Protein AF-A0A0A1UFL3-F1 (afdb_monomer)

Radius of gyration: 33.55 Å; Cα contacts (8 Å, |Δi|>4): 539; chains: 1; bounding box: 117×82×93 Å

Sequence (446 aa):
MSADVVMPETPEYYIKYIDTYITMSGDQKDSYEAMVSSAVKTRITPTTFEKMKKWLTHPALCNKNIEGCKLEFIIGLIDQICRGSEKKIAVLGPYSKTLSYIASKYEANIIEKDSTKRRNRAVSDIIGCLDTTEVDALFSRHKILEDKEIKRNNWIVCVNTLVKPQGINLSCVDIVIDTNNSYSPLFENDIKQKYHMLEKKNLIVFELSVKDSIDEITTMMNEMDEELSVDQELLVYSKCVKSDIFVYGYTGRLVEISEKQLIDTYLCFQQNEVTRQVVLDINGKVKCVVQDFEKKYVLSPDILEGNLEDFIKPKGATKRGPKRKGSVTYENEEEGKNTIQTEEHKMEEKDSDIEHSENEKDNKLDVEQSVGQATAMEIEITKEQREEQRDYREQEKTGAPLKMEEDEMTLTNNTNATPPFQENQMIDKIEEEKCIKKQFKTKRTK

Mean predicted aligned error: 16.92 Å

Secondary structure (DSSP, 8-state):
------PPPPP---EEEEEEEE---HHHHHHHHHHHHHHHHS---HHHHHHHHHHHH-GGGGT-----HHHHHHHHHHHHHHTT----EEEEES-HHHHHHHHHHHT-EEE-TT--HHHHHHHHHHHH-SSHHHHHHHHHHHHTT-SS------SEEEEETTS-STT---TT--EEEE---S--TTHHHIIIIIS--SSSS-EEEEEEEETTSHHHHHHHHHTS-S---HHHHHHHHHHHHHHT----SEEEEEEE--HHHIIIIISS--TT----EEEEEEETTEEEEEEEEEES----GGGG-S-HHHHHSPTT---------------------------------------------------SHHHHHHHHHHHHHHHHHHHHHHHHHHHHHS------------------------------------------------

Solvent-accessible surface area (backbone atoms only — not comparable to full-atom values): 27593 Å² total; per-residue (Å²): 135,82,80,81,76,75,71,77,77,76,83,83,53,53,67,34,40,34,43,33,37,34,50,66,60,67,72,57,37,60,53,46,55,50,50,53,56,48,37,50,59,34,64,54,49,72,68,55,52,52,51,49,46,38,41,56,43,33,22,58,76,69,79,35,100,50,82,21,60,50,47,53,48,52,51,56,49,49,59,56,47,65,78,73,49,96,65,22,35,35,41,37,26,73,53,62,72,61,43,49,51,54,18,64,76,65,49,28,29,73,42,47,51,85,55,51,46,68,54,30,32,53,53,24,52,35,42,57,37,91,49,71,68,56,27,53,57,51,47,60,62,49,61,79,72,49,98,64,90,80,49,80,41,35,41,42,36,26,34,32,66,73,33,69,50,56,45,45,46,42,42,68,45,39,33,39,41,41,63,51,71,61,77,51,83,54,49,70,54,40,38,43,75,34,33,34,26,54,78,77,40,54,30,37,36,36,44,62,28,43,55,81,38,72,36,41,57,30,57,40,52,46,67,53,85,57,91,69,51,73,67,53,48,50,34,44,54,32,47,33,64,69,67,68,62,53,73,51,55,70,45,54,50,76,41,81,52,53,73,65,48,46,54,72,58,69,71,48,88,59,100,79,67,82,74,48,66,44,42,36,43,31,55,81,91,48,39,21,39,44,42,86,59,42,77,62,59,76,70,56,79,74,64,71,63,79,62,53,74,73,48,26,46,32,71,84,69,69,83,76,66,82,79,75,82,75,80,85,77,90,78,90,82,83,89,81,81,87,84,91,81,88,79,89,82,85,89,81,91,81,90,79,88,86,87,88,81,90,80,90,83,83,89,89,84,86,90,70,74,78,61,57,58,59,53,52,54,52,53,49,54,55,46,54,57,50,50,56,55,46,56,56,51,52,63,66,68,60,74,73,74,88,78,82,84,84,86,86,89,82,89,80,88,82,86,86,82,84,86,87,88,87,85,86,82,89,83,84,87,87,76,90,80,89,84,83,91,80,89,89,82,89,82,91,87,136

Foldseek 3Di:
DDPPPPDPDDDQAAEQEAEEEWEDDDPLVVVLVVLLVVQQQAFNDPVSVVQSLCSQLAVVSVVDPDGHRNLVVVLVLVVLCVVDHPAAEEEEEQDPVSLVVSCVVVVAAEADQPDDLLSQQLNQQLLVDPDLVSLVVSLVVCVVPDPDDDGNDNRYYYYNPNHFLRNAENQRHAEYEYSYLAQCLCVVVCCCPRRVHRVNHYHYYYDYAYALGCSQLSVQSSVQNDDDDPLLSLLSSLVCSNVSPRQWDKAADWDWDDSCCCVPPVSDDDPDDPRSYWYWYHYPPTITTGPPIDTRDHDDPCSSDDDSVVRRHRDPDDPPDPPDPDDDDDDDDDDDDDDDDDDDDDDDDDDDDDDDDDDDDDDDDDDDPVVVVVVVVVVVVVVVVVVVVVVVVVVVPVPDPPDDDDDDDDDDDDDDDDDDDYYDDDDDDDDDDDDDDDDDDDDDDD

Structure (mmCIF, N/CA/C/O backbone):
data_AF-A0A0A1UFL3-F1
#
_entry.id   AF-A0A0A1UFL3-F1
#
loop_
_atom_site.group_PDB
_atom_site.id
_atom_site.type_symbol
_atom_site.label_atom_id
_atom_site.label_alt_id
_atom_site.label_comp_id
_atom_site.label_asym_id
_atom_site.label_entity_id
_atom_site.label_seq_id
_atom_site.pdbx_PDB_ins_code
_atom_site.Cartn_x
_atom_site.Cartn_y
_atom_site.Cartn_z
_atom_site.occupancy
_atom_site.B_iso_or_equiv
_atom_site.auth_seq_id
_atom_site.auth_comp_id
_atom_site.auth_asym_id
_atom_site.auth_atom_id
_atom_site.pdbx_PDB_model_num
ATOM 1 N N . MET A 1 1 ? 1.040 -36.842 43.173 1.00 42.16 1 MET A N 1
ATOM 2 C CA . MET A 1 1 ? 0.389 -36.645 41.865 1.00 42.16 1 MET A CA 1
ATOM 3 C C . MET A 1 1 ? 0.183 -35.153 41.700 1.00 42.16 1 MET A C 1
ATOM 5 O O . MET A 1 1 ? -0.784 -34.613 42.217 1.00 42.16 1 MET A O 1
ATOM 9 N N . SER A 1 2 ? 1.180 -34.477 41.140 1.00 39.91 2 SER A N 1
ATOM 10 C CA . SER A 1 2 ? 1.097 -33.071 40.751 1.00 39.91 2 SER A CA 1
ATOM 11 C C . SER A 1 2 ? 0.231 -32.996 39.500 1.00 39.91 2 SER A C 1
ATOM 13 O O . SER A 1 2 ? 0.521 -33.682 38.525 1.00 39.91 2 SER A O 1
ATOM 15 N N . ALA A 1 3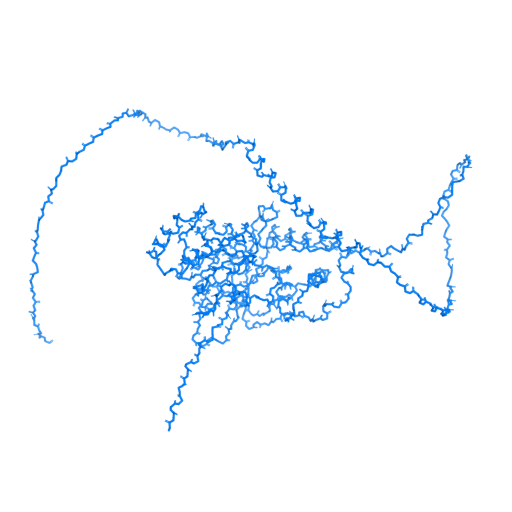 ? -0.867 -32.247 39.569 1.00 42.94 3 ALA A N 1
ATOM 16 C CA . ALA A 1 3 ? -1.675 -31.949 38.401 1.00 42.94 3 ALA A CA 1
ATOM 17 C C . ALA A 1 3 ? -0.847 -31.046 37.485 1.00 42.94 3 ALA A C 1
ATOM 19 O O . ALA A 1 3 ? -0.471 -29.945 37.892 1.00 42.94 3 ALA A O 1
ATOM 20 N N . ASP A 1 4 ? -0.544 -31.535 36.287 1.00 41.97 4 ASP A N 1
ATOM 21 C CA . ASP A 1 4 ? 0.014 -30.711 35.229 1.00 41.97 4 ASP A CA 1
ATOM 22 C C . ASP A 1 4 ? -1.000 -29.611 34.921 1.00 41.97 4 ASP A C 1
ATOM 24 O O . ASP A 1 4 ? -2.104 -29.851 34.426 1.00 41.97 4 ASP A O 1
ATOM 28 N N . VAL A 1 5 ? -0.639 -28.387 35.296 1.00 49.09 5 VAL A N 1
ATOM 29 C CA . VAL A 1 5 ? -1.341 -27.186 34.869 1.00 49.09 5 VAL A CA 1
ATOM 30 C C . VAL A 1 5 ? -1.036 -27.050 33.385 1.00 49.09 5 VAL A C 1
ATOM 32 O O . VAL A 1 5 ? 0.009 -26.531 33.003 1.00 49.09 5 VAL A O 1
ATOM 35 N N . VAL A 1 6 ? -1.936 -27.567 32.549 1.00 44.97 6 VAL A N 1
ATOM 36 C CA . VAL A 1 6 ? -1.953 -27.270 31.118 1.00 44.97 6 VAL A CA 1
ATOM 37 C C . VAL A 1 6 ? -2.210 -25.772 31.010 1.00 44.97 6 VAL A C 1
ATOM 39 O O . VAL A 1 6 ? -3.338 -25.305 31.172 1.00 44.97 6 VAL A O 1
ATOM 42 N N . MET A 1 7 ? -1.136 -25.001 30.840 1.00 43.06 7 MET A N 1
ATOM 43 C CA . MET A 1 7 ? -1.246 -23.605 30.441 1.00 43.06 7 MET A CA 1
ATOM 44 C C . MET A 1 7 ? -2.016 -23.605 29.116 1.00 43.06 7 MET A C 1
ATOM 46 O O . MET A 1 7 ? -1.621 -24.346 28.214 1.00 43.06 7 MET A O 1
ATOM 50 N N . PRO A 1 8 ? -3.127 -22.861 28.989 1.00 44.66 8 PRO A N 1
ATOM 51 C CA . PRO A 1 8 ? -3.799 -22.754 27.706 1.00 44.66 8 PRO A CA 1
ATOM 52 C C . PRO A 1 8 ? -2.788 -22.198 26.703 1.00 44.66 8 PRO A C 1
ATOM 54 O O . PRO A 1 8 ? -2.175 -21.162 26.968 1.00 44.66 8 PRO A O 1
ATOM 57 N N . GLU A 1 9 ? -2.583 -22.915 25.596 1.00 51.12 9 GLU A N 1
ATOM 58 C CA . GLU A 1 9 ? -1.805 -22.415 24.467 1.00 51.12 9 GLU A CA 1
ATOM 59 C C . GLU A 1 9 ? -2.353 -21.031 24.116 1.00 51.12 9 GLU A C 1
ATOM 61 O O . GLU A 1 9 ? -3.546 -20.862 23.847 1.00 51.12 9 GLU A O 1
ATOM 66 N N . THR A 1 10 ? -1.503 -20.010 24.216 1.00 54.47 10 THR A N 1
ATOM 67 C CA . THR A 1 10 ? -1.845 -18.673 23.740 1.00 54.47 10 THR A CA 1
ATOM 68 C C . THR A 1 10 ? -2.237 -18.793 22.272 1.00 54.47 10 THR A C 1
ATOM 70 O O . THR A 1 10 ? -1.438 -19.334 21.506 1.00 54.47 10 THR A O 1
ATOM 73 N N . PRO A 1 11 ? -3.431 -18.325 21.865 1.00 64.19 11 PRO A N 1
ATOM 74 C CA . PRO A 1 11 ? -3.834 -18.404 20.471 1.00 64.19 11 PRO A CA 1
ATOM 75 C C . PRO A 1 11 ? -2.827 -17.626 19.623 1.00 64.19 11 PRO A C 1
ATOM 77 O O . PRO A 1 11 ? -2.611 -16.433 19.841 1.00 64.19 11 PRO A O 1
ATOM 80 N N . GLU A 1 12 ? -2.181 -18.316 18.687 1.00 80.56 12 GLU A N 1
ATOM 81 C CA . GLU A 1 12 ? -1.262 -17.696 17.740 1.00 80.56 12 GLU A CA 1
ATOM 82 C C . GLU A 1 12 ? -2.081 -16.925 16.699 1.00 80.56 12 GLU A C 1
ATOM 84 O O . GLU A 1 12 ? -2.782 -17.511 15.869 1.00 80.56 12 GLU A O 1
ATOM 89 N N . TYR A 1 13 ? -2.037 -15.594 16.774 1.00 88.88 13 TYR A N 1
ATOM 90 C CA . TYR A 1 13 ? -2.667 -14.737 15.777 1.00 88.88 13 TYR A CA 1
ATOM 91 C C . TYR A 1 13 ? -1.841 -14.715 14.493 1.00 88.88 13 TYR A C 1
ATOM 93 O O . TYR A 1 13 ? -0.612 -14.669 14.534 1.00 88.88 13 TYR A O 1
ATOM 101 N N . TYR A 1 14 ? -2.517 -14.698 13.346 1.00 90.25 14 TYR A N 1
ATOM 102 C CA . TYR A 1 14 ? -1.868 -14.691 12.034 1.00 90.25 14 TYR A CA 1
ATOM 103 C C . TYR A 1 14 ? -2.409 -13.591 11.116 1.00 90.25 14 TYR A C 1
ATOM 105 O O . TYR A 1 14 ? -3.497 -13.042 11.325 1.00 90.25 14 TYR A O 1
ATOM 113 N N . ILE A 1 15 ? -1.619 -13.275 10.091 1.00 92.56 15 ILE A N 1
ATOM 114 C CA . ILE A 1 15 ? -1.999 -12.356 9.022 1.00 92.56 15 ILE A CA 1
ATOM 115 C C . ILE A 1 15 ? -2.623 -13.157 7.880 1.00 92.56 15 ILE A C 1
ATOM 117 O O . ILE A 1 15 ? -2.070 -14.167 7.442 1.00 92.56 15 ILE A O 1
ATOM 121 N N . LYS A 1 16 ? -3.781 -12.698 7.406 1.00 94.44 16 LYS A N 1
ATOM 122 C CA . LYS A 1 16 ? -4.358 -13.102 6.127 1.00 94.44 16 LYS A CA 1
ATOM 123 C C . LYS A 1 16 ? -3.984 -12.057 5.078 1.00 94.44 16 LYS A C 1
ATOM 125 O O . LYS A 1 16 ? -4.487 -10.934 5.137 1.00 94.44 16 LYS A O 1
ATOM 130 N N . TYR A 1 17 ? -3.121 -12.428 4.142 1.00 92.94 17 TYR A N 1
ATOM 131 C CA . TYR A 1 17 ? -2.688 -11.556 3.054 1.00 92.94 17 TYR A CA 1
ATOM 132 C C . TYR A 1 17 ? -3.697 -11.570 1.905 1.00 92.94 17 TYR A C 1
ATOM 134 O O . TYR A 1 17 ? -4.258 -12.611 1.548 1.00 92.94 17 TYR A O 1
ATOM 142 N N . ILE A 1 18 ? -3.952 -10.389 1.353 1.00 94.50 18 ILE A N 1
ATOM 143 C CA . ILE A 1 18 ? -4.764 -10.167 0.164 1.00 94.50 18 ILE A CA 1
ATOM 144 C C . ILE A 1 18 ? -3.901 -9.444 -0.868 1.00 94.50 18 ILE A C 1
ATOM 146 O O . ILE A 1 18 ? -3.863 -8.210 -0.918 1.00 94.50 18 ILE A O 1
ATOM 150 N N . ASP A 1 19 ? -3.226 -10.229 -1.698 1.00 92.56 19 ASP A N 1
ATOM 151 C CA . ASP A 1 19 ? -2.346 -9.727 -2.749 1.00 92.56 19 ASP A CA 1
ATOM 152 C C . ASP A 1 19 ? -3.212 -9.196 -3.883 1.00 92.56 19 ASP A C 1
ATOM 154 O O . ASP A 1 19 ? -3.925 -9.942 -4.556 1.00 92.56 19 ASP A O 1
ATOM 158 N N . THR A 1 20 ? -3.195 -7.886 -4.078 1.00 94.12 20 THR A N 1
ATOM 159 C CA . THR A 1 20 ? -4.109 -7.199 -4.985 1.00 94.12 20 THR A CA 1
ATOM 160 C C . THR A 1 20 ? -3.350 -6.645 -6.177 1.00 94.12 20 THR A C 1
ATOM 162 O O . THR A 1 20 ? -2.608 -5.673 -6.053 1.00 94.12 20 THR A O 1
ATOM 165 N N . TYR A 1 21 ? -3.594 -7.222 -7.350 1.00 93.56 21 TYR A N 1
ATOM 166 C CA . TYR A 1 21 ? -2.995 -6.826 -8.620 1.00 93.56 21 TYR A CA 1
ATOM 167 C C . TYR A 1 21 ? -3.944 -5.919 -9.396 1.00 93.56 21 TYR A C 1
ATOM 169 O O . TYR A 1 21 ? -4.983 -6.361 -9.888 1.00 93.56 21 TYR A O 1
ATOM 177 N N . ILE A 1 22 ? -3.581 -4.646 -9.517 1.00 94.75 22 ILE A N 1
ATOM 178 C CA . ILE A 1 22 ? -4.420 -3.588 -10.077 1.00 94.75 22 ILE A CA 1
ATOM 179 C C . ILE A 1 22 ? -3.927 -3.232 -11.478 1.00 94.75 22 ILE A C 1
ATOM 181 O O . ILE A 1 22 ? -2.767 -2.870 -11.667 1.00 94.75 22 ILE A O 1
ATOM 185 N N . THR A 1 23 ? -4.805 -3.313 -12.476 1.00 93.88 23 THR A N 1
ATOM 186 C CA . THR A 1 23 ? -4.500 -2.877 -13.843 1.00 93.88 23 THR A CA 1
ATOM 187 C C . THR A 1 23 ? -4.512 -1.353 -13.945 1.00 93.88 23 THR A C 1
ATOM 189 O O . THR A 1 23 ? -5.486 -0.698 -13.577 1.00 93.88 23 THR A O 1
ATOM 192 N N . MET A 1 24 ? -3.443 -0.794 -14.513 1.00 93.50 24 MET A N 1
ATOM 193 C CA . MET A 1 24 ? -3.370 0.617 -14.890 1.00 93.50 24 MET A CA 1
ATOM 194 C C . MET A 1 24 ? -4.075 0.865 -16.231 1.00 93.50 24 MET A C 1
ATOM 196 O O . MET A 1 24 ? -3.991 0.044 -17.146 1.00 93.50 24 MET A O 1
ATOM 200 N N . SER A 1 25 ? -4.726 2.017 -16.383 1.00 87.88 25 SER A N 1
ATOM 201 C CA . SER A 1 25 ? -5.427 2.388 -17.619 1.00 87.88 25 SER A CA 1
ATOM 202 C C . SER A 1 25 ? -5.267 3.868 -17.969 1.00 87.88 25 SER A C 1
ATOM 204 O O . SER A 1 25 ? -4.949 4.683 -17.104 1.00 87.88 25 SER A O 1
ATOM 206 N N . GLY A 1 26 ? -5.530 4.207 -19.235 1.00 89.88 26 GLY A N 1
ATOM 207 C CA . GLY A 1 26 ? -5.568 5.588 -19.728 1.00 89.88 26 GLY A CA 1
ATOM 208 C C . GLY A 1 26 ? -4.251 6.344 -19.541 1.00 89.88 26 GLY A C 1
ATOM 209 O O . GLY A 1 26 ? -3.173 5.753 -19.570 1.00 89.88 26 GLY A O 1
ATOM 210 N N . ASP A 1 27 ? -4.353 7.649 -19.289 1.00 90.94 27 ASP A N 1
ATOM 211 C CA . ASP A 1 27 ? -3.210 8.566 -19.202 1.00 90.94 27 ASP A CA 1
ATOM 212 C C . ASP A 1 27 ? -2.162 8.160 -18.155 1.00 90.94 27 ASP A C 1
ATOM 214 O O . ASP A 1 27 ? -0.973 8.467 -18.311 1.00 90.94 27 ASP A O 1
ATOM 218 N N . GLN A 1 28 ? -2.578 7.467 -17.083 1.00 93.06 28 GLN A N 1
ATOM 219 C CA . GLN A 1 28 ? -1.648 6.958 -16.076 1.00 93.06 28 GLN A CA 1
ATOM 220 C C . GLN A 1 28 ? -0.696 5.928 -16.699 1.00 93.06 28 GLN A C 1
ATOM 222 O O . GLN A 1 28 ? 0.514 6.018 -16.465 1.00 93.06 28 GLN A O 1
ATOM 227 N N . LYS A 1 29 ? -1.231 5.009 -17.519 1.00 94.69 29 LYS A N 1
ATOM 228 C CA . LYS A 1 29 ? -0.480 3.948 -18.203 1.00 94.69 29 LYS A CA 1
ATOM 229 C C . LYS A 1 29 ? 0.468 4.526 -19.243 1.00 94.69 29 LYS A C 1
ATOM 231 O O . LYS A 1 29 ? 1.669 4.285 -19.154 1.00 94.69 29 LYS A O 1
ATOM 236 N N . ASP A 1 30 ? -0.038 5.363 -20.141 1.00 92.56 30 ASP A N 1
ATOM 237 C CA . ASP A 1 30 ? 0.769 5.957 -21.214 1.00 92.56 30 ASP A CA 1
ATOM 238 C C . ASP A 1 30 ? 1.950 6.764 -20.646 1.00 92.56 30 ASP A C 1
ATOM 240 O O . ASP A 1 30 ? 3.093 6.668 -21.102 1.00 92.56 30 ASP A O 1
ATOM 244 N N . SER A 1 31 ? 1.699 7.528 -19.578 1.00 93.56 31 SER A N 1
ATOM 245 C CA . SER A 1 31 ? 2.744 8.286 -18.885 1.00 93.56 31 SER A CA 1
ATOM 246 C C . SER A 1 31 ? 3.751 7.382 -18.176 1.00 93.56 31 SER A C 1
ATOM 248 O O . SER A 1 31 ? 4.945 7.690 -18.151 1.00 93.56 31 SER A O 1
ATOM 250 N N . TYR A 1 32 ? 3.289 6.277 -17.590 1.00 94.88 32 TYR A N 1
ATOM 251 C CA . TYR A 1 32 ? 4.159 5.314 -16.931 1.00 94.88 32 TYR A CA 1
ATOM 252 C C . TYR A 1 32 ? 5.094 4.622 -17.927 1.00 94.88 32 TYR A C 1
ATOM 254 O O . TYR A 1 32 ? 6.310 4.630 -17.731 1.00 94.88 32 TYR A O 1
ATOM 262 N N . GLU A 1 33 ? 4.560 4.126 -19.042 1.00 93.69 33 GLU A N 1
ATOM 263 C CA . GLU A 1 33 ? 5.342 3.512 -20.120 1.00 93.69 33 GLU A CA 1
ATOM 264 C C . GLU A 1 33 ? 6.380 4.488 -20.697 1.00 93.69 33 GLU A C 1
ATOM 266 O O . GLU A 1 33 ? 7.531 4.114 -20.961 1.00 93.69 33 GLU A O 1
ATOM 271 N N . ALA A 1 34 ? 6.024 5.772 -20.821 1.00 92.31 34 ALA A N 1
ATOM 272 C CA . ALA A 1 34 ? 6.959 6.819 -21.218 1.00 92.31 34 ALA A CA 1
ATOM 273 C C . ALA A 1 34 ? 8.080 7.031 -20.182 1.00 92.31 34 ALA A C 1
ATOM 275 O O . ALA A 1 34 ? 9.244 7.196 -20.563 1.00 92.31 34 ALA A O 1
ATOM 276 N N . MET A 1 35 ? 7.770 6.995 -18.879 1.00 92.62 35 MET A N 1
ATOM 277 C CA . MET A 1 35 ? 8.783 7.076 -17.818 1.00 92.62 35 MET A CA 1
ATOM 278 C C . MET A 1 35 ? 9.728 5.874 -17.835 1.00 92.62 35 MET A C 1
ATOM 280 O O . MET A 1 35 ? 10.940 6.069 -17.735 1.00 92.62 35 MET A O 1
ATOM 284 N N . VAL A 1 36 ? 9.206 4.656 -18.007 1.00 91.94 36 VAL A N 1
ATOM 285 C CA . VAL A 1 36 ? 10.010 3.426 -18.122 1.00 91.94 36 VAL A CA 1
ATOM 286 C C . VAL A 1 36 ? 10.916 3.494 -19.350 1.00 91.94 36 VAL A C 1
ATOM 288 O O . VAL A 1 36 ? 12.134 3.333 -19.248 1.00 91.94 36 VAL A O 1
ATOM 291 N N . SER A 1 37 ? 10.351 3.850 -20.503 1.00 91.00 37 SER A N 1
ATOM 292 C CA . SER A 1 37 ? 11.101 4.031 -21.749 1.00 91.00 37 SER A CA 1
ATOM 293 C C . SER A 1 37 ? 12.205 5.081 -21.617 1.00 91.00 37 SER A C 1
ATOM 295 O O . SER A 1 37 ? 13.309 4.893 -22.133 1.00 91.00 37 SER A O 1
ATOM 297 N N . SER A 1 38 ? 11.926 6.193 -20.930 1.00 90.06 38 SER A N 1
ATOM 298 C CA . SER A 1 38 ? 12.923 7.225 -20.649 1.00 90.06 38 SER A CA 1
ATOM 299 C C . SER A 1 38 ? 14.030 6.684 -19.751 1.00 90.06 38 SER A C 1
ATOM 301 O O . SER A 1 38 ? 15.198 6.846 -20.091 1.00 90.06 38 SER A O 1
ATOM 303 N N . ALA A 1 39 ? 13.683 6.002 -18.656 1.00 89.06 39 ALA A N 1
ATOM 304 C CA . ALA A 1 39 ? 14.642 5.432 -17.713 1.00 89.06 39 ALA A CA 1
ATOM 305 C C . ALA A 1 39 ? 15.626 4.472 -18.396 1.00 89.06 39 ALA A C 1
ATOM 307 O O . ALA A 1 39 ? 16.829 4.566 -18.175 1.00 89.06 39 ALA A O 1
ATOM 308 N N . VAL A 1 40 ? 15.132 3.608 -19.288 1.00 87.81 40 VAL A N 1
ATOM 309 C CA . VAL A 1 40 ? 15.953 2.658 -20.060 1.00 87.81 40 VAL A CA 1
ATOM 310 C C . VAL A 1 40 ? 16.898 3.360 -21.047 1.00 87.81 40 VAL A C 1
ATOM 312 O O . VAL A 1 40 ? 18.004 2.874 -21.312 1.00 87.81 40 VAL A O 1
ATOM 315 N N . LYS A 1 41 ? 16.470 4.493 -21.620 1.00 86.06 41 LYS A N 1
ATOM 316 C CA . LYS A 1 41 ? 17.277 5.302 -22.550 1.00 86.06 41 LYS A CA 1
ATOM 317 C C . LYS A 1 41 ? 18.305 6.168 -21.829 1.00 86.06 41 LYS A C 1
ATOM 319 O O . LYS A 1 41 ? 19.326 6.504 -22.422 1.00 86.06 41 LYS A O 1
ATOM 324 N N . THR A 1 42 ? 18.042 6.547 -20.584 1.00 85.50 42 THR A N 1
ATOM 325 C CA . THR A 1 42 ? 18.925 7.383 -19.769 1.00 85.50 42 THR A CA 1
ATOM 326 C C . THR A 1 42 ? 19.656 6.551 -18.718 1.00 85.50 42 THR A C 1
ATOM 328 O O . THR A 1 42 ? 19.757 5.331 -18.822 1.00 85.50 42 THR A O 1
ATOM 331 N N . ARG A 1 43 ? 20.240 7.219 -17.719 1.00 85.19 43 ARG A N 1
ATOM 332 C CA . ARG A 1 43 ? 20.757 6.539 -16.536 1.00 85.19 43 ARG A CA 1
ATOM 333 C C . ARG A 1 43 ? 19.594 6.199 -15.606 1.00 85.19 43 ARG A C 1
ATOM 335 O O . ARG A 1 43 ? 18.774 7.075 -15.342 1.00 85.19 43 ARG A O 1
ATOM 342 N N . ILE A 1 44 ? 19.560 4.972 -15.100 1.00 87.56 44 ILE A N 1
ATOM 343 C CA . ILE A 1 44 ? 18.630 4.566 -14.043 1.00 87.56 44 ILE A CA 1
ATOM 344 C C . ILE A 1 44 ? 19.235 4.959 -12.690 1.00 87.56 44 ILE A C 1
ATOM 346 O O . ILE A 1 44 ? 20.413 4.714 -12.432 1.00 87.56 44 ILE A O 1
ATOM 350 N N . THR A 1 45 ? 18.442 5.608 -11.841 1.00 89.00 45 THR A N 1
ATOM 351 C CA . THR A 1 45 ? 18.857 6.110 -10.520 1.00 89.00 45 THR A CA 1
ATOM 352 C C . THR A 1 45 ? 17.819 5.748 -9.456 1.00 89.00 45 THR A C 1
ATOM 354 O O . THR A 1 45 ? 16.658 5.524 -9.809 1.00 89.00 45 THR A O 1
ATOM 357 N N . PRO A 1 46 ? 18.161 5.791 -8.154 1.00 88.44 46 PRO A N 1
ATOM 358 C CA . PRO A 1 46 ? 17.169 5.616 -7.089 1.00 88.44 46 PRO A CA 1
ATOM 359 C C . PRO A 1 46 ? 15.993 6.598 -7.212 1.00 88.44 46 PRO A C 1
ATOM 361 O O . PRO A 1 46 ? 14.832 6.221 -7.076 1.00 88.44 46 PRO A O 1
ATOM 364 N N . THR A 1 47 ? 16.278 7.847 -7.596 1.00 89.69 47 THR A N 1
ATOM 365 C CA . THR A 1 47 ? 15.259 8.882 -7.841 1.00 89.69 47 THR A CA 1
ATOM 366 C C . THR A 1 47 ? 14.310 8.547 -8.994 1.00 89.69 47 THR A C 1
ATOM 368 O O . THR A 1 47 ? 13.159 8.982 -8.987 1.00 89.69 47 THR A O 1
ATOM 371 N N . THR A 1 48 ? 14.759 7.756 -9.974 1.00 90.62 48 THR A N 1
ATOM 372 C CA . THR A 1 48 ? 13.916 7.278 -11.077 1.00 90.62 48 THR A CA 1
ATOM 373 C C . THR A 1 48 ? 12.830 6.345 -10.550 1.00 90.62 48 THR A C 1
ATOM 375 O O . THR A 1 48 ? 11.651 6.549 -10.845 1.00 90.62 48 THR A O 1
ATOM 378 N N . PHE A 1 49 ? 13.209 5.368 -9.722 1.00 90.94 49 PHE A N 1
ATOM 379 C CA . PHE A 1 49 ? 12.260 4.431 -9.124 1.00 90.94 49 PHE A CA 1
ATOM 380 C C . PHE A 1 49 ? 11.352 5.106 -8.113 1.00 90.94 49 PHE A C 1
ATOM 382 O O . PHE A 1 49 ? 10.151 4.873 -8.140 1.00 90.94 49 PHE A O 1
ATOM 389 N N . GLU A 1 50 ? 11.879 6.021 -7.305 1.00 91.62 50 GLU A N 1
ATOM 390 C CA . GLU A 1 50 ? 11.053 6.794 -6.381 1.00 91.62 50 GLU A CA 1
ATOM 391 C C . GLU A 1 50 ? 9.962 7.593 -7.112 1.00 91.62 50 GLU A C 1
ATOM 393 O O . GLU A 1 50 ? 8.803 7.615 -6.699 1.00 91.62 50 GLU A O 1
ATOM 398 N N . LYS A 1 51 ? 10.291 8.201 -8.259 1.00 92.69 51 LYS A N 1
ATOM 399 C CA . LYS A 1 51 ? 9.300 8.892 -9.093 1.00 92.69 51 LYS A CA 1
ATOM 400 C C . LYS A 1 51 ? 8.252 7.933 -9.667 1.00 92.69 51 LYS A C 1
ATOM 402 O O . LYS A 1 51 ? 7.071 8.274 -9.683 1.00 92.69 51 LYS A O 1
ATOM 407 N N . MET A 1 52 ? 8.665 6.752 -10.125 1.00 94.25 52 MET A N 1
ATOM 408 C CA . MET A 1 52 ? 7.747 5.716 -10.608 1.00 94.25 52 MET A CA 1
ATOM 409 C C . MET A 1 52 ? 6.822 5.215 -9.491 1.00 94.25 52 MET A C 1
ATOM 411 O O . MET A 1 52 ? 5.619 5.140 -9.709 1.00 94.25 52 MET A O 1
ATOM 415 N N . LYS A 1 53 ? 7.343 4.962 -8.284 1.00 93.12 53 LYS A N 1
ATOM 416 C CA . LYS A 1 53 ? 6.550 4.562 -7.111 1.00 93.12 53 LYS A CA 1
ATOM 417 C C . LYS A 1 53 ? 5.495 5.615 -6.780 1.00 93.12 53 LYS A C 1
ATOM 419 O O . LYS A 1 53 ? 4.311 5.299 -6.744 1.00 93.12 53 LYS A O 1
ATOM 424 N N . LYS A 1 54 ? 5.898 6.890 -6.672 1.00 93.94 54 LYS A N 1
ATOM 425 C CA . LYS A 1 54 ? 4.973 8.024 -6.482 1.00 93.94 54 LYS A CA 1
ATOM 426 C C . LYS A 1 54 ? 3.867 8.053 -7.542 1.00 93.94 54 LYS A C 1
ATOM 428 O O . LYS A 1 54 ? 2.705 8.256 -7.197 1.00 93.94 54 LYS A O 1
ATOM 433 N N . TRP A 1 55 ? 4.210 7.831 -8.812 1.00 94.94 55 TRP A N 1
ATOM 434 C CA . TRP A 1 55 ? 3.244 7.804 -9.915 1.00 94.94 55 TRP A CA 1
ATOM 435 C C . TRP A 1 55 ? 2.222 6.672 -9.807 1.00 94.94 55 TRP A C 1
ATOM 437 O O . TRP A 1 55 ? 1.032 6.890 -10.041 1.00 94.94 55 TRP A O 1
ATOM 447 N N . LEU A 1 56 ? 2.687 5.471 -9.459 1.00 94.62 56 LEU A N 1
ATOM 448 C CA . LEU A 1 56 ? 1.847 4.285 -9.307 1.00 94.62 56 LEU A CA 1
ATOM 449 C C . LEU A 1 56 ? 0.917 4.410 -8.094 1.00 94.62 56 LEU A C 1
ATOM 451 O O . LEU A 1 56 ? -0.250 4.032 -8.179 1.00 94.62 56 LEU A O 1
ATOM 455 N N . THR A 1 57 ? 1.394 4.996 -6.989 1.00 92.81 57 THR A N 1
ATOM 456 C CA . THR A 1 57 ? 0.570 5.240 -5.799 1.00 92.81 57 THR A CA 1
ATOM 457 C C . THR A 1 57 ? -0.471 6.338 -6.034 1.00 92.81 57 THR A C 1
ATOM 459 O O . THR A 1 57 ? -1.657 6.127 -5.787 1.00 92.81 57 THR A O 1
ATOM 462 N N . HIS A 1 58 ? -0.038 7.531 -6.458 1.00 92.69 58 HIS A N 1
ATOM 463 C CA . HIS A 1 58 ? -0.898 8.708 -6.602 1.00 92.69 58 HIS A CA 1
ATOM 464 C C . HIS A 1 58 ? -0.230 9.761 -7.513 1.00 92.69 58 HIS A C 1
ATOM 466 O O . HIS A 1 58 ? 0.643 10.497 -7.044 1.00 92.69 58 HIS A O 1
ATOM 472 N N . PRO A 1 59 ? -0.656 9.922 -8.783 1.00 92.94 59 PRO A N 1
ATOM 473 C CA . PRO A 1 59 ? -0.029 10.844 -9.742 1.00 92.94 59 PRO A CA 1
ATOM 474 C C . PRO A 1 59 ? 0.092 12.307 -9.278 1.00 92.94 59 PRO A C 1
ATOM 476 O O . PRO A 1 59 ? 1.008 13.021 -9.702 1.00 92.94 59 PRO A O 1
ATOM 479 N N . ALA A 1 60 ? -0.753 12.763 -8.346 1.00 91.44 60 ALA A N 1
ATOM 480 C CA . ALA A 1 60 ? -0.639 14.094 -7.746 1.00 91.44 60 ALA A CA 1
ATOM 481 C C . ALA A 1 60 ? 0.647 14.294 -6.922 1.00 91.44 60 ALA A C 1
ATOM 483 O O . ALA A 1 60 ? 1.038 15.439 -6.675 1.00 91.44 60 ALA A O 1
ATOM 484 N N . LEU A 1 61 ? 1.333 13.220 -6.513 1.00 91.94 61 LEU A N 1
ATOM 485 C CA . LEU A 1 61 ? 2.685 13.263 -5.939 1.00 91.94 61 LEU A CA 1
ATOM 486 C C . LEU A 1 61 ? 3.742 13.705 -6.963 1.00 91.94 61 LEU A C 1
ATOM 488 O O . LEU A 1 61 ? 4.818 14.157 -6.582 1.00 91.94 61 LEU A O 1
ATOM 492 N N . CYS A 1 62 ? 3.432 13.603 -8.255 1.00 91.31 62 CYS A N 1
ATOM 493 C CA . CYS A 1 62 ? 4.255 14.070 -9.368 1.00 91.31 62 CYS A CA 1
ATOM 494 C C . CYS A 1 62 ? 3.692 15.346 -10.016 1.00 91.31 62 CYS A C 1
ATOM 496 O O . CYS A 1 62 ? 3.997 15.633 -11.175 1.00 91.31 62 CYS A O 1
ATOM 498 N N . ASN A 1 63 ? 2.861 16.103 -9.287 1.00 87.88 63 ASN A N 1
ATOM 499 C CA . ASN A 1 63 ? 2.208 17.331 -9.754 1.00 87.88 63 ASN A CA 1
ATOM 500 C C . ASN A 1 63 ? 1.357 17.135 -11.021 1.00 87.88 63 ASN A C 1
ATOM 502 O O . ASN A 1 63 ? 1.266 18.027 -11.865 1.00 87.88 63 ASN A O 1
ATOM 506 N N . LYS A 1 64 ? 0.734 15.961 -11.168 1.00 85.94 64 LYS A N 1
ATOM 507 C CA . LYS A 1 64 ? -0.227 15.678 -12.238 1.00 85.94 64 LYS A CA 1
ATOM 508 C C . LYS A 1 64 ? -1.610 15.449 -11.653 1.00 85.94 64 LYS A C 1
ATOM 510 O O . LYS A 1 64 ? -1.763 14.696 -10.699 1.00 85.94 64 LYS A O 1
ATOM 515 N N . ASN A 1 65 ? -2.609 16.097 -12.240 1.00 85.81 65 ASN A N 1
ATOM 516 C CA . ASN A 1 65 ? -4.005 15.918 -11.862 1.00 85.81 65 ASN A CA 1
ATOM 517 C C . ASN A 1 65 ? -4.616 14.765 -12.670 1.00 85.81 65 ASN A C 1
ATOM 519 O O . ASN A 1 65 ? -5.434 14.990 -13.555 1.00 85.81 65 ASN A O 1
ATOM 523 N N . ILE A 1 66 ? -4.111 13.556 -12.431 1.00 87.19 66 ILE A N 1
ATOM 524 C CA . ILE A 1 66 ? -4.564 12.314 -13.065 1.00 87.19 66 ILE A CA 1
ATOM 525 C C . ILE A 1 66 ? -4.988 11.371 -11.942 1.00 87.19 66 ILE A C 1
ATOM 527 O O . ILE A 1 66 ? -4.316 11.297 -10.907 1.00 87.19 66 ILE A O 1
ATOM 531 N N . GLU A 1 67 ? -6.098 10.670 -12.141 1.00 84.12 67 GLU A N 1
ATOM 532 C CA . GLU A 1 67 ? -6.566 9.653 -11.207 1.00 84.12 67 GLU A CA 1
ATOM 533 C C . GLU A 1 67 ? -5.579 8.474 -11.160 1.00 84.12 67 GLU A C 1
ATOM 535 O O . GLU A 1 67 ? -5.052 8.031 -12.180 1.00 84.12 67 GLU A O 1
ATOM 540 N N . GLY A 1 68 ? -5.259 8.008 -9.952 1.00 90.38 68 GLY A N 1
ATOM 541 C CA . GLY A 1 68 ? -4.318 6.909 -9.747 1.00 90.38 68 GLY A CA 1
ATOM 542 C C . GLY A 1 68 ? -5.049 5.627 -9.392 1.00 90.38 68 GLY A C 1
ATOM 543 O O . GLY A 1 68 ? -5.687 5.584 -8.343 1.00 90.38 68 GLY A O 1
ATOM 544 N N . CYS A 1 69 ? -4.883 4.572 -10.194 1.00 93.06 69 CYS A N 1
ATOM 545 C CA . CYS A 1 69 ? -5.594 3.299 -10.015 1.00 93.06 69 CYS A CA 1
ATOM 546 C C . CYS A 1 69 ? -5.481 2.715 -8.592 1.00 93.06 69 CYS A C 1
ATOM 548 O O . CYS A 1 69 ? -6.462 2.209 -8.048 1.00 93.06 69 CYS A O 1
ATOM 550 N N . LYS A 1 70 ? -4.311 2.829 -7.943 1.00 93.38 70 LYS A N 1
ATOM 551 C CA . LYS A 1 70 ? -4.112 2.358 -6.564 1.00 93.38 70 LYS A CA 1
ATOM 552 C C . LYS A 1 70 ? -4.913 3.178 -5.553 1.00 93.38 70 LYS A C 1
ATOM 554 O O . LYS A 1 70 ? -5.625 2.606 -4.733 1.00 93.38 70 LYS A O 1
ATOM 559 N N . LEU A 1 71 ? -4.827 4.508 -5.616 1.00 94.44 71 LEU A N 1
ATOM 560 C CA . LEU A 1 71 ? -5.596 5.392 -4.737 1.00 94.44 71 LEU A CA 1
ATOM 561 C C . LEU A 1 71 ? -7.108 5.215 -4.938 1.00 94.44 71 LEU A C 1
ATOM 563 O O . LEU A 1 71 ? -7.847 5.151 -3.958 1.00 94.44 71 LEU A O 1
ATOM 567 N N . GLU A 1 72 ? -7.562 5.089 -6.184 1.00 93.69 72 GLU A N 1
ATOM 568 C CA . GLU A 1 72 ? -8.964 4.805 -6.501 1.00 93.69 72 GLU A CA 1
ATOM 569 C C . GLU A 1 72 ? -9.435 3.485 -5.895 1.00 93.69 72 GLU A C 1
ATOM 571 O O . GLU A 1 72 ? -10.495 3.441 -5.268 1.00 93.69 72 GLU A O 1
ATOM 576 N N . PHE A 1 73 ? -8.632 2.425 -6.028 1.00 95.00 73 PHE A N 1
ATOM 577 C CA . PHE A 1 73 ? -8.927 1.138 -5.412 1.00 95.00 73 PHE A CA 1
ATOM 578 C C . PHE A 1 73 ? -9.029 1.254 -3.889 1.00 95.00 73 PHE A C 1
ATOM 580 O O . PHE A 1 73 ? -10.007 0.782 -3.316 1.00 95.00 73 PHE A O 1
ATOM 587 N N . ILE A 1 74 ? -8.071 1.919 -3.232 1.00 96.00 74 ILE A N 1
ATOM 588 C CA . ILE A 1 74 ? -8.073 2.117 -1.773 1.00 96.00 74 ILE A CA 1
ATOM 589 C C . ILE A 1 74 ? -9.349 2.834 -1.329 1.00 96.00 74 ILE A C 1
ATOM 591 O O . ILE A 1 74 ? -10.009 2.405 -0.385 1.00 96.00 74 ILE A O 1
ATOM 595 N N . ILE A 1 75 ? -9.720 3.912 -2.021 1.00 95.31 75 ILE A N 1
ATOM 596 C CA . ILE A 1 75 ? -10.939 4.670 -1.731 1.00 95.31 75 ILE A CA 1
ATOM 597 C C . ILE A 1 75 ? -12.168 3.776 -1.895 1.00 95.31 75 ILE A C 1
ATOM 599 O O . ILE A 1 75 ? -12.972 3.679 -0.972 1.00 95.31 75 ILE A O 1
ATOM 603 N N . GLY A 1 76 ? -12.281 3.079 -3.028 1.00 93.62 76 GLY A N 1
ATOM 604 C CA . GLY A 1 76 ? -13.404 2.187 -3.301 1.00 93.62 76 GLY A CA 1
ATOM 605 C C . GLY A 1 76 ? -13.498 1.012 -2.323 1.00 93.62 76 GLY A C 1
ATOM 606 O O . GLY A 1 76 ? -14.604 0.587 -1.993 1.00 93.62 76 GLY A O 1
ATOM 607 N N . LEU A 1 77 ? -12.362 0.501 -1.842 1.00 94.12 77 LEU A N 1
ATOM 608 C CA . LEU A 1 77 ? -12.288 -0.555 -0.836 1.00 94.12 77 LEU A CA 1
ATOM 609 C C . LEU A 1 77 ? -12.759 -0.051 0.530 1.00 94.12 77 LEU A C 1
ATOM 611 O O . LEU A 1 77 ? -13.590 -0.701 1.162 1.00 94.12 77 LEU A O 1
ATOM 615 N N . ILE A 1 78 ? -12.273 1.115 0.964 1.00 95.38 78 ILE A N 1
ATOM 616 C CA . ILE A 1 78 ? -12.721 1.746 2.208 1.00 95.38 78 ILE A CA 1
ATOM 617 C C . ILE A 1 78 ? -14.236 1.960 2.156 1.00 95.38 78 ILE A C 1
ATOM 619 O O . ILE A 1 78 ? -14.934 1.447 3.025 1.00 95.38 78 ILE A O 1
ATOM 623 N N . ASP A 1 79 ? -14.758 2.598 1.103 1.00 92.44 79 ASP A N 1
ATOM 624 C CA . ASP A 1 79 ? -16.197 2.843 0.931 1.00 92.44 79 ASP A CA 1
ATOM 625 C C . ASP A 1 79 ? -17.039 1.554 1.032 1.00 92.44 79 ASP A C 1
ATOM 627 O O . ASP A 1 79 ? -18.140 1.566 1.590 1.00 92.44 79 ASP A O 1
ATOM 631 N N . GLN A 1 80 ? -16.527 0.432 0.515 1.00 89.75 80 GLN A N 1
ATOM 632 C CA . GLN A 1 80 ? -17.186 -0.878 0.596 1.00 89.75 80 GLN A CA 1
ATOM 633 C C . GLN A 1 80 ? -17.182 -1.445 2.018 1.00 89.75 80 GLN A C 1
ATOM 635 O O . GLN A 1 80 ? -18.205 -1.958 2.473 1.00 89.75 80 GLN A O 1
ATOM 640 N N . ILE A 1 81 ? -16.067 -1.318 2.741 1.00 90.69 81 ILE A N 1
ATOM 641 C CA . ILE A 1 81 ? -15.937 -1.788 4.126 1.00 90.69 81 ILE A CA 1
ATOM 642 C C . ILE A 1 81 ? -16.828 -0.958 5.066 1.00 90.69 81 ILE A C 1
ATOM 644 O O . ILE A 1 81 ? -17.515 -1.534 5.915 1.00 90.69 81 ILE A O 1
ATOM 648 N N . CYS A 1 82 ? -16.882 0.369 4.887 1.00 81.81 82 CYS A N 1
ATOM 649 C CA . CYS A 1 82 ? -17.688 1.286 5.706 1.00 81.81 82 CYS A CA 1
ATOM 650 C C . CYS A 1 82 ? -19.180 0.977 5.674 1.00 81.81 82 CYS A C 1
ATOM 652 O O . CYS A 1 82 ? -19.873 1.102 6.678 1.00 81.81 82 CYS A O 1
ATOM 654 N N . ARG A 1 83 ? -19.700 0.640 4.490 1.00 66.62 83 ARG A N 1
ATOM 655 C CA . ARG A 1 83 ? -21.144 0.488 4.265 1.00 66.62 83 ARG A CA 1
ATOM 656 C C . ARG A 1 83 ? -21.705 -0.815 4.835 1.00 66.62 83 ARG A C 1
ATOM 658 O O . ARG A 1 83 ? -22.922 -0.983 4.826 1.00 66.62 83 ARG A O 1
ATOM 665 N N . GLY A 1 84 ? -20.851 -1.722 5.315 1.00 59.59 84 GLY A N 1
ATOM 666 C CA . GLY A 1 84 ? -21.265 -3.069 5.704 1.00 59.59 84 GLY A CA 1
ATOM 667 C C . GLY A 1 84 ? -20.545 -3.688 6.900 1.00 59.59 84 GLY A C 1
ATOM 668 O O . GLY A 1 84 ? -20.855 -4.832 7.219 1.00 59.59 84 GLY A O 1
ATOM 669 N N . SER A 1 85 ? -19.604 -3.004 7.565 1.00 71.19 85 SER A N 1
ATOM 670 C CA . SER A 1 85 ? -18.854 -3.615 8.672 1.00 71.19 85 SER A CA 1
ATOM 671 C C . SER A 1 85 ? -18.418 -2.637 9.767 1.00 71.19 85 SER A C 1
ATOM 673 O O . SER A 1 85 ? -18.180 -1.462 9.512 1.00 71.19 85 SER A O 1
ATOM 675 N N . GLU A 1 86 ? -18.247 -3.156 10.985 1.00 82.75 86 GLU A N 1
ATOM 676 C CA . GLU A 1 86 ? -17.658 -2.446 12.136 1.00 82.75 86 GLU A CA 1
ATOM 677 C C . GLU A 1 86 ? -16.117 -2.550 12.161 1.00 82.75 86 GLU A C 1
ATOM 679 O O . GLU A 1 86 ? -15.485 -2.423 13.210 1.00 82.75 86 GLU A O 1
ATOM 684 N N . LYS A 1 87 ? -15.490 -2.842 11.013 1.00 90.88 87 LYS A N 1
ATOM 685 C CA . LYS A 1 87 ? -14.046 -3.084 10.932 1.00 90.88 87 LYS A CA 1
ATOM 686 C C . LYS A 1 87 ? -13.256 -1.783 11.015 1.00 90.88 87 LYS A C 1
ATOM 688 O O . LYS A 1 87 ? -13.582 -0.797 10.358 1.00 90.88 87 LYS A O 1
ATOM 693 N N . LYS A 1 88 ? -12.155 -1.826 11.761 1.00 94.81 88 LYS A N 1
ATOM 694 C CA . LYS A 1 88 ? -11.189 -0.733 11.881 1.00 94.81 88 LYS A CA 1
ATOM 695 C C . LYS A 1 88 ? -10.065 -0.905 10.868 1.00 94.81 88 LYS A C 1
ATOM 697 O O . LYS A 1 88 ? -9.491 -1.988 10.753 1.00 94.81 88 LYS A O 1
ATOM 702 N N . ILE A 1 89 ? -9.739 0.167 10.160 1.00 97.44 89 ILE A N 1
ATOM 703 C CA . ILE A 1 89 ? -8.796 0.179 9.044 1.00 97.44 89 ILE A CA 1
ATOM 704 C C . ILE A 1 89 ? -7.578 1.030 9.411 1.00 97.44 89 ILE A C 1
ATOM 706 O O . ILE A 1 89 ? -7.716 2.163 9.876 1.00 97.44 89 ILE A O 1
ATOM 710 N N . ALA A 1 90 ? -6.381 0.517 9.148 1.00 97.94 90 ALA A N 1
ATOM 711 C CA . ALA A 1 90 ? -5.169 1.319 9.079 1.00 97.94 90 ALA A CA 1
ATOM 712 C C . ALA A 1 90 ? -4.680 1.398 7.632 1.00 97.94 90 ALA A C 1
ATOM 714 O O . ALA A 1 90 ? -4.472 0.375 6.986 1.00 97.94 90 ALA A O 1
ATOM 715 N N . VAL A 1 91 ? -4.472 2.612 7.131 1.00 98.00 91 VAL A N 1
ATOM 716 C CA . VAL A 1 91 ? -3.813 2.839 5.840 1.00 98.00 91 VAL A CA 1
ATOM 717 C C . VAL A 1 91 ? -2.368 3.220 6.116 1.00 98.00 91 VAL A C 1
ATOM 719 O O . VAL A 1 91 ? -2.112 4.262 6.724 1.00 98.00 91 VAL A O 1
ATOM 722 N N . LEU A 1 92 ? -1.428 2.377 5.698 1.00 96.75 92 LEU A N 1
ATOM 723 C CA . LEU A 1 92 ? 0.003 2.588 5.912 1.00 96.75 92 LEU A CA 1
ATOM 724 C C . LEU A 1 92 ? 0.643 3.104 4.622 1.00 96.75 92 LEU A C 1
ATOM 726 O O . LEU A 1 92 ? 0.318 2.642 3.533 1.00 96.75 92 LEU A O 1
ATOM 730 N N . GLY A 1 93 ? 1.539 4.084 4.711 1.00 94.50 93 GLY A N 1
ATOM 731 C CA . GLY A 1 93 ? 2.288 4.540 3.538 1.00 94.50 93 GLY A CA 1
ATOM 732 C C . GLY A 1 93 ? 3.385 5.551 3.842 1.00 94.50 93 GLY A C 1
ATOM 733 O O . GLY A 1 93 ? 3.332 6.221 4.869 1.00 94.50 93 GLY A O 1
ATOM 734 N N . PRO A 1 94 ? 4.374 5.731 2.953 1.00 92.06 94 PRO A N 1
ATOM 735 C CA . PRO A 1 94 ? 5.437 6.715 3.167 1.00 92.06 94 PRO A CA 1
ATOM 736 C C . PRO A 1 94 ? 5.015 8.148 2.790 1.00 92.06 94 PRO A C 1
ATOM 738 O O . PRO A 1 94 ? 5.595 9.124 3.275 1.00 92.06 94 PRO A O 1
ATOM 741 N N . TYR A 1 95 ? 4.001 8.303 1.931 1.00 93.44 95 TYR A N 1
ATOM 742 C CA . TYR A 1 95 ? 3.670 9.577 1.287 1.00 93.44 95 TYR A CA 1
ATOM 743 C C . TYR A 1 95 ? 2.576 10.360 2.018 1.00 93.44 95 TYR A C 1
ATOM 745 O O . TYR A 1 95 ? 1.383 10.098 1.846 1.00 93.44 95 TYR A O 1
ATOM 753 N N . SER A 1 96 ? 2.973 11.401 2.758 1.00 92.94 96 SER A N 1
ATOM 754 C CA . SER A 1 96 ? 2.051 12.246 3.531 1.00 92.94 96 SER A CA 1
ATOM 755 C C . SER A 1 96 ? 0.910 12.825 2.693 1.00 92.94 96 SER A C 1
ATOM 757 O O . SER A 1 96 ? -0.229 12.757 3.125 1.00 92.94 96 SER A O 1
ATOM 759 N N . LYS A 1 97 ? 1.163 13.313 1.469 1.00 93.56 97 LYS A N 1
ATOM 760 C CA . LYS A 1 97 ? 0.106 13.888 0.610 1.00 93.56 97 LYS A CA 1
ATOM 761 C C . LYS A 1 97 ? -0.996 12.875 0.263 1.00 93.56 97 LYS A C 1
ATOM 763 O O . LYS A 1 97 ? -2.164 13.247 0.217 1.00 93.56 97 LYS A O 1
ATOM 768 N N . THR A 1 98 ? -0.648 11.604 0.054 1.00 95.00 98 THR A N 1
ATOM 769 C CA . THR A 1 98 ? -1.630 10.535 -0.197 1.00 95.00 98 THR A CA 1
ATOM 770 C C . THR A 1 98 ? -2.415 10.202 1.067 1.00 95.00 98 THR A C 1
ATOM 772 O O . THR A 1 98 ? -3.640 10.137 1.023 1.00 95.00 98 THR A O 1
ATOM 775 N N . LEU A 1 99 ? -1.730 10.067 2.205 1.00 96.19 99 LEU A N 1
ATOM 776 C CA . LEU A 1 99 ? -2.379 9.815 3.493 1.00 96.19 99 LEU A CA 1
ATOM 777 C C . LEU A 1 99 ? -3.314 10.961 3.900 1.00 96.19 99 LEU A C 1
ATOM 779 O O . LEU A 1 99 ? -4.438 10.708 4.319 1.00 96.19 99 LEU A O 1
ATOM 783 N N . SER A 1 100 ? -2.889 12.214 3.723 1.00 94.88 100 SER A N 1
ATOM 784 C CA . SER A 1 100 ? -3.716 13.399 3.959 1.00 94.88 100 SER A CA 1
ATOM 785 C C . SER A 1 100 ? -4.938 13.429 3.057 1.00 94.88 100 SER A C 1
ATOM 787 O O . SER A 1 100 ? -6.022 13.723 3.543 1.00 94.88 100 SER A O 1
ATOM 789 N N . TYR A 1 101 ? -4.798 13.074 1.776 1.00 95.50 101 TYR A N 1
ATOM 790 C CA . TYR A 1 101 ? -5.940 12.990 0.867 1.00 95.50 101 TYR A CA 1
ATOM 791 C C . TYR A 1 101 ? -6.993 11.992 1.375 1.00 95.50 101 TYR A C 1
ATOM 793 O O . TYR A 1 101 ? -8.174 12.329 1.473 1.00 95.50 101 TYR A O 1
ATOM 801 N N . ILE A 1 102 ? -6.565 10.781 1.747 1.00 96.31 102 ILE A N 1
ATOM 802 C CA . ILE A 1 102 ? -7.458 9.740 2.276 1.00 96.31 102 ILE A CA 1
ATOM 803 C C . ILE A 1 102 ? -8.089 10.206 3.592 1.00 96.31 102 ILE A C 1
ATOM 805 O O . ILE A 1 102 ? -9.304 10.133 3.762 1.00 96.31 102 ILE A O 1
ATOM 809 N N . ALA A 1 103 ? -7.283 10.734 4.510 1.00 95.56 103 ALA A N 1
ATOM 810 C CA . ALA A 1 103 ? -7.763 11.167 5.810 1.00 95.56 103 ALA A CA 1
ATOM 811 C C . ALA A 1 103 ? -8.749 12.334 5.725 1.00 95.56 103 ALA A C 1
ATOM 813 O O . ALA A 1 103 ? -9.767 12.301 6.406 1.00 95.56 103 ALA A O 1
ATOM 814 N N . SER A 1 104 ? -8.508 13.319 4.859 1.00 94.94 104 SER A N 1
ATOM 815 C CA . SER A 1 104 ? -9.466 14.398 4.606 1.00 94.94 104 SER A CA 1
ATOM 816 C C . SER A 1 104 ? -10.778 13.870 4.033 1.00 94.94 104 SER A C 1
ATOM 818 O O . SER A 1 104 ? -11.837 14.307 4.463 1.00 94.94 104 SER A O 1
ATOM 820 N N . LYS A 1 105 ? -10.736 12.897 3.112 1.00 95.25 105 LYS A N 1
ATOM 821 C CA . LYS A 1 105 ? -11.952 12.321 2.518 1.00 95.25 105 LYS A CA 1
ATOM 822 C C . LYS A 1 105 ? -12.866 11.655 3.556 1.00 95.25 105 LYS A C 1
ATOM 824 O O . LYS A 1 105 ? -14.084 11.708 3.409 1.00 95.25 105 LYS A O 1
ATOM 829 N N . TYR A 1 106 ? -12.285 11.041 4.585 1.00 94.25 106 TYR A N 1
ATOM 830 C CA . TYR A 1 106 ? -13.020 10.271 5.595 1.00 94.25 106 TYR A CA 1
ATOM 831 C C . TYR A 1 106 ? -13.052 10.922 6.985 1.00 94.25 106 TYR A C 1
ATOM 833 O O . TYR A 1 106 ? -13.482 10.282 7.944 1.00 94.25 106 TYR A O 1
ATOM 841 N N . GLU A 1 107 ? -12.574 12.163 7.126 1.00 92.62 107 GLU A N 1
ATOM 842 C CA . GLU A 1 107 ? -12.336 12.814 8.426 1.00 92.62 107 GLU A CA 1
ATOM 843 C C . GLU A 1 107 ? -11.539 11.918 9.400 1.00 92.62 107 GLU A C 1
ATOM 845 O O . GLU A 1 107 ? -11.808 11.868 10.602 1.00 92.62 107 GLU A O 1
ATOM 850 N N . ALA A 1 108 ? -10.578 11.157 8.872 1.00 94.38 108 ALA A N 1
ATOM 851 C CA . ALA A 1 108 ? -9.770 10.212 9.631 1.00 94.38 108 ALA A CA 1
ATOM 852 C C . ALA A 1 108 ? -8.594 10.893 10.343 1.00 94.38 108 ALA A C 1
ATOM 854 O O . ALA A 1 108 ? -8.143 11.980 9.976 1.00 94.38 108 ALA A O 1
ATOM 855 N N . ASN A 1 109 ? -8.056 10.220 11.358 1.00 94.50 109 ASN A N 1
ATOM 856 C CA . ASN A 1 109 ? -6.832 10.662 12.016 1.00 94.50 109 ASN A CA 1
ATOM 857 C C . ASN A 1 109 ? -5.585 10.285 11.201 1.00 94.50 109 ASN A C 1
ATOM 859 O O . ASN A 1 109 ? -5.564 9.254 10.527 1.00 94.50 109 ASN A O 1
ATOM 863 N N . ILE A 1 110 ? -4.525 11.092 11.322 1.00 94.50 110 ILE A N 1
ATOM 864 C CA . ILE A 1 110 ? -3.210 10.815 10.728 1.00 94.50 110 ILE A CA 1
ATOM 865 C C . ILE A 1 110 ? -2.139 10.771 11.818 1.00 94.50 110 ILE A C 1
ATOM 867 O O . ILE A 1 110 ? -2.020 11.700 12.622 1.00 94.50 110 ILE A O 1
ATOM 871 N N . ILE A 1 111 ? -1.328 9.716 11.792 1.00 95.12 111 ILE A N 1
ATOM 872 C CA . ILE A 1 111 ? -0.063 9.606 12.518 1.00 95.12 111 ILE A CA 1
ATOM 873 C C . ILE A 1 111 ? 1.067 9.947 11.535 1.00 95.12 111 ILE A C 1
ATOM 875 O O . ILE A 1 111 ? 1.509 9.117 10.745 1.00 95.12 111 ILE A O 1
ATOM 879 N N . GLU A 1 112 ? 1.496 11.208 11.537 1.00 92.25 112 GLU A N 1
ATOM 880 C CA . GLU A 1 112 ? 2.571 11.733 10.680 1.00 92.25 112 GLU A CA 1
ATOM 881 C C . GLU A 1 112 ? 3.962 11.334 11.197 1.00 92.25 112 GLU A C 1
ATOM 883 O O . GLU A 1 112 ? 4.126 11.093 12.395 1.00 92.25 112 GLU A O 1
ATOM 888 N N . LYS A 1 113 ? 4.977 11.375 10.321 1.00 91.94 113 LYS A N 1
ATOM 889 C CA . LYS A 1 113 ? 6.390 11.085 10.637 1.00 91.94 113 LYS A CA 1
ATOM 890 C C . LYS A 1 113 ? 6.889 11.808 11.895 1.00 91.94 113 LYS A C 1
ATOM 892 O O . LYS A 1 113 ? 7.516 11.191 12.755 1.00 91.94 113 LYS A O 1
ATOM 897 N N . ASP A 1 114 ? 6.555 13.091 12.010 1.00 88.94 114 ASP A N 1
ATOM 898 C CA . ASP A 1 114 ? 7.010 13.976 13.087 1.00 88.94 114 ASP A CA 1
ATOM 899 C C . ASP A 1 114 ? 5.956 14.157 14.195 1.00 88.94 114 ASP A C 1
ATOM 901 O O . ASP A 1 114 ? 5.996 15.113 14.974 1.00 88.94 114 ASP A O 1
ATOM 905 N N . SER A 1 115 ? 4.984 13.241 14.281 1.00 87.50 115 SER A N 1
ATOM 906 C CA . SER A 1 115 ? 3.967 13.277 15.333 1.00 87.50 115 SER A CA 1
ATOM 907 C C . SER A 1 115 ? 4.574 13.030 16.707 1.00 87.50 115 SER A C 1
ATOM 909 O O . SER A 1 115 ? 5.439 12.175 16.908 1.00 87.50 115 SER A O 1
ATOM 911 N N . THR A 1 116 ? 4.082 13.769 17.698 1.00 90.19 116 THR A N 1
ATOM 912 C CA . THR A 1 116 ? 4.524 13.584 19.078 1.00 90.19 116 THR A CA 1
ATOM 913 C C . THR A 1 116 ? 3.962 12.287 19.660 1.00 90.19 116 THR A C 1
ATOM 915 O O . THR A 1 116 ? 2.844 11.874 19.352 1.00 90.19 116 THR A O 1
ATOM 918 N N . LYS A 1 117 ? 4.689 11.688 20.612 1.00 91.75 117 LYS A N 1
ATOM 919 C CA . LYS A 1 117 ? 4.221 10.524 21.387 1.00 91.75 117 LYS A CA 1
ATOM 920 C C . LYS A 1 117 ? 2.834 10.740 22.009 1.00 91.75 117 LYS A C 1
ATOM 922 O O . LYS A 1 117 ? 2.071 9.790 22.157 1.00 91.75 117 LYS A O 1
ATOM 927 N N . ARG A 1 118 ? 2.523 11.974 22.422 1.00 90.06 118 ARG A N 1
ATOM 928 C CA . ARG A 1 118 ? 1.230 12.333 23.019 1.00 90.06 118 ARG A CA 1
ATOM 929 C C . ARG A 1 118 ? 0.099 12.240 21.993 1.00 90.06 118 ARG A C 1
ATOM 931 O O . ARG A 1 118 ? -0.899 11.593 22.289 1.00 90.06 118 ARG A O 1
ATOM 938 N N . ARG A 1 119 ? 0.320 12.788 20.795 1.00 89.88 119 ARG A N 1
ATOM 939 C CA . ARG A 1 119 ? -0.621 12.715 19.673 1.00 89.88 119 ARG A CA 1
ATOM 940 C C . ARG A 1 119 ? -0.866 11.293 19.222 1.00 89.88 119 ARG A C 1
ATOM 942 O O . ARG A 1 119 ? -2.013 10.883 19.091 1.00 89.88 119 ARG A O 1
ATOM 949 N N . ASN A 1 120 ? 0.204 10.521 19.066 1.00 93.06 120 ASN A N 1
ATOM 950 C CA . ASN A 1 120 ? 0.103 9.119 18.674 1.00 93.06 120 ASN A CA 1
ATOM 951 C C . ASN A 1 120 ? -0.769 8.328 19.654 1.00 93.06 120 ASN A C 1
ATOM 953 O O . ASN A 1 120 ? -1.613 7.550 19.217 1.00 93.06 120 ASN A O 1
ATOM 957 N N . ARG A 1 121 ? -0.624 8.587 20.964 1.00 93.25 121 ARG A N 1
ATOM 958 C CA . ARG A 1 121 ? -1.472 7.971 21.994 1.00 93.25 121 ARG A CA 1
ATOM 959 C C . ARG A 1 121 ? -2.920 8.400 21.862 1.00 93.25 121 ARG A C 1
ATOM 961 O O . ARG A 1 121 ? -3.777 7.539 21.841 1.00 93.25 121 ARG A O 1
ATOM 968 N N . ALA A 1 122 ? -3.186 9.694 21.710 1.00 91.56 122 ALA A N 1
ATOM 969 C CA . ALA A 1 122 ? -4.551 10.191 21.573 1.00 91.56 122 ALA A CA 1
ATOM 970 C C . ALA A 1 122 ? -5.275 9.583 20.357 1.00 91.56 122 ALA A C 1
ATOM 972 O O . ALA A 1 122 ? -6.421 9.156 20.465 1.00 91.56 122 ALA A O 1
ATOM 973 N N . VAL A 1 123 ? -4.589 9.487 19.214 1.00 93.62 123 VAL A N 1
ATOM 974 C CA . VAL A 1 123 ? -5.120 8.821 18.014 1.00 93.62 123 VAL A CA 1
ATOM 975 C C . VAL A 1 123 ? -5.327 7.321 18.258 1.00 93.62 123 VAL A C 1
ATOM 977 O O . VAL A 1 123 ? -6.372 6.790 17.890 1.00 93.62 123 VAL A O 1
ATOM 980 N N . SER A 1 124 ? -4.366 6.655 18.909 1.00 95.12 124 SER A N 1
ATOM 981 C CA . SER A 1 124 ? -4.445 5.228 19.265 1.00 95.12 124 SER A CA 1
ATOM 982 C C . SER A 1 124 ? -5.590 4.927 20.245 1.00 95.12 124 SER A C 1
ATOM 984 O O . SER A 1 124 ? -6.263 3.907 20.129 1.00 95.12 124 SER A O 1
ATOM 986 N N . ASP A 1 125 ? -5.850 5.832 21.186 1.00 94.19 125 ASP A N 1
ATOM 987 C CA . ASP A 1 125 ? -6.942 5.714 22.150 1.00 94.19 125 ASP A CA 1
ATOM 988 C C . ASP A 1 125 ? -8.297 5.895 21.446 1.00 94.19 125 ASP A C 1
ATOM 990 O O . ASP A 1 125 ? -9.213 5.109 21.678 1.00 94.19 125 ASP A O 1
ATOM 994 N N . ILE A 1 126 ? -8.415 6.865 20.526 1.00 92.88 126 ILE A N 1
ATOM 995 C CA . ILE A 1 126 ? -9.645 7.094 19.747 1.00 92.88 126 ILE A CA 1
ATOM 996 C C . ILE A 1 126 ? -9.963 5.916 18.836 1.00 92.88 126 ILE A C 1
ATOM 998 O O . ILE A 1 126 ? -11.094 5.440 18.858 1.00 92.88 126 ILE A O 1
ATOM 1002 N N . ILE A 1 127 ? -8.995 5.415 18.060 1.00 93.50 127 ILE A N 1
ATOM 1003 C CA . ILE A 1 127 ? -9.217 4.219 17.233 1.00 93.50 127 ILE A CA 1
ATOM 1004 C C . ILE A 1 127 ? -9.531 3.002 18.117 1.00 93.50 127 ILE A C 1
ATOM 1006 O O . ILE A 1 127 ? -10.250 2.104 17.697 1.00 93.50 127 ILE A O 1
ATOM 1010 N N . GLY A 1 128 ? -9.062 2.981 19.369 1.00 92.62 128 GLY A N 1
ATOM 1011 C CA . GLY A 1 128 ? -9.379 1.957 20.363 1.00 92.62 128 GLY A CA 1
ATOM 1012 C C . GLY A 1 128 ? -10.850 1.907 20.790 1.00 92.62 128 GLY A C 1
ATOM 1013 O O . GLY A 1 128 ? -11.325 0.817 21.109 1.00 92.62 128 GLY A O 1
ATOM 1014 N N . CYS A 1 129 ? -11.584 3.022 20.728 1.00 91.69 129 CYS A N 1
ATOM 1015 C CA . CYS A 1 129 ? -12.973 3.122 21.194 1.00 91.69 129 CYS A CA 1
ATOM 1016 C C . CYS A 1 129 ? -13.921 2.153 20.486 1.00 91.69 129 CYS A C 1
ATOM 1018 O O . CYS A 1 129 ? -13.849 1.986 19.264 1.00 91.69 129 CYS A O 1
ATOM 1020 N N . LEU A 1 130 ? -14.849 1.562 21.235 1.00 86.75 130 LEU A N 1
ATOM 1021 C CA . LEU A 1 130 ? -15.874 0.667 20.688 1.00 86.75 130 LEU A CA 1
ATOM 1022 C C . LEU A 1 130 ? -17.099 1.426 20.176 1.00 86.75 130 LEU A C 1
ATOM 1024 O O . LEU A 1 130 ? -17.723 0.996 19.211 1.00 86.75 130 LEU A O 1
ATOM 1028 N N . ASP A 1 131 ? -17.420 2.563 20.791 1.00 85.19 131 ASP A N 1
ATOM 1029 C CA . ASP A 1 131 ? -18.597 3.352 20.449 1.00 85.19 131 ASP A CA 1
ATOM 1030 C C . ASP A 1 131 ? -18.336 4.865 20.467 1.00 85.19 131 ASP A C 1
ATOM 1032 O O . ASP A 1 131 ? -17.291 5.360 20.898 1.00 85.19 131 ASP A O 1
ATOM 1036 N N . THR A 1 132 ? -19.322 5.619 19.982 1.00 84.69 132 THR A N 1
ATOM 1037 C CA . THR A 1 132 ? -19.264 7.081 19.877 1.00 84.69 132 THR A CA 1
ATOM 1038 C C . THR A 1 132 ? -19.214 7.790 21.231 1.00 84.69 132 THR A C 1
ATOM 1040 O O . THR A 1 132 ? -18.695 8.899 21.320 1.00 84.69 132 THR A O 1
ATOM 1043 N N . THR A 1 133 ? -19.733 7.181 22.298 1.00 87.38 133 THR A N 1
ATOM 1044 C CA . THR A 1 133 ? -19.742 7.777 23.644 1.00 87.38 133 THR A CA 1
ATOM 1045 C C . THR A 1 133 ? -18.332 7.793 24.228 1.00 87.38 133 THR A C 1
ATOM 1047 O O . THR A 1 133 ? -17.897 8.803 24.789 1.00 87.38 133 THR A O 1
ATOM 1050 N N . GLU A 1 134 ? -17.590 6.696 24.058 1.00 88.50 134 GLU A N 1
ATOM 1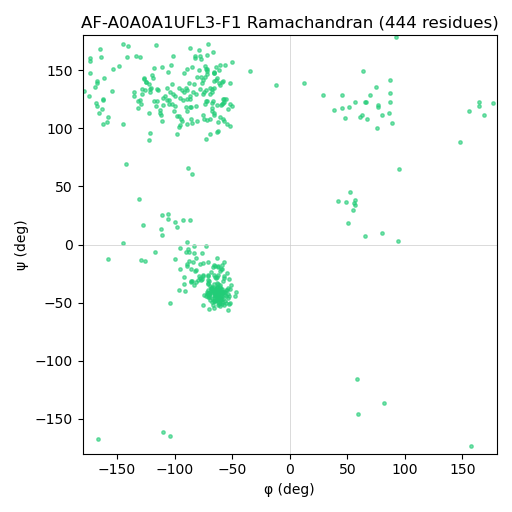051 C CA . GLU A 1 134 ? -16.177 6.610 24.439 1.00 88.50 134 GLU A CA 1
ATOM 1052 C C . GLU A 1 134 ? -15.320 7.598 23.643 1.00 88.50 134 GLU A C 1
ATOM 1054 O O . GLU A 1 134 ? -14.497 8.315 24.225 1.00 88.50 134 GLU A O 1
ATOM 1059 N N . VAL A 1 135 ? -15.562 7.690 22.328 1.00 86.50 135 VAL A N 1
ATOM 1060 C CA . VAL A 1 135 ? -14.917 8.678 21.451 1.00 86.50 135 VAL A CA 1
ATOM 1061 C C . VAL A 1 135 ? -15.144 10.089 21.975 1.00 86.50 135 VAL A C 1
ATOM 1063 O O . VAL A 1 135 ? -14.182 10.831 22.137 1.00 86.50 135 VAL A O 1
ATOM 1066 N N . ASP A 1 136 ? -16.381 10.468 22.287 1.00 86.06 136 ASP A N 1
ATOM 1067 C CA . ASP A 1 136 ? -16.712 11.825 22.722 1.00 86.06 136 ASP A CA 1
ATOM 1068 C C . ASP A 1 136 ? -16.052 12.194 24.057 1.00 86.06 136 ASP A C 1
ATOM 1070 O O . ASP A 1 136 ? -15.558 13.319 24.234 1.00 86.06 136 ASP A O 1
ATOM 1074 N N . ALA A 1 137 ? -15.981 11.236 24.984 1.00 85.50 137 ALA A N 1
ATOM 1075 C CA . ALA A 1 137 ? -15.302 11.408 26.260 1.00 85.50 137 ALA A CA 1
ATOM 1076 C C . ALA A 1 137 ? -13.787 11.597 26.084 1.00 85.50 137 ALA A C 1
ATOM 1078 O O . ALA A 1 137 ? -13.206 12.502 26.692 1.00 85.50 137 ALA A O 1
ATOM 1079 N N . LEU A 1 138 ? -13.140 10.776 25.251 1.00 85.19 138 LEU A N 1
ATOM 1080 C CA . LEU A 1 138 ? -11.705 10.879 24.974 1.00 85.19 138 LEU A CA 1
ATOM 1081 C C . LEU A 1 138 ? -11.37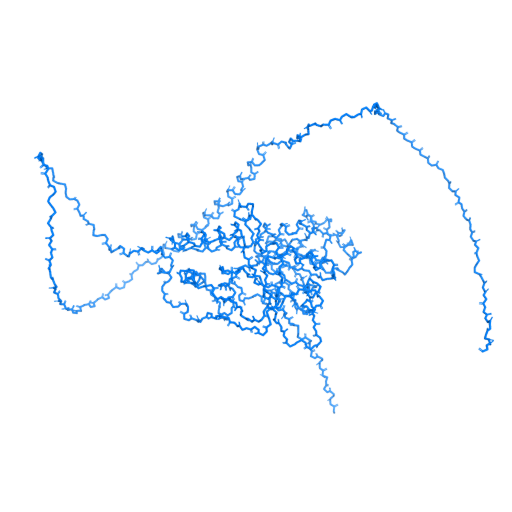3 12.126 24.159 1.00 85.19 138 LEU A C 1
ATOM 1083 O O . LEU A 1 138 ? -10.462 12.873 24.516 1.00 85.19 138 LEU A O 1
ATOM 1087 N N . PHE A 1 139 ? -12.163 12.420 23.133 1.00 80.75 139 PHE A N 1
ATOM 1088 C CA . PHE A 1 139 ? -12.027 13.613 22.310 1.00 80.75 139 PHE A CA 1
ATOM 1089 C C . PHE A 1 139 ? -12.072 14.884 23.157 1.00 80.75 139 PHE A C 1
ATOM 1091 O O . PHE A 1 139 ? -11.225 15.760 23.004 1.00 80.75 139 PHE A O 1
ATOM 1098 N N . SER A 1 140 ? -13.004 14.971 24.110 1.00 79.44 140 SER A N 1
ATOM 1099 C CA . SER A 1 140 ? -13.103 16.118 25.020 1.00 79.44 140 SER A CA 1
ATOM 1100 C C . SER A 1 140 ? -11.861 16.275 25.904 1.00 79.44 140 SER A C 1
ATOM 1102 O O . SER A 1 140 ? -11.416 17.396 26.143 1.00 79.44 140 SER A O 1
ATOM 1104 N N . ARG A 1 141 ? -11.258 15.165 26.353 1.00 80.44 141 ARG A N 1
ATOM 1105 C CA . ARG A 1 141 ? -10.014 15.185 27.141 1.00 80.44 141 ARG A CA 1
ATOM 1106 C C . ARG A 1 141 ? -8.806 15.589 26.297 1.00 80.44 141 ARG A C 1
ATOM 1108 O O . ARG A 1 141 ? -7.976 16.356 26.772 1.00 80.44 141 ARG A O 1
ATOM 1115 N N . HIS A 1 142 ? -8.702 15.089 25.066 1.00 78.38 142 HIS A N 1
ATOM 1116 C CA . HIS A 1 142 ? -7.551 15.333 24.192 1.00 78.38 142 HIS A CA 1
ATOM 1117 C C . HIS A 1 142 ? -7.601 16.681 23.470 1.00 78.38 142 HIS A C 1
ATOM 1119 O O . HIS A 1 142 ? -6.554 17.296 23.293 1.00 78.38 142 HIS A O 1
ATOM 1125 N N . LYS A 1 143 ? -8.791 17.194 23.128 1.00 69.00 143 LYS A N 1
ATOM 1126 C CA . LYS A 1 143 ? -8.968 18.511 22.489 1.00 69.00 143 LYS A CA 1
ATOM 1127 C C . LYS A 1 143 ? -8.388 19.655 23.323 1.00 69.00 143 LYS A C 1
ATOM 1129 O O . LYS A 1 143 ? -7.913 20.638 22.775 1.00 69.00 143 LYS A O 1
ATOM 1134 N N . ILE A 1 144 ? -8.403 19.521 24.648 1.00 60.56 144 ILE A N 1
ATOM 1135 C CA . ILE A 1 144 ? -7.841 20.517 25.573 1.00 60.56 144 ILE A CA 1
ATOM 1136 C C . ILE A 1 144 ? -6.299 20.542 25.508 1.00 60.56 144 ILE A C 1
ATOM 1138 O O . ILE A 1 144 ? -5.668 21.468 26.010 1.00 60.56 144 ILE A O 1
ATOM 1142 N N . LEU A 1 145 ? -5.673 19.523 24.914 1.00 59.22 145 LEU A N 1
ATOM 1143 C CA . LEU A 1 145 ? -4.255 19.222 25.090 1.00 59.22 145 LEU A CA 1
ATOM 1144 C C . LEU A 1 145 ? -3.416 19.316 23.807 1.00 59.22 145 LEU A C 1
ATOM 1146 O O . LEU A 1 145 ? -2.194 19.175 23.913 1.00 59.22 145 LEU A O 1
ATOM 1150 N N . GLU A 1 146 ? -4.025 19.529 22.634 1.00 62.12 146 GLU A N 1
ATOM 1151 C CA . GLU A 1 146 ? -3.326 19.558 21.341 1.00 62.12 146 GLU A CA 1
ATOM 1152 C C . GLU A 1 146 ? -3.753 20.719 20.436 1.00 62.12 146 GLU A C 1
ATOM 1154 O O . GLU A 1 146 ? -4.937 20.906 20.171 1.00 62.12 146 GLU A O 1
ATOM 1159 N N . ASP A 1 147 ? -2.760 21.433 19.890 1.00 53.59 147 ASP A N 1
ATOM 1160 C CA . ASP A 1 147 ? -2.944 22.527 18.922 1.00 53.59 147 ASP A CA 1
ATOM 1161 C C . ASP A 1 147 ? -3.297 22.029 17.504 1.00 53.59 147 ASP A C 1
ATOM 1163 O O . ASP A 1 147 ? -3.755 22.801 16.663 1.00 53.59 147 ASP A O 1
ATOM 1167 N N . LYS A 1 148 ? -3.086 20.734 17.217 1.00 62.59 148 LYS A N 1
ATOM 1168 C CA . LYS A 1 148 ? -3.436 20.090 15.940 1.00 62.59 148 LYS A CA 1
ATOM 1169 C C . LYS A 1 148 ? -4.735 19.303 16.089 1.00 62.59 148 LYS A C 1
ATOM 1171 O O . LYS A 1 148 ? -4.837 18.441 16.960 1.00 62.59 148 LYS A O 1
ATOM 1176 N N . GLU A 1 149 ? -5.685 19.524 15.183 1.00 73.94 149 GLU A N 1
ATOM 1177 C CA . GLU A 1 149 ? -7.006 18.890 15.209 1.00 73.94 149 GLU A CA 1
ATOM 1178 C C . GLU A 1 149 ? -6.876 17.353 15.179 1.00 73.94 149 GLU A C 1
ATOM 1180 O O . GLU A 1 149 ? -6.438 16.747 14.199 1.00 73.94 149 GLU A O 1
ATOM 1185 N N . ILE A 1 150 ? -7.170 16.715 16.310 1.00 86.56 150 ILE A N 1
ATOM 1186 C CA . ILE A 1 150 ? -7.516 15.294 16.372 1.00 86.56 150 ILE A CA 1
ATOM 1187 C C . ILE A 1 150 ? -8.936 15.170 15.815 1.00 86.56 150 ILE A C 1
ATOM 1189 O O . ILE A 1 150 ? -9.755 16.062 16.035 1.00 86.56 150 ILE A O 1
ATOM 1193 N N . LYS A 1 151 ? -9.243 14.087 15.105 1.00 89.31 151 LYS A N 1
ATOM 1194 C CA . LYS A 1 151 ? -10.569 13.813 14.539 1.00 89.31 151 LYS A CA 1
ATOM 1195 C C . LYS A 1 151 ? -11.314 12.763 15.364 1.00 89.31 151 LYS A C 1
ATOM 1197 O O . LYS A 1 151 ? -10.700 11.947 16.048 1.00 89.31 151 LYS A O 1
ATOM 1202 N N . ARG A 1 152 ? -12.651 12.783 15.310 1.00 89.12 152 ARG A N 1
ATOM 1203 C CA . ARG A 1 152 ? -13.515 11.827 16.037 1.00 89.12 152 ARG A CA 1
ATOM 1204 C C . ARG A 1 152 ? -13.61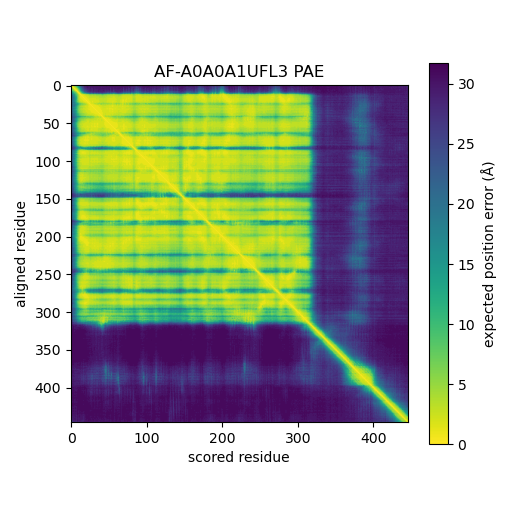1 10.454 15.374 1.00 89.12 152 ARG A C 1
ATOM 1206 O O . ARG A 1 152 ? -14.061 9.515 16.015 1.00 89.12 152 ARG A O 1
ATOM 1213 N N . ASN A 1 153 ? -13.227 10.332 14.107 1.00 90.25 153 ASN A N 1
ATOM 1214 C CA . ASN A 1 153 ? -13.279 9.058 13.405 1.00 90.25 153 ASN A CA 1
ATOM 1215 C C . ASN A 1 153 ? -12.415 8.011 14.138 1.00 90.25 153 ASN A C 1
ATOM 1217 O O . ASN A 1 153 ? -11.212 8.211 14.329 1.00 90.25 153 ASN A O 1
ATOM 1221 N N . ASN A 1 154 ? -13.059 6.918 14.552 1.00 92.31 154 ASN A N 1
ATOM 1222 C CA . ASN A 1 154 ? -12.480 5.800 15.298 1.00 92.31 154 ASN A CA 1
ATOM 1223 C C . ASN A 1 154 ? -12.404 4.498 14.486 1.00 92.31 154 ASN A C 1
ATOM 1225 O O . ASN A 1 154 ? -12.186 3.430 15.059 1.00 92.31 154 ASN A O 1
ATOM 1229 N N . TRP A 1 155 ? -12.588 4.571 13.169 1.00 93.19 155 TRP A N 1
ATOM 1230 C CA . TRP A 1 155 ? -12.636 3.401 12.296 1.00 93.19 155 TRP A CA 1
ATOM 1231 C C . TRP A 1 155 ? -11.642 3.468 11.125 1.00 93.19 155 TRP A C 1
ATOM 1233 O O . TRP A 1 155 ? -11.334 2.422 10.563 1.00 93.19 155 TRP A O 1
ATOM 1243 N N . ILE A 1 156 ? -11.045 4.629 10.817 1.00 95.88 156 ILE A N 1
ATOM 1244 C CA . ILE A 1 156 ? -9.821 4.731 9.995 1.00 95.88 156 ILE A CA 1
ATOM 1245 C C . ILE A 1 156 ? -8.728 5.494 10.739 1.00 95.88 156 ILE A C 1
ATOM 1247 O O . ILE A 1 156 ? -8.960 6.562 11.312 1.00 95.88 156 ILE A O 1
ATOM 1251 N N . VAL A 1 157 ? -7.496 5.010 10.602 1.00 97.12 157 VAL A N 1
ATOM 1252 C CA . VAL A 1 157 ? -6.282 5.789 10.844 1.00 97.12 157 VAL A CA 1
ATOM 1253 C C . VAL A 1 157 ? -5.337 5.694 9.646 1.00 97.12 157 VAL A C 1
ATOM 1255 O O . VAL A 1 157 ? -5.092 4.618 9.110 1.00 97.12 157 VAL A O 1
ATOM 1258 N N . CYS A 1 158 ? -4.791 6.825 9.212 1.00 97.81 158 CYS A N 1
ATOM 1259 C CA . CYS A 1 158 ? -3.698 6.868 8.243 1.00 97.81 158 CYS A CA 1
ATOM 1260 C C . CYS A 1 158 ? -2.368 6.991 8.992 1.00 97.81 158 CYS A C 1
ATOM 1262 O O . CYS A 1 158 ? -2.246 7.799 9.913 1.00 97.81 158 CYS A O 1
ATOM 1264 N N . VAL A 1 159 ? -1.354 6.217 8.617 1.00 97.38 159 VAL A N 1
ATOM 1265 C CA . VAL A 1 159 ? -0.076 6.174 9.339 1.00 97.38 159 VAL A CA 1
ATOM 1266 C C . VAL A 1 159 ? 1.072 6.310 8.358 1.00 97.38 159 VAL A C 1
ATOM 1268 O O . VAL A 1 159 ? 1.218 5.515 7.429 1.00 97.38 159 VAL A O 1
ATOM 1271 N N . ASN A 1 160 ? 1.917 7.312 8.588 1.00 95.44 160 ASN A N 1
ATOM 1272 C CA . ASN A 1 160 ? 3.157 7.439 7.848 1.00 95.44 160 ASN A CA 1
ATOM 1273 C C . ASN A 1 160 ? 4.133 6.346 8.302 1.00 95.44 160 ASN A C 1
ATOM 1275 O O . ASN A 1 160 ? 4.459 6.262 9.487 1.00 95.44 160 ASN A O 1
ATOM 1279 N N . THR A 1 161 ? 4.631 5.523 7.382 1.00 93.38 161 THR A N 1
ATOM 1280 C CA . THR A 1 161 ? 5.526 4.405 7.720 1.00 93.38 161 THR A CA 1
ATOM 1281 C C . THR A 1 161 ? 6.877 4.853 8.277 1.00 93.38 161 THR A C 1
ATOM 1283 O O . THR A 1 161 ? 7.532 4.082 8.969 1.00 93.38 161 THR A O 1
ATOM 1286 N N . LEU A 1 162 ? 7.281 6.111 8.087 1.00 91.50 162 LEU A N 1
ATOM 1287 C CA . LEU A 1 162 ? 8.514 6.674 8.649 1.00 91.50 162 LEU A CA 1
ATOM 1288 C C . LEU A 1 162 ? 8.364 7.164 10.101 1.00 91.50 162 LEU A C 1
ATOM 1290 O O . LEU A 1 162 ? 9.329 7.669 10.678 1.00 91.50 162 LEU A O 1
ATOM 1294 N N . VAL A 1 163 ? 7.172 7.060 10.699 1.00 92.88 163 VAL A N 1
ATOM 1295 C CA . VAL A 1 163 ? 6.946 7.473 12.089 1.00 92.88 163 VAL A CA 1
ATOM 1296 C C . VAL A 1 163 ? 7.725 6.600 13.074 1.00 92.88 163 VAL A C 1
ATOM 1298 O O . VAL A 1 163 ? 7.905 5.396 12.884 1.00 92.88 163 VAL A O 1
ATOM 1301 N N . LYS A 1 164 ? 8.154 7.203 14.185 1.00 91.00 164 LYS A N 1
ATOM 1302 C CA . LYS A 1 164 ? 8.744 6.465 15.307 1.00 91.00 164 LYS A CA 1
ATOM 1303 C C . LYS A 1 164 ? 7.663 5.665 16.057 1.00 91.00 164 LYS A C 1
ATOM 1305 O O . LYS A 1 164 ? 6.560 6.176 16.238 1.00 91.00 164 LYS A O 1
ATOM 1310 N N . PRO A 1 165 ? 7.982 4.479 16.610 1.00 89.50 165 PRO A N 1
ATOM 1311 C CA . PRO A 1 165 ? 7.009 3.596 17.279 1.00 89.50 165 PRO A CA 1
ATOM 1312 C C . PRO A 1 165 ? 6.359 4.190 18.543 1.00 89.50 165 PRO A C 1
ATOM 1314 O O . PRO A 1 165 ? 5.421 3.633 19.109 1.00 89.50 165 PRO A O 1
ATOM 1317 N N . GLN A 1 166 ? 6.867 5.307 19.069 1.00 90.75 166 GLN A N 1
ATOM 1318 C CA . GLN A 1 166 ? 6.496 5.748 20.408 1.00 90.75 166 GLN A CA 1
ATOM 1319 C C . GLN A 1 166 ? 5.032 6.193 20.496 1.00 90.75 166 GLN A C 1
ATOM 1321 O O . GLN A 1 166 ? 4.620 7.184 19.892 1.00 90.75 166 GLN A O 1
ATOM 1326 N N . GLY A 1 167 ? 4.289 5.529 21.384 1.00 89.56 167 GLY A N 1
ATOM 1327 C CA . GLY A 1 167 ? 2.919 5.912 21.721 1.00 89.56 167 GLY A CA 1
ATOM 1328 C C . GLY A 1 167 ? 1.874 5.456 20.711 1.00 89.56 167 GLY A C 1
ATOM 1329 O O . GLY A 1 167 ? 0.737 5.887 20.830 1.00 89.56 167 GLY A O 1
ATOM 1330 N N . ILE A 1 168 ? 2.247 4.612 19.752 1.00 96.38 168 ILE A N 1
ATOM 1331 C CA . ILE A 1 168 ? 1.313 3.991 18.819 1.00 96.38 168 ILE A CA 1
ATOM 1332 C C . ILE A 1 168 ? 0.815 2.686 19.445 1.00 96.38 168 ILE A C 1
ATOM 1334 O O . ILE A 1 168 ? 1.613 1.919 19.971 1.00 96.38 168 ILE A O 1
ATOM 1338 N N . ASN A 1 169 ? -0.492 2.439 19.425 1.00 96.94 169 ASN A N 1
ATOM 1339 C CA . ASN A 1 169 ? -1.065 1.127 19.715 1.00 96.94 169 ASN A CA 1
ATOM 1340 C C . ASN A 1 169 ? -2.286 0.912 18.826 1.00 96.94 169 ASN A C 1
ATOM 1342 O O . ASN A 1 169 ? -3.358 1.455 19.082 1.00 96.94 169 ASN A O 1
ATOM 1346 N N . LEU A 1 170 ? -2.113 0.098 17.793 1.00 97.25 170 LEU A N 1
ATOM 1347 C CA . LEU A 1 170 ? -3.142 -0.194 16.804 1.00 97.25 170 LEU A CA 1
ATOM 1348 C C . LEU A 1 170 ? -3.638 -1.642 16.914 1.00 97.25 170 LEU A C 1
ATOM 1350 O O . LEU A 1 170 ? -4.191 -2.181 15.962 1.00 97.25 170 LEU A O 1
ATOM 1354 N N . SER A 1 171 ? -3.528 -2.257 18.099 1.00 96.06 171 SER A N 1
ATOM 1355 C CA . SER A 1 171 ? -3.986 -3.635 18.375 1.00 96.06 171 SER A CA 1
ATOM 1356 C C . SER A 1 171 ? -5.476 -3.887 18.094 1.00 96.06 171 SER A C 1
ATOM 1358 O O . SER A 1 171 ? -5.911 -5.035 18.024 1.00 96.06 171 SER A O 1
ATOM 1360 N N . CYS A 1 172 ? -6.273 -2.826 17.942 1.00 94.38 172 CYS A N 1
ATOM 1361 C CA . CYS A 1 172 ? -7.693 -2.893 17.612 1.00 94.38 172 CYS A CA 1
ATOM 1362 C C . CYS A 1 172 ? -7.996 -2.888 16.102 1.00 94.38 172 CYS A C 1
ATOM 1364 O O . CYS A 1 172 ? -9.157 -3.064 15.742 1.00 94.38 172 CYS A O 1
ATOM 1366 N N . VAL A 1 173 ? -7.006 -2.702 15.226 1.00 96.62 173 VAL A N 1
ATOM 1367 C CA . VAL A 1 173 ? -7.194 -2.646 13.765 1.00 96.62 173 VAL A CA 1
ATOM 1368 C C . VAL A 1 173 ? -7.492 -4.034 13.196 1.00 96.62 173 VAL A C 1
ATOM 1370 O O . VAL A 1 173 ? -6.832 -5.003 13.555 1.00 96.62 173 VAL A O 1
ATOM 1373 N N . ASP A 1 174 ? -8.509 -4.134 12.337 1.00 95.44 174 ASP A N 1
ATOM 1374 C CA . ASP A 1 174 ? -8.918 -5.364 11.639 1.00 95.44 174 ASP A CA 1
ATOM 1375 C C . ASP A 1 174 ? -8.227 -5.528 10.287 1.00 95.44 174 ASP A C 1
ATOM 1377 O O . ASP A 1 174 ? -7.884 -6.643 9.891 1.00 95.44 174 ASP A O 1
ATOM 1381 N N . ILE A 1 175 ? -8.084 -4.416 9.565 1.00 97.19 175 ILE A N 1
ATOM 1382 C CA . ILE A 1 175 ? -7.596 -4.385 8.190 1.00 97.19 175 ILE A CA 1
ATOM 1383 C C . ILE A 1 175 ? -6.453 -3.383 8.094 1.00 97.19 175 ILE A C 1
ATOM 1385 O O . ILE A 1 175 ? -6.601 -2.222 8.470 1.00 97.19 175 ILE A O 1
ATOM 1389 N N . VAL A 1 176 ? -5.337 -3.814 7.525 1.00 97.75 176 VAL A N 1
ATOM 1390 C CA . VAL A 1 176 ? -4.267 -2.947 7.048 1.00 97.75 176 VAL A CA 1
ATOM 1391 C C . VAL A 1 176 ? -4.344 -2.872 5.532 1.00 97.75 176 VAL A C 1
ATOM 1393 O O . VAL A 1 176 ? -4.447 -3.891 4.856 1.00 97.75 176 VAL A O 1
ATOM 1396 N N . ILE A 1 177 ? -4.291 -1.659 4.998 1.00 97.62 177 ILE A N 1
ATOM 1397 C CA . ILE A 1 177 ? -4.092 -1.407 3.575 1.00 97.62 177 ILE A CA 1
ATOM 1398 C C . ILE A 1 177 ? -2.706 -0.793 3.438 1.00 97.62 177 ILE A C 1
ATOM 1400 O O . ILE A 1 177 ? -2.511 0.365 3.824 1.00 97.62 177 ILE A O 1
ATOM 1404 N N . ASP A 1 178 ? -1.747 -1.567 2.933 1.00 93.56 178 ASP A N 1
ATOM 1405 C CA . ASP A 1 178 ? -0.405 -1.052 2.701 1.00 93.56 178 ASP A CA 1
ATOM 1406 C C . ASP A 1 178 ? -0.324 -0.386 1.324 1.00 93.56 178 ASP A C 1
ATOM 1408 O O . ASP A 1 178 ? -0.558 -0.987 0.276 1.00 93.56 178 ASP A O 1
ATOM 1412 N N . THR A 1 179 ? -0.029 0.909 1.336 1.00 90.12 179 THR A N 1
ATOM 1413 C CA . THR A 1 179 ? 0.180 1.716 0.129 1.00 90.12 179 THR A CA 1
ATOM 1414 C C . THR A 1 179 ? 1.656 1.816 -0.239 1.00 90.12 179 THR A C 1
ATOM 1416 O O . THR A 1 179 ? 1.998 2.468 -1.229 1.00 90.12 179 THR A O 1
ATOM 1419 N N . ASN A 1 180 ? 2.535 1.231 0.579 1.00 80.88 180 ASN A N 1
ATOM 1420 C CA . ASN A 1 180 ? 3.963 1.246 0.362 1.00 80.88 180 ASN A CA 1
ATOM 1421 C C . ASN A 1 180 ? 4.331 0.387 -0.852 1.00 80.88 180 ASN A C 1
ATOM 1423 O O . ASN A 1 180 ? 3.964 -0.775 -0.956 1.00 80.88 180 ASN A O 1
ATOM 1427 N N . ASN A 1 181 ? 5.120 0.972 -1.749 1.00 70.38 181 ASN A N 1
ATOM 1428 C CA . ASN A 1 181 ? 5.694 0.289 -2.910 1.00 70.38 181 ASN A CA 1
ATOM 1429 C C . ASN A 1 181 ? 7.186 0.019 -2.686 1.00 70.38 181 ASN A C 1
ATOM 1431 O O . ASN A 1 181 ? 7.986 0.015 -3.625 1.00 70.38 181 ASN A O 1
ATOM 1435 N N . SER A 1 182 ? 7.591 -0.091 -1.421 1.00 72.06 182 SER A N 1
ATOM 1436 C CA . SER A 1 182 ? 8.984 -0.274 -1.031 1.00 72.06 182 SER A CA 1
ATOM 1437 C C . SER A 1 182 ? 9.226 -1.695 -0.583 1.00 72.06 182 SER A C 1
ATOM 1439 O O . SER A 1 182 ? 8.353 -2.337 -0.006 1.00 72.06 182 SER A O 1
ATOM 1441 N N . TYR A 1 183 ? 10.447 -2.135 -0.841 1.00 75.19 183 TYR A N 1
ATOM 1442 C CA . TYR A 1 183 ? 10.967 -3.367 -0.303 1.00 75.19 183 TYR A CA 1
ATOM 1443 C C . TYR A 1 183 ? 10.897 -3.297 1.235 1.00 75.19 183 TYR A C 1
ATOM 1445 O O . TYR A 1 183 ? 11.374 -2.334 1.843 1.00 75.19 183 TYR A O 1
ATOM 1453 N N . SER A 1 184 ? 10.183 -4.240 1.852 1.00 76.31 184 SER A N 1
ATOM 1454 C CA . SER A 1 184 ? 9.876 -4.245 3.286 1.00 76.31 184 SER A CA 1
ATOM 1455 C C . SER A 1 184 ? 9.927 -5.669 3.856 1.00 76.31 184 SER A C 1
ATOM 1457 O O . SER A 1 184 ? 8.909 -6.211 4.284 1.00 76.31 184 SER A O 1
ATOM 1459 N N . PRO A 1 185 ? 11.124 -6.274 3.935 1.00 68.25 185 PRO A N 1
ATOM 1460 C CA . PRO A 1 185 ? 11.299 -7.618 4.501 1.00 68.25 185 PRO A CA 1
ATOM 1461 C C . PRO A 1 185 ? 10.909 -7.693 5.983 1.00 68.25 185 PRO A C 1
ATOM 1463 O O . PRO A 1 185 ? 10.638 -8.760 6.524 1.00 68.25 185 PRO A O 1
ATOM 1466 N N . LEU A 1 186 ? 10.862 -6.541 6.658 1.00 79.44 186 LEU A N 1
ATOM 1467 C CA . LEU A 1 186 ? 10.517 -6.411 8.070 1.00 79.44 186 LEU A CA 1
ATOM 1468 C C . LEU A 1 186 ? 9.053 -6.009 8.299 1.00 79.44 186 LEU A C 1
ATOM 1470 O O . LEU A 1 186 ? 8.717 -5.610 9.414 1.00 79.44 186 LEU A O 1
ATOM 1474 N N . PHE A 1 187 ? 8.179 -6.109 7.292 1.00 87.25 187 PHE A N 1
ATOM 1475 C CA . PHE A 1 187 ? 6.783 -5.679 7.409 1.00 87.25 187 PHE A CA 1
ATOM 1476 C C . PHE A 1 187 ? 6.074 -6.303 8.622 1.00 87.25 187 PHE A C 1
ATOM 1478 O O . PHE A 1 187 ? 5.550 -5.579 9.469 1.00 87.25 187 PHE A O 1
ATOM 1485 N N . GLU A 1 188 ? 6.138 -7.628 8.795 1.00 88.69 188 GLU A N 1
ATOM 1486 C CA . GLU A 1 188 ? 5.518 -8.293 9.952 1.00 88.69 188 GLU A CA 1
ATOM 1487 C C . GLU A 1 188 ? 6.113 -7.858 11.297 1.00 88.69 188 GLU A C 1
ATOM 1489 O O . GLU A 1 188 ? 5.403 -7.780 12.306 1.00 88.69 188 GLU A O 1
ATOM 1494 N N . ASN A 1 189 ? 7.415 -7.564 11.322 1.00 89.69 189 ASN A N 1
ATOM 1495 C CA . ASN A 1 189 ? 8.085 -7.061 12.515 1.00 89.69 189 ASN A CA 1
ATOM 1496 C C . ASN A 1 189 ? 7.587 -5.656 12.862 1.00 89.69 189 ASN A C 1
ATOM 1498 O O . ASN A 1 189 ? 7.316 -5.388 14.031 1.00 89.69 189 ASN A O 1
ATOM 1502 N N . ASP A 1 190 ? 7.389 -4.787 11.871 1.00 91.81 190 ASP A N 1
ATOM 1503 C CA . ASP A 1 190 ? 6.800 -3.461 12.063 1.00 91.81 190 ASP A CA 1
ATOM 1504 C C . ASP A 1 190 ? 5.336 -3.561 12.537 1.00 91.81 190 ASP A C 1
ATOM 1506 O O . ASP A 1 190 ? 4.955 -2.903 13.512 1.00 91.81 190 ASP A O 1
ATOM 1510 N N . ILE A 1 191 ? 4.527 -4.441 11.934 1.00 93.94 191 ILE A N 1
ATOM 1511 C CA . ILE A 1 191 ? 3.151 -4.741 12.372 1.00 93.94 191 ILE A CA 1
ATOM 1512 C C . ILE A 1 191 ? 3.119 -5.089 13.866 1.00 93.94 191 ILE A C 1
ATOM 1514 O O . ILE A 1 191 ? 2.369 -4.464 14.621 1.00 93.94 191 ILE A O 1
ATOM 1518 N N . LYS A 1 192 ? 3.979 -6.009 14.318 1.00 92.44 192 LYS A N 1
ATOM 1519 C CA . LYS A 1 192 ? 4.015 -6.473 15.715 1.00 92.44 192 LYS A CA 1
ATOM 1520 C C . LYS A 1 192 ? 4.649 -5.457 16.668 1.00 92.44 192 LYS A C 1
ATOM 1522 O O . LYS A 1 192 ? 4.065 -5.122 17.688 1.00 92.44 192 LYS A O 1
ATOM 1527 N N . GLN A 1 193 ? 5.846 -4.964 16.363 1.00 92.69 193 GLN A N 1
ATOM 1528 C CA . GLN A 1 193 ? 6.676 -4.227 17.327 1.00 92.69 193 GLN A CA 1
ATOM 1529 C C . GLN A 1 193 ? 6.452 -2.717 17.302 1.00 92.69 193 GLN A C 1
ATOM 1531 O O . GLN A 1 193 ? 6.580 -2.051 18.328 1.00 92.69 193 GLN A O 1
ATOM 1536 N N . LYS A 1 194 ? 6.161 -2.155 16.128 1.00 94.25 194 LYS A N 1
ATOM 1537 C CA . LYS A 1 194 ? 6.040 -0.704 15.948 1.00 94.25 194 LYS A CA 1
ATOM 1538 C C . LYS A 1 194 ? 4.597 -0.241 16.023 1.00 94.25 194 LYS A C 1
ATOM 1540 O O . LYS A 1 194 ? 4.331 0.813 16.599 1.00 94.25 194 LYS A O 1
ATOM 1545 N N . TYR A 1 195 ? 3.678 -1.019 15.458 1.00 96.00 195 TYR A N 1
ATOM 1546 C CA . TYR A 1 195 ? 2.255 -0.692 15.451 1.00 96.00 195 TYR A CA 1
ATOM 1547 C C . TYR A 1 195 ? 1.453 -1.439 16.522 1.00 96.00 195 TYR A C 1
ATOM 1549 O O . TYR A 1 195 ? 0.316 -1.044 16.793 1.00 96.00 195 TYR A O 1
ATOM 1557 N N . HIS A 1 196 ? 2.034 -2.463 17.164 1.00 95.81 196 HIS A N 1
ATOM 1558 C CA . HIS A 1 196 ? 1.356 -3.324 18.143 1.00 95.81 196 HIS A CA 1
ATOM 1559 C C . HIS A 1 196 ? 0.079 -3.970 17.584 1.00 95.81 196 HIS A C 1
ATOM 1561 O O . HIS A 1 196 ? -0.898 -4.211 18.293 1.00 95.81 196 HIS A O 1
ATOM 1567 N N . MET A 1 197 ? 0.060 -4.212 16.276 1.00 94.81 197 MET A N 1
ATOM 1568 C CA . MET A 1 197 ? -0.968 -4.991 15.601 1.00 94.81 197 MET A CA 1
ATOM 1569 C C . MET A 1 197 ? -0.645 -6.484 15.745 1.00 94.81 197 MET A C 1
ATOM 1571 O O . MET A 1 197 ? 0.479 -6.858 16.068 1.00 94.81 197 MET A O 1
ATOM 1575 N N . LEU A 1 198 ? -1.638 -7.350 15.523 1.00 91.12 198 LEU A N 1
ATOM 1576 C CA . LEU A 1 198 ? -1.507 -8.812 15.645 1.00 91.12 198 LEU A CA 1
ATOM 1577 C C . LEU A 1 198 ? -1.225 -9.341 17.073 1.00 91.12 198 LEU A C 1
ATOM 1579 O O . LEU A 1 198 ? -1.026 -10.532 17.274 1.00 91.12 198 LEU A O 1
ATOM 1583 N N . GLU A 1 199 ? -1.262 -8.488 18.100 1.00 88.56 199 GLU A N 1
ATOM 1584 C CA . GLU A 1 199 ? -1.079 -8.914 19.500 1.00 88.56 199 GLU A CA 1
ATOM 1585 C C . GLU A 1 199 ? -2.356 -9.479 20.147 1.00 88.56 199 GLU A C 1
ATOM 1587 O O . GLU A 1 199 ? -2.289 -10.188 21.150 1.00 88.56 199 GLU A O 1
ATOM 1592 N N . LYS A 1 200 ? -3.536 -9.117 19.621 1.00 89.94 200 LYS A N 1
ATOM 1593 C CA . LYS A 1 200 ? -4.844 -9.405 20.249 1.00 89.94 200 LYS A CA 1
ATOM 1594 C C . LYS A 1 200 ? -5.863 -10.068 19.328 1.00 89.94 200 LYS A C 1
ATOM 1596 O O . LYS A 1 200 ? -6.909 -10.493 19.811 1.00 89.94 200 LYS A O 1
ATOM 1601 N N . LYS A 1 201 ? -5.609 -10.080 18.021 1.00 91.50 201 LYS A N 1
ATOM 1602 C CA . LYS A 1 201 ? -6.500 -10.646 17.007 1.00 91.50 201 LYS A CA 1
ATOM 1603 C C . LYS A 1 201 ? -5.761 -10.854 15.692 1.00 91.50 201 LYS A C 1
ATOM 1605 O O . LYS A 1 201 ? -4.730 -10.226 15.462 1.00 91.50 201 LYS A O 1
ATOM 1610 N N . ASN A 1 202 ? -6.331 -11.697 14.835 1.00 92.75 202 ASN A N 1
ATOM 1611 C CA . ASN A 1 202 ? -5.874 -11.862 13.459 1.00 92.75 202 ASN A CA 1
ATOM 1612 C C . ASN A 1 202 ? -6.053 -10.561 12.667 1.00 92.75 202 ASN A C 1
ATOM 1614 O O . ASN A 1 202 ? -6.949 -9.762 12.957 1.00 92.75 202 ASN A O 1
ATOM 1618 N N . LEU A 1 203 ? -5.220 -10.383 11.646 1.00 95.19 203 LEU A N 1
ATOM 1619 C CA . LEU A 1 203 ? -5.174 -9.176 10.829 1.00 95.19 203 LEU A CA 1
ATOM 1620 C C . LEU A 1 203 ? -5.361 -9.526 9.355 1.00 95.19 203 LEU A C 1
ATOM 1622 O O . LEU A 1 203 ? -4.825 -10.527 8.888 1.00 95.19 203 LEU A O 1
ATOM 1626 N N . ILE A 1 204 ? -6.112 -8.712 8.621 1.00 95.88 204 ILE A N 1
ATOM 1627 C CA . ILE A 1 204 ? -6.162 -8.792 7.158 1.00 95.88 204 ILE A CA 1
ATOM 1628 C C . ILE A 1 204 ? -5.239 -7.712 6.609 1.00 95.88 204 ILE A C 1
ATOM 1630 O O . ILE A 1 204 ? -5.383 -6.552 6.984 1.00 95.88 204 ILE A O 1
ATOM 1634 N N . VAL A 1 205 ? -4.316 -8.071 5.725 1.00 95.88 205 VAL A N 1
ATOM 1635 C CA . VAL A 1 205 ? -3.396 -7.123 5.086 1.00 95.88 205 VAL A CA 1
ATOM 1636 C C . VAL A 1 205 ? -3.648 -7.137 3.587 1.00 95.88 205 VAL A C 1
ATOM 1638 O O . VAL A 1 205 ? -3.566 -8.186 2.960 1.00 95.88 205 VAL A O 1
ATOM 1641 N N . PHE A 1 206 ? -3.950 -5.978 3.014 1.00 95.88 206 PHE A N 1
ATOM 1642 C CA . PHE A 1 206 ? -3.935 -5.780 1.570 1.00 95.88 206 PHE A CA 1
ATOM 1643 C C . PHE A 1 206 ? -2.551 -5.315 1.134 1.00 95.88 206 PHE A C 1
ATOM 1645 O O . PHE A 1 206 ? -2.129 -4.219 1.513 1.00 95.88 206 PHE A O 1
ATOM 1652 N N . GLU A 1 207 ? -1.900 -6.116 0.296 1.00 91.94 207 GLU A N 1
ATOM 1653 C CA . GLU A 1 207 ? -0.684 -5.732 -0.414 1.00 91.94 207 GLU A CA 1
ATOM 1654 C C . GLU A 1 207 ? -1.054 -5.332 -1.836 1.00 91.94 207 GLU A C 1
ATOM 1656 O O . GLU A 1 207 ? -1.643 -6.108 -2.588 1.00 91.94 207 GLU A O 1
ATOM 1661 N N . LEU A 1 208 ? -0.774 -4.084 -2.202 1.00 93.62 208 LEU A N 1
ATOM 1662 C CA . LEU A 1 208 ? -1.233 -3.524 -3.467 1.00 93.62 208 LEU A CA 1
ATOM 1663 C C . LEU A 1 208 ? -0.089 -3.495 -4.472 1.00 93.62 208 LEU A C 1
ATOM 1665 O O . LEU A 1 208 ? 0.881 -2.764 -4.276 1.00 93.62 208 LEU A O 1
ATOM 1669 N N . SER A 1 209 ? -0.250 -4.172 -5.603 1.00 92.56 209 SER A N 1
ATOM 1670 C CA . SER A 1 209 ? 0.696 -4.142 -6.715 1.00 92.56 209 SER A CA 1
ATOM 1671 C C . SER A 1 209 ? 0.011 -3.658 -7.989 1.00 92.56 209 SER A C 1
ATOM 1673 O O . SER A 1 209 ? -1.107 -4.066 -8.300 1.00 92.56 209 SER A O 1
ATOM 1675 N N . VAL A 1 210 ? 0.644 -2.743 -8.722 1.00 93.56 210 VAL A N 1
ATOM 1676 C CA . VAL A 1 210 ? 0.155 -2.330 -10.044 1.00 93.56 210 VAL A CA 1
ATOM 1677 C C . VAL A 1 210 ? 0.775 -3.242 -11.095 1.00 93.56 210 VAL A C 1
ATOM 1679 O O . VAL A 1 210 ? 1.996 -3.366 -11.158 1.00 93.56 210 VAL A O 1
ATOM 1682 N N . LYS A 1 211 ? -0.064 -3.866 -11.922 1.00 91.19 211 LYS A N 1
ATOM 1683 C CA . LYS A 1 211 ? 0.364 -4.813 -12.959 1.00 91.19 211 LYS A CA 1
ATOM 1684 C C . LYS A 1 211 ? 1.274 -4.172 -13.998 1.00 91.19 211 LYS A C 1
ATOM 1686 O O . LYS A 1 211 ? 1.104 -2.992 -14.314 1.00 91.19 211 LYS A O 1
ATOM 1691 N N . ASP A 1 212 ? 2.169 -4.981 -14.560 1.00 88.62 212 ASP A N 1
ATOM 1692 C CA . ASP A 1 212 ? 3.100 -4.587 -15.619 1.00 88.62 212 ASP A CA 1
ATOM 1693 C C . ASP A 1 212 ? 3.968 -3.385 -15.194 1.00 88.62 212 ASP A C 1
ATOM 1695 O O . ASP A 1 212 ? 4.202 -2.440 -15.953 1.00 88.62 212 ASP A O 1
ATOM 1699 N N . SER A 1 213 ? 4.386 -3.370 -13.924 1.00 92.31 213 SER A N 1
ATOM 1700 C CA . SER A 1 213 ? 5.083 -2.232 -13.329 1.00 92.31 213 SER A CA 1
ATOM 1701 C C . SER A 1 213 ? 6.156 -2.643 -12.322 1.00 92.31 213 SER A C 1
ATOM 1703 O O . SER A 1 213 ? 6.290 -3.803 -11.936 1.00 92.31 213 SER A O 1
ATOM 1705 N N . ILE A 1 214 ? 6.930 -1.657 -11.861 1.00 91.88 214 ILE A N 1
ATOM 1706 C CA . ILE A 1 214 ? 7.957 -1.860 -10.836 1.00 91.88 214 ILE A CA 1
ATOM 1707 C C . ILE A 1 214 ? 7.389 -2.336 -9.494 1.00 91.88 214 ILE A C 1
ATOM 1709 O O . ILE A 1 214 ? 8.154 -2.878 -8.705 1.00 91.88 214 ILE A O 1
ATOM 1713 N N . ASP A 1 215 ? 6.087 -2.179 -9.237 1.00 91.56 215 ASP A N 1
ATOM 1714 C CA . ASP A 1 215 ? 5.473 -2.707 -8.016 1.00 91.56 215 ASP A CA 1
ATOM 1715 C C . ASP A 1 215 ? 5.560 -4.235 -7.968 1.00 91.56 215 ASP A C 1
ATOM 1717 O O . ASP A 1 215 ? 5.828 -4.794 -6.909 1.00 91.56 215 ASP A O 1
ATOM 1721 N N . GLU A 1 216 ? 5.414 -4.919 -9.105 1.00 88.06 216 GLU A N 1
ATOM 1722 C CA . GLU A 1 216 ? 5.532 -6.377 -9.144 1.00 88.06 216 GLU A CA 1
ATOM 1723 C C . GLU A 1 216 ? 6.982 -6.837 -8.946 1.00 88.06 216 GLU A C 1
ATOM 1725 O O . GLU A 1 216 ? 7.215 -7.879 -8.337 1.00 88.06 216 GLU A O 1
ATOM 1730 N N . ILE A 1 217 ? 7.964 -6.029 -9.373 1.00 89.19 217 ILE A N 1
ATOM 1731 C CA . ILE A 1 217 ? 9.376 -6.257 -9.031 1.00 89.19 217 ILE A CA 1
ATOM 1732 C C . ILE A 1 217 ? 9.559 -6.156 -7.511 1.00 89.19 217 ILE A C 1
ATOM 1734 O O . ILE A 1 217 ? 10.202 -7.021 -6.920 1.00 89.19 217 ILE A O 1
ATOM 1738 N N . THR A 1 218 ? 8.975 -5.139 -6.866 1.00 88.94 218 THR A N 1
ATOM 1739 C CA . THR A 1 218 ? 9.028 -4.979 -5.404 1.00 88.94 218 THR A CA 1
ATOM 1740 C C . THR A 1 218 ? 8.418 -6.165 -4.673 1.00 88.94 218 THR A C 1
ATOM 1742 O O . THR A 1 218 ? 9.044 -6.681 -3.749 1.00 88.94 218 THR A O 1
ATOM 1745 N N . THR A 1 219 ? 7.231 -6.612 -5.098 1.00 85.56 219 THR A N 1
ATOM 1746 C CA . THR A 1 219 ? 6.559 -7.778 -4.511 1.00 85.56 219 THR A CA 1
ATOM 1747 C C . THR A 1 219 ? 7.484 -8.987 -4.520 1.00 85.56 219 THR A C 1
ATOM 1749 O O . THR A 1 219 ? 7.654 -9.626 -3.493 1.00 85.56 219 THR A O 1
ATOM 1752 N N . MET A 1 220 ? 8.165 -9.260 -5.632 1.00 81.31 220 MET A N 1
ATOM 1753 C CA . MET A 1 220 ? 9.101 -10.381 -5.688 1.00 81.31 220 MET A CA 1
ATOM 1754 C C . MET A 1 220 ? 10.344 -10.205 -4.825 1.00 81.31 220 MET A C 1
ATOM 1756 O O . MET A 1 220 ? 10.831 -11.184 -4.275 1.00 81.31 220 MET A O 1
ATOM 1760 N N . MET A 1 221 ? 10.894 -8.991 -4.727 1.00 86.19 221 MET A N 1
ATOM 1761 C CA . MET A 1 221 ? 12.048 -8.765 -3.853 1.00 86.19 221 MET A CA 1
ATOM 1762 C C . MET A 1 221 ? 11.694 -9.089 -2.401 1.00 86.19 221 MET A C 1
ATOM 1764 O O . MET A 1 221 ? 12.508 -9.697 -1.716 1.00 86.19 221 MET A O 1
ATOM 1768 N N . ASN A 1 222 ? 10.473 -8.767 -1.954 1.00 82.25 222 ASN A N 1
ATOM 1769 C CA . ASN A 1 222 ? 9.984 -9.146 -0.622 1.00 82.25 222 ASN A CA 1
ATOM 1770 C C . ASN A 1 222 ? 9.939 -10.669 -0.410 1.00 82.25 222 ASN A C 1
ATOM 1772 O O . ASN A 1 222 ? 10.006 -11.113 0.730 1.00 82.25 222 ASN A O 1
ATOM 1776 N N . GLU A 1 223 ? 9.866 -11.465 -1.480 1.00 78.88 223 GLU A N 1
ATOM 1777 C CA . GLU A 1 223 ? 9.894 -12.930 -1.411 1.00 78.88 223 GLU A CA 1
ATOM 1778 C C . GLU A 1 223 ? 11.308 -13.527 -1.440 1.00 78.88 223 GLU A C 1
ATOM 1780 O O . GLU A 1 223 ? 11.452 -14.736 -1.285 1.00 78.88 223 GLU A O 1
ATOM 1785 N N . MET A 1 224 ? 12.357 -12.725 -1.660 1.00 77.19 224 MET A N 1
ATOM 1786 C CA . MET A 1 224 ? 13.734 -13.232 -1.742 1.00 77.19 224 MET A CA 1
ATOM 1787 C C . MET A 1 224 ? 14.318 -13.652 -0.379 1.00 77.19 224 MET A C 1
ATOM 1789 O O . MET A 1 224 ? 15.456 -14.105 -0.348 1.00 77.19 224 MET A O 1
ATOM 1793 N N . ASP A 1 225 ? 13.581 -13.505 0.731 1.00 70.00 225 ASP A N 1
ATOM 1794 C CA . ASP A 1 225 ? 14.017 -13.798 2.112 1.00 70.00 225 ASP A CA 1
ATOM 1795 C C . ASP A 1 225 ? 15.372 -13.152 2.515 1.00 70.00 225 ASP A C 1
ATOM 1797 O O . ASP A 1 225 ? 16.001 -13.544 3.499 1.00 70.00 225 ASP A O 1
ATOM 1801 N N . GLU A 1 226 ? 15.829 -12.129 1.783 1.00 74.50 226 GLU A N 1
ATOM 1802 C CA . GLU A 1 226 ? 17.140 -11.485 1.942 1.00 74.50 226 GLU A CA 1
ATOM 1803 C C . GLU A 1 226 ? 17.010 -9.969 2.022 1.00 74.50 226 GLU A C 1
ATOM 1805 O O . GLU A 1 226 ? 16.521 -9.369 1.068 1.00 74.50 226 GLU A O 1
ATOM 1810 N N . GLU A 1 227 ? 17.521 -9.332 3.085 1.00 83.19 227 GLU A N 1
ATOM 1811 C CA . GLU A 1 227 ? 17.618 -7.867 3.184 1.00 83.19 227 GLU A CA 1
ATOM 1812 C C . GLU A 1 227 ? 18.597 -7.292 2.149 1.00 83.19 227 GLU A C 1
ATOM 1814 O O . GLU A 1 227 ? 19.813 -7.469 2.243 1.00 83.19 227 GLU A O 1
ATOM 1819 N N . LEU A 1 228 ? 18.063 -6.560 1.171 1.00 86.25 228 LEU A N 1
ATOM 1820 C CA . LEU A 1 228 ? 18.849 -5.902 0.133 1.00 86.25 228 LEU A CA 1
ATOM 1821 C C . LEU A 1 228 ? 19.315 -4.507 0.574 1.00 86.25 228 LEU A C 1
ATOM 1823 O O . LEU A 1 228 ? 18.565 -3.721 1.149 1.00 86.25 228 LEU A O 1
ATOM 1827 N N . SER A 1 229 ? 20.562 -4.168 0.249 1.00 88.44 229 SER A N 1
ATOM 1828 C CA . SER A 1 229 ? 21.047 -2.784 0.288 1.00 88.44 229 SER A CA 1
ATOM 1829 C C . SER A 1 229 ? 20.454 -1.947 -0.852 1.00 88.44 229 SER A C 1
ATOM 1831 O O . SER A 1 229 ? 20.015 -2.478 -1.871 1.00 88.44 229 SER A O 1
ATOM 1833 N N . VAL A 1 230 ? 20.527 -0.616 -0.741 1.00 88.12 230 VAL A N 1
ATOM 1834 C CA . VAL A 1 230 ? 20.026 0.317 -1.774 1.00 88.12 230 VAL A CA 1
ATOM 1835 C C . VAL A 1 230 ? 20.635 0.045 -3.158 1.00 88.12 230 VAL A C 1
ATOM 1837 O O . VAL A 1 230 ? 19.931 0.111 -4.166 1.00 88.12 230 VAL A O 1
ATOM 1840 N N . ASP A 1 231 ? 21.927 -0.286 -3.224 1.00 90.19 231 ASP A N 1
ATOM 1841 C CA . ASP A 1 231 ? 22.603 -0.596 -4.490 1.00 90.19 231 ASP A CA 1
ATOM 1842 C C . ASP A 1 231 ? 22.149 -1.943 -5.074 1.00 90.19 231 ASP A C 1
ATOM 1844 O O . ASP A 1 231 ? 22.035 -2.078 -6.295 1.00 90.19 231 ASP A O 1
ATOM 1848 N N . GLN A 1 232 ? 21.842 -2.925 -4.220 1.00 91.31 232 GLN A N 1
ATOM 1849 C CA . GLN A 1 232 ? 21.280 -4.212 -4.640 1.00 91.31 232 GLN A CA 1
ATOM 1850 C C . GLN A 1 232 ? 19.838 -4.058 -5.129 1.00 91.31 232 GLN A C 1
ATOM 1852 O O . GLN A 1 232 ? 19.511 -4.569 -6.198 1.00 91.31 232 GLN A O 1
ATOM 1857 N N . GLU A 1 233 ? 18.998 -3.287 -4.433 1.00 91.25 233 GLU A N 1
ATOM 1858 C CA . GLU A 1 233 ? 17.663 -2.934 -4.932 1.00 91.25 233 GLU A CA 1
ATOM 1859 C C . GLU A 1 233 ? 17.764 -2.267 -6.310 1.00 91.25 233 GLU A C 1
ATOM 1861 O O . GLU A 1 233 ? 17.088 -2.662 -7.265 1.00 91.25 233 GLU A O 1
ATOM 1866 N N . LEU A 1 234 ? 18.660 -1.280 -6.446 1.00 91.62 234 LEU A N 1
ATOM 1867 C CA . LEU A 1 234 ? 18.869 -0.573 -7.706 1.00 91.62 234 LEU A CA 1
ATOM 1868 C C . LEU A 1 234 ? 19.306 -1.525 -8.825 1.00 91.62 234 LEU A C 1
ATOM 1870 O O . LEU A 1 234 ? 18.852 -1.367 -9.963 1.00 91.62 234 LEU A O 1
ATOM 1874 N N . LEU A 1 235 ? 20.153 -2.510 -8.518 1.00 92.06 235 LEU A N 1
ATOM 1875 C CA . LEU A 1 235 ? 20.580 -3.543 -9.458 1.00 92.06 235 LEU A CA 1
ATOM 1876 C C . LEU A 1 235 ? 19.392 -4.378 -9.947 1.00 92.06 235 LEU A C 1
ATOM 1878 O O . LEU A 1 235 ? 19.215 -4.506 -11.163 1.00 92.06 235 LEU A O 1
ATOM 1882 N N . VAL A 1 236 ? 18.568 -4.896 -9.030 1.00 91.19 236 VAL A N 1
ATOM 1883 C CA . VAL A 1 236 ? 17.407 -5.743 -9.353 1.00 91.19 236 VAL A CA 1
ATOM 1884 C C . VAL A 1 236 ? 16.413 -4.993 -10.229 1.00 91.19 236 VAL A C 1
ATOM 1886 O O . VAL A 1 236 ? 16.087 -5.463 -11.325 1.00 91.19 236 VAL A O 1
ATOM 1889 N N . TYR A 1 237 ? 15.987 -3.795 -9.815 1.00 91.62 237 TYR A N 1
ATOM 1890 C CA . TYR A 1 237 ? 15.064 -3.005 -10.626 1.00 91.62 237 TYR A CA 1
ATOM 1891 C C . TYR A 1 237 ? 15.659 -2.682 -12.002 1.00 91.62 237 TYR A C 1
ATOM 1893 O O . TYR A 1 237 ? 14.977 -2.823 -13.017 1.00 91.62 237 TYR A O 1
ATOM 1901 N N . SER A 1 238 ? 16.933 -2.273 -12.068 1.00 90.88 238 SER A N 1
ATOM 1902 C CA . SER A 1 238 ? 17.582 -1.918 -13.337 1.00 90.88 238 SER A CA 1
ATOM 1903 C C . SER A 1 238 ? 17.653 -3.104 -14.297 1.00 90.88 238 SER A C 1
ATOM 1905 O O . SER A 1 238 ? 17.402 -2.937 -15.493 1.00 90.88 238 SER A O 1
ATOM 1907 N N . LYS A 1 239 ? 17.968 -4.303 -13.789 1.00 90.44 239 LYS A N 1
ATOM 1908 C CA . LYS A 1 239 ? 17.978 -5.547 -14.568 1.00 90.44 239 LYS A CA 1
ATOM 1909 C C . LYS A 1 239 ? 16.595 -5.883 -15.111 1.00 90.44 239 LYS A C 1
ATOM 1911 O O . LYS A 1 239 ? 16.465 -6.090 -16.319 1.00 90.44 239 LYS A O 1
ATOM 1916 N N . CYS A 1 240 ? 15.584 -5.898 -14.246 1.00 88.94 240 CYS A N 1
ATOM 1917 C CA . CYS A 1 240 ? 14.218 -6.267 -14.615 1.00 88.94 240 CYS A CA 1
ATOM 1918 C C . CYS A 1 240 ? 13.632 -5.284 -15.635 1.00 88.94 240 CYS A C 1
ATOM 1920 O O . CYS A 1 240 ? 13.170 -5.700 -16.694 1.00 88.94 240 CYS A O 1
ATOM 1922 N N . VAL A 1 241 ? 13.769 -3.977 -15.388 1.00 88.94 241 VAL A N 1
ATOM 1923 C CA . VAL A 1 241 ? 13.270 -2.925 -16.286 1.00 88.94 241 VAL A CA 1
ATOM 1924 C C . VAL A 1 241 ? 13.979 -2.936 -17.643 1.00 88.94 241 VAL A C 1
ATOM 1926 O O . VAL A 1 241 ? 13.341 -2.768 -18.679 1.00 88.94 241 VAL A O 1
ATOM 1929 N N . LYS A 1 242 ? 15.302 -3.148 -17.693 1.00 85.75 242 LYS A N 1
ATOM 1930 C CA . LYS A 1 242 ? 16.026 -3.199 -18.979 1.00 85.75 242 LYS A CA 1
ATOM 1931 C C . LYS A 1 242 ? 15.710 -4.432 -19.813 1.00 85.75 242 LYS A C 1
ATOM 1933 O O . LYS A 1 242 ? 15.814 -4.343 -21.046 1.00 85.75 242 LYS A O 1
ATOM 1938 N N . SER A 1 243 ? 15.415 -5.533 -19.130 1.00 81.69 243 SER A N 1
ATOM 1939 C CA . SER A 1 243 ? 15.096 -6.834 -19.714 1.00 81.69 243 SER A CA 1
ATOM 1940 C C . SER A 1 243 ? 13.603 -6.986 -20.015 1.00 81.69 243 SER A C 1
ATOM 1942 O O . SER A 1 243 ? 13.228 -7.995 -20.599 1.00 81.69 243 SER A O 1
ATOM 1944 N N . ASP A 1 244 ? 12.788 -5.986 -19.654 1.00 75.00 244 ASP A N 1
ATOM 1945 C CA . ASP A 1 244 ? 11.330 -5.972 -19.828 1.00 75.00 244 ASP A CA 1
ATOM 1946 C C . ASP A 1 244 ? 10.640 -7.184 -19.181 1.00 75.00 244 ASP A C 1
ATOM 1948 O O . ASP A 1 244 ? 9.681 -7.753 -19.699 1.00 75.00 244 ASP A O 1
ATOM 1952 N N . ILE A 1 245 ? 11.175 -7.630 -18.043 1.00 70.00 245 ILE A N 1
ATOM 1953 C CA . ILE A 1 245 ? 10.606 -8.754 -17.307 1.00 70.00 245 ILE A CA 1
ATOM 1954 C C . ILE A 1 245 ? 9.588 -8.155 -16.342 1.00 70.00 245 ILE A C 1
ATOM 1956 O O . ILE A 1 245 ? 9.981 -7.565 -15.339 1.00 70.00 245 ILE A O 1
ATOM 1960 N N . PHE A 1 246 ? 8.305 -8.287 -16.685 1.00 64.75 246 PHE A N 1
ATOM 1961 C CA . PHE A 1 246 ? 7.145 -7.915 -15.858 1.00 64.75 246 PHE A CA 1
ATOM 1962 C C . PHE A 1 246 ? 6.134 -9.070 -15.721 1.00 64.75 246 PHE A C 1
ATOM 1964 O O . PHE A 1 246 ? 4.981 -8.879 -15.359 1.00 64.75 246 PHE A O 1
ATOM 1971 N N . VAL A 1 247 ? 6.539 -10.306 -16.029 1.00 63.97 247 VAL A N 1
ATOM 1972 C CA . VAL A 1 247 ? 5.651 -11.482 -15.983 1.00 63.97 247 VAL A CA 1
ATOM 1973 C C . VAL A 1 247 ? 5.600 -12.043 -14.558 1.00 63.97 247 VAL A C 1
ATOM 1975 O O . VAL A 1 247 ? 6.010 -13.172 -14.298 1.00 63.97 247 VAL A O 1
ATOM 1978 N N . TYR A 1 248 ? 5.136 -11.230 -13.615 1.00 67.31 248 TYR A N 1
ATOM 1979 C CA . TYR A 1 248 ? 5.218 -11.504 -12.182 1.00 67.31 248 TYR A CA 1
ATOM 1980 C C . TYR A 1 248 ? 3.831 -11.665 -11.544 1.00 67.31 248 TYR A C 1
ATOM 1982 O O . TYR A 1 248 ? 2.794 -11.513 -12.196 1.00 67.31 248 TYR A O 1
ATOM 1990 N N . GLY A 1 249 ? 3.808 -12.077 -10.277 1.00 74.75 249 GLY A N 1
ATOM 1991 C CA . GLY A 1 249 ? 2.582 -12.385 -9.544 1.00 74.75 249 GLY A CA 1
ATOM 1992 C C . GLY A 1 249 ? 2.051 -13.784 -9.830 1.00 74.75 249 GLY A C 1
ATOM 1993 O O . GLY A 1 249 ? 2.816 -14.748 -9.879 1.00 74.75 249 GLY A O 1
ATOM 1994 N N . TYR A 1 250 ? 0.738 -13.907 -10.020 1.00 82.19 250 TYR A N 1
ATOM 1995 C CA . TYR A 1 250 ? 0.061 -15.203 -10.023 1.00 82.19 250 TYR A CA 1
ATOM 1996 C C . TYR A 1 250 ? -0.648 -15.518 -11.344 1.00 82.19 250 TYR A C 1
ATOM 1998 O O . TYR A 1 250 ? -1.176 -14.642 -12.035 1.00 82.19 250 TYR A O 1
ATOM 2006 N N . THR A 1 251 ? -0.659 -16.798 -11.706 1.00 85.69 251 THR A N 1
ATOM 2007 C CA . THR A 1 251 ? -1.617 -17.392 -12.652 1.00 85.69 251 THR A CA 1
ATOM 2008 C C . THR A 1 251 ? -2.682 -18.148 -11.887 1.00 85.69 251 THR A C 1
ATOM 2010 O O . THR A 1 251 ? -2.486 -18.473 -10.726 1.00 85.69 251 THR A O 1
ATOM 2013 N N . GLY A 1 252 ? -3.799 -18.437 -12.541 1.00 89.38 252 GLY A N 1
ATOM 2014 C CA . GLY A 1 252 ? -4.860 -19.275 -12.003 1.00 89.38 252 GLY A CA 1
ATOM 2015 C C . GLY A 1 252 ? -6.177 -18.969 -12.698 1.00 89.38 252 GLY A C 1
ATOM 2016 O O . GLY A 1 252 ? -6.233 -18.195 -13.661 1.00 89.38 252 GLY A O 1
ATOM 2017 N N . ARG A 1 253 ? -7.261 -19.574 -12.214 1.00 94.12 253 ARG A N 1
ATOM 2018 C CA . ARG A 1 253 ? -8.596 -19.305 -12.752 1.00 94.12 253 ARG A CA 1
ATOM 2019 C C . ARG A 1 253 ? -9.144 -18.019 -12.146 1.00 94.12 253 ARG A C 1
ATOM 2021 O O . ARG A 1 253 ? -9.387 -17.957 -10.945 1.00 94.12 253 ARG A O 1
ATOM 2028 N N . LEU A 1 254 ? -9.420 -17.029 -12.990 1.00 94.50 254 LEU A N 1
ATOM 2029 C CA . LEU A 1 254 ? -10.125 -15.820 -12.574 1.00 94.50 254 LEU A CA 1
ATOM 2030 C C . LEU A 1 254 ? -11.604 -16.125 -12.335 1.00 94.50 254 LEU A C 1
ATOM 2032 O O . LEU A 1 254 ? -12.301 -16.608 -13.229 1.00 94.50 254 LEU A O 1
ATOM 2036 N N . VAL A 1 255 ? -12.079 -15.822 -11.131 1.00 96.56 255 VAL A N 1
ATOM 2037 C CA . VAL A 1 255 ? -13.493 -15.902 -10.766 1.00 96.56 255 VAL A CA 1
ATOM 2038 C C . VAL A 1 255 ? -13.944 -14.534 -10.294 1.00 96.56 255 VAL A C 1
ATOM 2040 O O . VAL A 1 255 ? -13.486 -14.054 -9.260 1.00 96.56 255 VAL A O 1
ATOM 2043 N N . GLU A 1 256 ? -14.837 -13.906 -11.055 1.00 97.00 256 GLU A N 1
ATOM 2044 C CA . GLU A 1 256 ? -15.416 -12.614 -10.691 1.00 97.00 256 GLU A CA 1
ATOM 2045 C C . GLU A 1 256 ? -16.178 -12.715 -9.363 1.00 97.00 256 GLU A C 1
ATOM 2047 O O . GLU A 1 256 ? -16.905 -13.680 -9.109 1.00 97.00 256 GLU A O 1
ATOM 2052 N N . ILE A 1 257 ? -15.999 -11.708 -8.512 1.00 95.31 257 ILE A N 1
ATOM 2053 C CA . ILE A 1 257 ? -16.651 -11.598 -7.214 1.00 95.31 257 ILE A CA 1
ATOM 2054 C C . ILE A 1 257 ? -17.367 -10.254 -7.085 1.00 95.31 257 ILE A C 1
ATOM 2056 O O . ILE A 1 257 ? -16.899 -9.205 -7.522 1.00 95.31 257 ILE A O 1
ATOM 2060 N N . SER A 1 258 ? -18.515 -10.286 -6.421 1.00 92.31 258 SER A N 1
ATOM 2061 C CA . SER A 1 258 ? -19.247 -9.085 -6.019 1.00 92.31 258 SER A CA 1
ATOM 2062 C C . SER A 1 258 ? -18.626 -8.419 -4.785 1.00 92.31 258 SER A C 1
ATOM 2064 O O . SER A 1 258 ? -17.920 -9.054 -4.001 1.00 92.31 258 SER A O 1
ATOM 2066 N N . GLU A 1 259 ? -18.971 -7.150 -4.546 1.00 87.62 259 GLU A N 1
ATOM 2067 C CA . GLU A 1 259 ? -18.565 -6.418 -3.332 1.00 87.62 259 GLU A CA 1
ATOM 2068 C C . GLU A 1 259 ? -19.000 -7.139 -2.052 1.00 87.62 259 GLU A C 1
ATOM 2070 O O . GLU A 1 259 ? -18.231 -7.262 -1.103 1.00 87.62 259 GLU A O 1
ATOM 2075 N N . LYS A 1 260 ? -20.216 -7.696 -2.050 1.00 88.69 260 LYS A N 1
ATOM 2076 C CA . LYS A 1 260 ? -20.729 -8.469 -0.919 1.00 88.69 260 LYS A CA 1
ATOM 2077 C C . LYS A 1 260 ? -19.874 -9.707 -0.642 1.00 88.69 260 LYS A C 1
ATOM 2079 O O . LYS A 1 260 ? -19.592 -10.004 0.511 1.00 88.69 260 LYS A O 1
ATOM 2084 N N . GLN A 1 261 ? -19.435 -10.415 -1.684 1.00 91.56 261 GLN A N 1
ATOM 2085 C CA . GLN A 1 261 ? -18.551 -11.570 -1.510 1.00 91.56 261 GLN A CA 1
ATOM 2086 C C . GLN A 1 261 ? -17.186 -11.159 -0.958 1.00 91.56 261 GLN A C 1
ATOM 2088 O O . GLN A 1 261 ? -16.676 -11.857 -0.085 1.00 91.56 261 GLN A O 1
ATOM 2093 N N . LEU A 1 262 ? -16.622 -10.029 -1.406 1.00 90.19 262 LEU A N 1
ATOM 2094 C CA . LEU A 1 262 ? -15.389 -9.485 -0.829 1.00 90.19 262 LEU A CA 1
ATOM 2095 C C . LEU A 1 262 ? -15.532 -9.332 0.692 1.00 90.19 262 LEU A C 1
ATOM 2097 O O . LEU A 1 262 ? -14.771 -9.955 1.427 1.00 90.19 262 LEU A O 1
ATOM 2101 N N . ILE A 1 263 ? -16.546 -8.595 1.155 1.00 88.75 263 ILE A N 1
ATOM 2102 C CA . ILE A 1 263 ? -16.757 -8.325 2.586 1.00 88.75 263 ILE A CA 1
ATOM 2103 C C . ILE A 1 263 ? -17.098 -9.599 3.373 1.00 88.75 263 ILE A C 1
ATOM 2105 O O . ILE A 1 263 ? -16.408 -9.920 4.339 1.00 88.75 263 ILE A O 1
ATOM 2109 N N . ASP A 1 264 ? -18.129 -10.339 2.957 1.00 87.25 264 ASP A N 1
ATOM 2110 C CA . ASP A 1 264 ? -18.706 -11.422 3.764 1.00 87.25 264 ASP A CA 1
ATOM 2111 C C . ASP A 1 264 ? -17.855 -12.699 3.733 1.00 87.25 264 ASP A C 1
ATOM 2113 O O . ASP A 1 264 ? -17.861 -13.475 4.689 1.00 87.25 264 ASP A O 1
ATOM 2117 N N . THR A 1 265 ? -17.144 -12.946 2.626 1.00 88.25 265 THR A N 1
ATOM 2118 C CA . THR A 1 265 ? -16.383 -14.190 2.420 1.00 88.25 265 THR A CA 1
ATOM 2119 C C . THR A 1 265 ? -14.890 -13.981 2.617 1.00 88.25 265 THR A C 1
ATOM 2121 O O . THR A 1 265 ? -14.260 -14.736 3.355 1.00 88.25 265 THR A O 1
ATOM 2124 N N . TYR A 1 266 ? -14.309 -12.970 1.967 1.00 89.50 266 TYR A N 1
ATOM 2125 C CA . TYR A 1 266 ? -12.854 -12.824 1.911 1.00 89.50 266 TYR A CA 1
ATOM 2126 C C . TYR A 1 266 ? -12.297 -11.949 3.041 1.00 89.50 266 TYR A C 1
ATOM 2128 O O . TYR A 1 266 ? -11.189 -12.220 3.500 1.00 89.50 266 TYR A O 1
ATOM 2136 N N . LEU A 1 267 ? -13.068 -10.990 3.572 1.00 90.75 267 LEU A N 1
ATOM 2137 C CA . LEU A 1 267 ? -12.665 -10.158 4.720 1.00 90.75 267 LEU A CA 1
ATOM 2138 C C . LEU A 1 267 ? -13.117 -10.702 6.085 1.00 90.75 267 LEU A C 1
ATOM 2140 O O . LEU A 1 267 ? -13.179 -9.968 7.076 1.00 90.75 267 LEU A O 1
ATOM 2144 N N . CYS A 1 268 ? -13.406 -11.997 6.161 1.00 87.50 268 CYS A N 1
ATOM 2145 C CA . CYS A 1 268 ? -13.746 -12.707 7.389 1.00 87.50 268 CYS A CA 1
ATOM 2146 C C . CYS A 1 268 ? -12.714 -13.801 7.679 1.00 87.50 268 CYS A C 1
ATOM 2148 O O . CYS A 1 268 ? -12.123 -14.353 6.749 1.00 87.50 268 CYS A O 1
ATOM 2150 N N . PHE A 1 269 ? -12.543 -14.122 8.965 1.00 86.44 269 PHE A N 1
ATOM 2151 C CA . PHE A 1 269 ? -11.770 -15.281 9.411 1.00 86.44 269 PHE A CA 1
ATOM 2152 C C . PHE A 1 269 ? -12.700 -16.476 9.586 1.00 86.44 269 PHE A C 1
ATOM 2154 O O . PHE A 1 269 ? -13.688 -16.390 10.323 1.00 86.44 269 PHE A O 1
ATOM 2161 N N . GLN A 1 270 ? -12.400 -17.585 8.919 1.00 80.88 270 GLN A N 1
ATOM 2162 C CA . GLN A 1 270 ? -13.197 -18.806 9.046 1.00 80.88 270 GLN A CA 1
ATOM 2163 C C . GLN A 1 270 ? -12.641 -19.708 10.156 1.00 80.88 270 GLN A C 1
ATOM 2165 O O . GLN A 1 270 ? -11.436 -19.766 10.382 1.00 80.88 270 GLN A O 1
ATOM 2170 N N . GLN A 1 271 ? -13.516 -20.453 10.845 1.00 70.81 271 GLN A N 1
ATOM 2171 C CA . GLN A 1 271 ? -13.123 -21.316 11.976 1.00 70.81 271 GLN A CA 1
ATOM 2172 C C . GLN A 1 271 ? -12.092 -22.402 11.614 1.00 70.81 271 GLN A C 1
ATOM 2174 O O . GLN A 1 271 ? -11.400 -22.875 12.505 1.00 70.81 271 GLN A O 1
ATOM 2179 N N . ASN A 1 272 ? -11.968 -22.770 10.334 1.00 69.12 272 ASN A N 1
ATOM 2180 C CA . ASN A 1 272 ? -11.026 -23.781 9.836 1.00 69.12 272 ASN A CA 1
ATOM 2181 C C . ASN A 1 272 ? -10.237 -23.265 8.623 1.00 69.12 272 ASN A C 1
ATOM 2183 O O . ASN A 1 272 ? -10.059 -23.973 7.633 1.00 69.12 272 ASN A O 1
ATOM 2187 N N . GLU A 1 273 ? -9.844 -21.995 8.650 1.00 75.06 273 GLU A N 1
ATOM 2188 C CA . GLU A 1 273 ? -9.164 -21.367 7.523 1.00 75.06 273 GLU A CA 1
ATOM 2189 C C . GLU A 1 273 ? -7.752 -21.939 7.326 1.00 75.06 273 GLU A C 1
ATOM 2191 O O . GLU A 1 273 ? -6.843 -21.695 8.117 1.00 75.06 273 GLU A O 1
ATOM 2196 N N . VAL A 1 274 ? -7.583 -22.726 6.260 1.00 68.56 274 VAL A N 1
ATOM 2197 C CA . VAL A 1 274 ? -6.282 -23.282 5.845 1.00 68.56 274 VAL A CA 1
ATOM 2198 C C . VAL A 1 274 ? -5.519 -22.278 4.975 1.00 68.56 274 VAL A C 1
ATOM 2200 O O . VAL A 1 274 ? -4.292 -22.222 4.997 1.00 68.56 274 VAL A O 1
ATOM 2203 N N . THR A 1 275 ? -6.249 -21.460 4.220 1.00 71.88 275 THR A N 1
ATOM 2204 C CA . THR A 1 275 ? -5.686 -20.527 3.247 1.00 71.88 275 THR A CA 1
ATOM 2205 C C . THR A 1 275 ? -5.501 -19.149 3.873 1.00 71.88 275 THR A C 1
ATOM 2207 O O . THR A 1 275 ? -6.466 -18.422 4.082 1.00 71.88 275 THR A O 1
ATOM 2210 N N . ARG A 1 276 ? -4.246 -18.770 4.135 1.00 84.56 276 ARG A N 1
ATOM 2211 C CA . ARG A 1 276 ? -3.880 -17.447 4.678 1.00 84.56 276 ARG A CA 1
ATOM 2212 C C . ARG A 1 276 ? -3.614 -16.391 3.600 1.00 84.56 276 ARG A C 1
ATOM 2214 O O . ARG A 1 276 ? -3.264 -15.268 3.936 1.00 84.56 276 ARG A O 1
ATOM 2221 N N . GLN A 1 277 ? -3.782 -16.740 2.328 1.00 90.12 277 GLN A N 1
ATOM 2222 C CA . GLN A 1 277 ? -3.477 -15.869 1.200 1.00 90.12 277 GLN A CA 1
ATOM 2223 C C . GLN A 1 277 ? -4.594 -15.908 0.162 1.00 90.12 277 GLN A C 1
ATOM 2225 O O . GLN A 1 277 ? -5.005 -16.974 -0.294 1.00 90.12 277 GLN A O 1
ATOM 2230 N N . VAL A 1 278 ? -5.081 -14.736 -0.221 1.00 92.44 278 VAL A N 1
ATOM 2231 C CA . VAL A 1 278 ? -6.056 -14.555 -1.296 1.00 92.44 278 VAL A CA 1
ATOM 2232 C C . VAL A 1 278 ? -5.422 -13.654 -2.339 1.00 92.44 278 VAL A C 1
ATOM 2234 O O . VAL A 1 278 ? -4.861 -12.624 -1.990 1.00 92.44 278 VAL A O 1
ATOM 2237 N N . VAL A 1 279 ? -5.544 -14.006 -3.614 1.00 94.25 279 VAL A N 1
ATOM 2238 C CA . VAL A 1 279 ? -5.059 -13.154 -4.701 1.00 94.25 279 VAL A CA 1
ATOM 2239 C C . VAL A 1 279 ? -6.254 -12.514 -5.395 1.00 94.25 279 VAL A C 1
ATOM 2241 O O . VAL A 1 279 ? -7.165 -13.211 -5.855 1.00 94.25 279 VAL A O 1
ATOM 2244 N N . LEU A 1 280 ? -6.253 -11.185 -5.460 1.00 95.31 280 LEU A N 1
ATOM 2245 C CA . LEU A 1 280 ? -7.241 -10.382 -6.165 1.00 95.31 280 LEU A CA 1
ATOM 2246 C C . LEU A 1 280 ? -6.652 -9.806 -7.450 1.00 95.31 280 LEU A C 1
ATOM 2248 O O . LEU A 1 280 ? -5.570 -9.229 -7.462 1.00 95.31 280 LEU A O 1
ATOM 2252 N N . ASP A 1 281 ? -7.419 -9.913 -8.524 1.00 94.88 281 ASP A N 1
ATOM 2253 C CA . ASP A 1 281 ? -7.145 -9.315 -9.822 1.00 94.88 281 ASP A CA 1
ATOM 2254 C C . ASP A 1 281 ? -8.191 -8.227 -10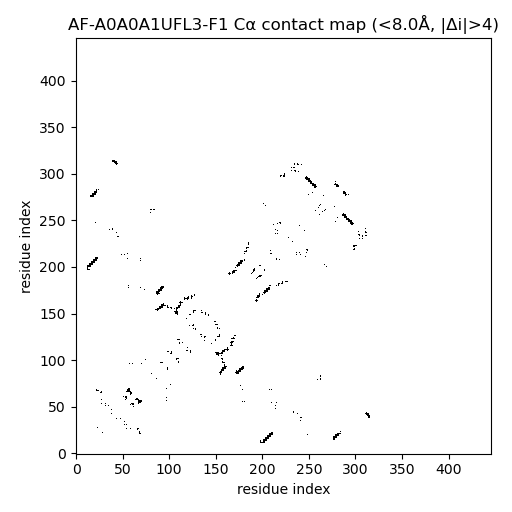.085 1.00 94.88 281 ASP A C 1
ATOM 2256 O O . ASP A 1 281 ? -9.395 -8.505 -10.138 1.00 94.88 281 ASP A O 1
ATOM 2260 N N . ILE A 1 282 ? -7.739 -6.977 -10.179 1.00 94.81 282 ILE A N 1
ATOM 2261 C CA . ILE A 1 282 ? -8.591 -5.799 -10.319 1.00 94.81 282 ILE A CA 1
ATOM 2262 C C . ILE A 1 282 ? -8.369 -5.186 -11.697 1.00 94.81 282 ILE A C 1
ATOM 2264 O O . ILE A 1 282 ? -7.310 -4.624 -11.979 1.00 94.81 282 ILE A O 1
ATOM 2268 N N . ASN A 1 283 ? -9.401 -5.236 -12.536 1.00 91.88 283 ASN A N 1
ATOM 2269 C CA . ASN A 1 283 ? -9.393 -4.621 -13.858 1.00 91.88 283 ASN A CA 1
ATOM 2270 C C . ASN A 1 283 ? -10.526 -3.595 -13.965 1.00 91.88 283 ASN A C 1
ATOM 2272 O O . ASN A 1 283 ? -11.691 -3.928 -14.212 1.00 91.88 283 ASN A O 1
ATOM 2276 N N . GLY A 1 284 ? -10.185 -2.329 -13.713 1.00 87.44 284 GLY A N 1
ATOM 2277 C CA . GLY A 1 284 ? -11.162 -1.256 -13.568 1.00 87.44 284 GLY A CA 1
ATOM 2278 C C . GLY A 1 284 ? -12.144 -1.556 -12.432 1.00 87.44 284 GLY A C 1
ATOM 2279 O O . GLY A 1 284 ? -11.759 -1.647 -11.271 1.00 87.44 284 GLY A O 1
ATOM 2280 N N . LYS A 1 285 ? -13.430 -1.720 -12.765 1.00 86.38 285 LYS A N 1
ATOM 2281 C CA . LYS A 1 285 ? -14.489 -2.023 -11.781 1.00 86.38 285 LYS A CA 1
ATOM 2282 C C . LYS A 1 285 ? -14.667 -3.516 -11.498 1.00 86.38 285 LYS A C 1
ATOM 2284 O O . LYS A 1 285 ? -15.351 -3.863 -10.537 1.00 86.38 285 LYS A O 1
ATOM 2289 N N . VAL A 1 286 ? -14.099 -4.385 -12.333 1.00 92.19 286 VAL A N 1
ATOM 2290 C CA . VAL A 1 286 ? -14.228 -5.838 -12.191 1.00 92.19 286 VAL A CA 1
ATOM 2291 C C . VAL A 1 286 ? -13.224 -6.321 -11.151 1.00 92.19 286 VAL A C 1
ATOM 2293 O O . VAL A 1 286 ? -12.041 -5.984 -11.228 1.00 92.19 286 VAL A O 1
ATOM 2296 N N . LYS A 1 287 ? -13.702 -7.112 -10.184 1.00 95.00 287 LYS A N 1
ATOM 2297 C CA . LYS A 1 287 ? -12.872 -7.755 -9.162 1.00 95.00 287 LYS A CA 1
ATOM 2298 C C . LYS A 1 287 ? -12.946 -9.260 -9.338 1.00 95.00 287 LYS A C 1
ATOM 2300 O O . LYS A 1 287 ? -14.033 -9.828 -9.277 1.00 95.00 287 LYS A O 1
ATOM 2305 N N . CYS A 1 288 ? -11.804 -9.903 -9.504 1.00 96.31 288 CYS A N 1
ATOM 2306 C CA . CYS A 1 288 ? -11.706 -11.350 -9.591 1.00 96.31 288 CYS A CA 1
ATOM 2307 C C . CYS A 1 288 ? -10.843 -11.885 -8.453 1.00 96.31 288 CYS A C 1
ATOM 2309 O O . CYS A 1 288 ? -9.840 -11.282 -8.091 1.00 96.31 288 CYS A O 1
ATOM 2311 N N . VAL A 1 289 ? -11.209 -13.044 -7.919 1.00 95.69 289 VAL A N 1
ATOM 2312 C CA . VAL A 1 289 ? -10.304 -13.869 -7.116 1.00 95.69 289 VAL A CA 1
ATOM 2313 C C . VAL A 1 289 ? -9.591 -14.823 -8.058 1.00 95.69 289 VAL A C 1
ATOM 2315 O O . VAL A 1 289 ? -10.226 -15.433 -8.922 1.00 95.69 289 VAL A O 1
ATOM 2318 N N . VAL A 1 290 ? -8.280 -14.959 -7.891 1.00 94.00 290 VAL A N 1
ATOM 2319 C CA . VAL A 1 290 ? -7.490 -15.963 -8.604 1.00 94.00 290 VAL A CA 1
ATOM 2320 C C . VAL A 1 290 ? -7.562 -17.261 -7.806 1.00 94.00 290 VAL A C 1
ATOM 2322 O O . VAL A 1 290 ? -7.024 -17.362 -6.707 1.00 94.00 290 VAL A O 1
ATOM 2325 N N . GLN A 1 291 ? -8.286 -18.247 -8.326 1.00 91.19 291 GLN A N 1
ATOM 2326 C CA . GLN A 1 291 ? -8.380 -19.575 -7.724 1.00 91.19 291 GLN A CA 1
ATOM 2327 C C . GLN A 1 291 ? -7.284 -20.494 -8.249 1.00 91.19 291 GLN A C 1
ATOM 2329 O O . GLN A 1 291 ? -6.869 -20.358 -9.403 1.00 91.19 291 GLN A O 1
ATOM 2334 N N . ASP A 1 292 ? -6.882 -21.448 -7.405 1.00 88.88 292 ASP A N 1
ATOM 2335 C CA . ASP A 1 292 ? -5.858 -22.453 -7.710 1.00 88.88 292 ASP A CA 1
ATOM 2336 C C . ASP A 1 292 ? -4.575 -21.790 -8.229 1.00 88.88 292 ASP A C 1
ATOM 2338 O O . ASP A 1 292 ? -4.047 -22.148 -9.280 1.00 88.88 292 ASP A O 1
ATOM 2342 N N . PHE A 1 293 ? -4.156 -20.725 -7.539 1.00 88.38 293 PHE A N 1
ATOM 2343 C CA . PHE A 1 293 ? -3.132 -19.845 -8.063 1.00 88.38 293 PHE A CA 1
ATOM 2344 C C . PHE A 1 293 ? -1.727 -20.439 -7.945 1.00 88.38 293 PHE A C 1
ATOM 2346 O O . PHE A 1 293 ? -1.379 -21.070 -6.948 1.00 88.38 293 PHE A O 1
ATOM 2353 N N . GLU A 1 294 ? -0.898 -20.164 -8.948 1.00 87.31 294 GLU A N 1
ATOM 2354 C CA . GLU A 1 294 ? 0.522 -20.512 -8.983 1.00 87.31 294 GLU A CA 1
ATOM 2355 C C . GLU A 1 294 ? 1.353 -19.264 -9.274 1.00 87.31 294 GLU A C 1
ATOM 2357 O O . GLU A 1 294 ? 0.960 -18.412 -10.079 1.00 87.31 294 GLU A O 1
ATOM 2362 N N . LYS A 1 295 ? 2.520 -19.155 -8.636 1.00 84.44 295 LYS A N 1
ATOM 2363 C CA . LYS A 1 295 ? 3.459 -18.054 -8.877 1.00 84.44 295 LYS A CA 1
ATOM 2364 C C . LYS A 1 295 ? 4.048 -18.162 -10.285 1.00 84.44 295 LYS A C 1
ATOM 2366 O O . LYS A 1 295 ? 4.523 -19.223 -10.677 1.00 84.44 295 LYS A O 1
ATOM 2371 N N . LYS A 1 296 ? 4.038 -17.060 -11.040 1.00 77.62 296 LYS A N 1
ATOM 2372 C CA . LYS A 1 296 ? 4.569 -16.999 -12.416 1.00 77.62 296 LYS A CA 1
ATOM 2373 C C . LYS A 1 296 ? 6.086 -17.065 -12.472 1.00 77.62 296 LYS A C 1
ATOM 2375 O O . LYS A 1 296 ? 6.643 -17.680 -13.377 1.00 77.62 296 LYS A O 1
ATOM 2380 N N . TYR A 1 297 ? 6.738 -16.375 -11.548 1.00 73.25 297 TYR A N 1
ATOM 2381 C CA . TYR A 1 297 ? 8.178 -16.190 -11.551 1.00 73.25 297 TYR A CA 1
ATOM 2382 C C . TYR A 1 297 ? 8.630 -15.775 -10.153 1.00 73.25 297 TYR A C 1
ATOM 2384 O O . TYR A 1 297 ? 7.933 -15.028 -9.470 1.00 73.25 297 TYR A O 1
ATOM 2392 N N . VAL A 1 298 ? 9.799 -16.268 -9.755 1.00 74.94 298 VAL A N 1
ATOM 2393 C CA . VAL A 1 298 ? 10.445 -15.981 -8.473 1.00 74.94 298 VAL A CA 1
ATOM 2394 C C . VAL A 1 298 ? 11.850 -15.476 -8.780 1.00 74.94 298 VAL A C 1
ATOM 2396 O O . VAL A 1 298 ? 12.552 -16.072 -9.601 1.00 74.94 298 VAL A O 1
ATOM 2399 N N . LEU A 1 299 ? 12.263 -14.372 -8.153 1.00 78.44 299 LEU A N 1
ATOM 2400 C CA . LEU A 1 299 ? 13.646 -13.908 -8.256 1.00 78.44 299 LEU A CA 1
ATOM 2401 C C . LEU A 1 299 ? 14.569 -14.910 -7.560 1.00 78.44 299 LEU A C 1
ATOM 2403 O O . LEU A 1 299 ? 14.397 -15.194 -6.378 1.00 78.44 299 LEU A O 1
ATOM 2407 N N . SER A 1 300 ? 15.557 -15.432 -8.288 1.00 78.25 300 SER A N 1
ATOM 2408 C CA . SER A 1 300 ? 16.643 -16.203 -7.685 1.00 78.25 300 SER A CA 1
ATOM 2409 C C . SER A 1 300 ? 17.747 -15.269 -7.174 1.00 78.25 300 SER A C 1
ATOM 2411 O O . SER A 1 300 ? 17.932 -14.195 -7.755 1.00 78.25 300 SER A O 1
ATOM 2413 N N . PRO A 1 301 ? 18.527 -15.670 -6.152 1.00 80.00 301 PRO A N 1
ATOM 2414 C CA . PRO A 1 301 ? 19.664 -14.887 -5.654 1.00 80.00 301 PRO A CA 1
ATOM 2415 C C . PRO A 1 301 ? 20.664 -14.468 -6.746 1.00 80.00 301 PRO A C 1
ATOM 2417 O O . PRO A 1 301 ? 21.238 -13.381 -6.680 1.00 80.00 301 PRO A O 1
ATOM 2420 N N . ASP A 1 302 ? 20.799 -15.261 -7.815 1.00 84.38 302 ASP A N 1
ATOM 2421 C CA . ASP A 1 302 ? 21.660 -14.968 -8.972 1.00 84.38 302 ASP A CA 1
ATOM 2422 C C . ASP A 1 302 ? 21.300 -13.641 -9.679 1.00 84.38 302 ASP A C 1
ATOM 2424 O O . ASP A 1 302 ? 22.108 -13.058 -10.410 1.00 84.38 302 ASP A O 1
ATOM 2428 N N . ILE A 1 303 ? 20.099 -13.089 -9.443 1.00 84.69 303 ILE A N 1
ATOM 2429 C CA . ILE A 1 303 ? 19.739 -11.746 -9.916 1.00 84.69 303 ILE A CA 1
ATOM 2430 C C . ILE A 1 303 ? 20.681 -10.664 -9.362 1.00 84.69 303 ILE A C 1
ATOM 2432 O O . ILE A 1 303 ? 20.811 -9.602 -9.974 1.00 84.69 303 ILE A O 1
ATOM 2436 N N . LEU A 1 304 ? 21.389 -10.924 -8.264 1.00 86.94 304 LEU A N 1
ATOM 2437 C CA . LEU A 1 304 ? 22.360 -10.005 -7.673 1.00 86.94 304 LEU A CA 1
ATOM 2438 C C . LEU A 1 304 ? 23.749 -10.076 -8.331 1.00 86.94 304 LEU A C 1
ATOM 2440 O O . LEU A 1 304 ? 24.596 -9.232 -8.050 1.00 86.94 304 LEU A O 1
ATOM 2444 N N . GLU A 1 305 ? 24.000 -11.026 -9.238 1.00 86.94 305 GLU A N 1
ATOM 2445 C CA . GLU A 1 305 ? 25.308 -11.168 -9.888 1.00 86.94 305 GLU A CA 1
ATOM 2446 C C . GLU A 1 305 ? 25.611 -10.048 -10.902 1.00 86.94 305 GLU A C 1
ATOM 2448 O O . GLU A 1 305 ? 24.736 -9.543 -11.607 1.00 86.94 305 GLU A O 1
ATOM 2453 N N . GLY A 1 306 ? 26.885 -9.693 -11.067 1.00 84.00 306 GLY A N 1
ATOM 2454 C CA . GLY A 1 306 ? 27.334 -8.692 -12.041 1.00 84.00 306 GLY A CA 1
ATOM 2455 C C . GLY A 1 306 ? 27.423 -7.267 -11.487 1.00 84.00 306 GLY A C 1
ATOM 2456 O O . GLY A 1 306 ? 27.154 -7.004 -10.320 1.00 84.00 306 GLY A O 1
ATOM 2457 N N . ASN A 1 307 ? 27.859 -6.323 -12.327 1.00 84.88 307 ASN A N 1
ATOM 2458 C CA . ASN A 1 307 ? 28.145 -4.958 -11.881 1.00 84.88 307 ASN A CA 1
ATOM 2459 C C . ASN A 1 307 ? 26.947 -4.032 -12.108 1.00 84.88 307 ASN A C 1
ATOM 2461 O O . ASN A 1 307 ? 26.509 -3.846 -13.244 1.00 84.88 307 ASN A O 1
ATOM 2465 N N . LEU A 1 308 ? 26.495 -3.351 -11.051 1.00 85.56 308 LEU A N 1
ATOM 2466 C CA . LEU A 1 308 ? 25.458 -2.310 -11.104 1.00 85.56 308 LEU A CA 1
ATOM 2467 C C . LEU A 1 308 ? 25.675 -1.297 -12.237 1.00 85.56 308 LEU A C 1
ATOM 2469 O O . LEU A 1 308 ? 24.741 -0.942 -12.956 1.00 85.56 308 LEU A O 1
ATOM 2473 N N . GLU A 1 309 ? 26.927 -0.894 -12.451 1.00 85.62 309 GLU A N 1
ATOM 2474 C CA . GLU A 1 309 ? 27.332 0.046 -13.497 1.00 85.62 309 GLU A CA 1
ATOM 2475 C C . GLU A 1 309 ? 26.948 -0.384 -14.922 1.00 85.62 309 GLU A C 1
ATOM 2477 O O . GLU A 1 309 ? 26.749 0.474 -15.785 1.00 85.62 309 GLU A O 1
ATOM 2482 N N . ASP A 1 310 ? 26.816 -1.680 -15.194 1.00 82.44 310 ASP A N 1
ATOM 2483 C CA . ASP A 1 310 ? 26.408 -2.185 -16.509 1.00 82.44 310 ASP A CA 1
ATOM 2484 C C . ASP A 1 310 ? 24.887 -2.034 -16.715 1.00 82.44 310 ASP A C 1
ATOM 2486 O O . ASP A 1 310 ? 24.396 -1.780 -17.823 1.00 82.44 310 ASP A O 1
ATOM 2490 N N . PHE A 1 311 ? 24.126 -2.075 -15.620 1.00 82.62 311 PHE A N 1
ATOM 2491 C CA . PHE A 1 311 ? 22.667 -2.026 -15.631 1.00 82.62 311 PHE A CA 1
ATOM 2492 C C . PHE A 1 311 ? 22.102 -0.622 -15.431 1.00 82.62 311 PHE A C 1
ATOM 2494 O O . PHE A 1 311 ? 21.021 -0.351 -15.944 1.00 82.62 311 PHE A O 1
ATOM 2501 N N . ILE A 1 312 ? 22.845 0.322 -14.860 1.00 84.75 312 ILE A N 1
ATOM 2502 C CA . ILE A 1 312 ? 22.365 1.709 -14.735 1.00 84.75 312 ILE A CA 1
ATOM 2503 C C . ILE A 1 312 ? 22.709 2.600 -15.933 1.00 84.75 312 ILE A C 1
ATOM 2505 O O . ILE A 1 312 ? 22.092 3.648 -16.093 1.00 84.75 312 ILE A O 1
ATOM 2509 N N . LYS A 1 313 ? 23.679 2.234 -16.786 1.00 83.12 313 LYS A N 1
ATOM 2510 C CA . LYS A 1 313 ? 24.103 3.073 -17.928 1.00 83.12 313 LYS A CA 1
ATOM 2511 C C . LYS A 1 313 ? 23.072 3.119 -19.066 1.00 83.12 313 LYS A C 1
ATOM 2513 O O . LYS A 1 313 ? 22.394 2.118 -19.296 1.00 83.12 313 LYS A O 1
ATOM 2518 N N . PRO A 1 314 ? 23.008 4.215 -19.845 1.00 78.81 314 PRO A N 1
ATOM 2519 C CA . PRO A 1 314 ? 22.173 4.296 -21.046 1.00 78.81 314 PRO A CA 1
ATOM 2520 C C . PRO A 1 314 ? 22.403 3.126 -22.016 1.00 78.81 314 PRO A C 1
ATOM 2522 O O . PRO A 1 314 ? 23.555 2.754 -22.269 1.00 78.81 314 PRO A O 1
ATOM 2525 N N . LYS A 1 315 ? 21.334 2.578 -22.617 1.00 67.88 315 LYS A N 1
ATOM 2526 C CA . LYS A 1 315 ? 21.475 1.640 -23.750 1.00 67.88 315 LYS A CA 1
ATOM 2527 C C . LYS A 1 315 ? 22.270 2.330 -24.875 1.00 67.88 315 LYS A C 1
ATOM 2529 O O . LYS A 1 315 ? 21.890 3.401 -25.337 1.00 67.88 315 LYS A O 1
ATOM 2534 N N . GLY A 1 316 ? 23.387 1.729 -25.295 1.00 61.34 316 GLY A N 1
ATOM 2535 C CA . GLY A 1 316 ? 24.268 2.265 -26.347 1.00 61.34 316 GLY A CA 1
ATOM 2536 C C . GLY A 1 316 ? 25.453 3.116 -25.865 1.00 61.34 316 GLY A C 1
ATOM 2537 O O . GLY A 1 316 ? 26.223 3.601 -26.692 1.00 61.34 316 GLY A O 1
ATOM 2538 N N . ALA A 1 317 ? 25.657 3.280 -24.553 1.00 56.22 317 ALA A N 1
ATOM 2539 C CA . ALA A 1 317 ? 26.874 3.894 -24.024 1.00 56.22 317 ALA A CA 1
ATOM 2540 C C . ALA A 1 317 ? 28.070 2.930 -24.162 1.00 56.22 317 ALA A C 1
ATOM 2542 O O . ALA A 1 317 ? 28.347 2.1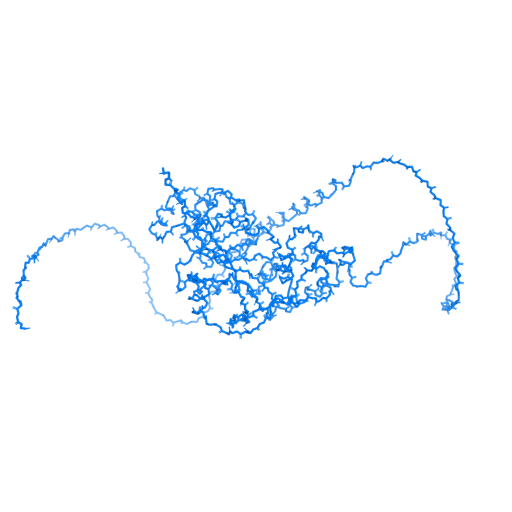28 -23.271 1.00 56.22 317 ALA A O 1
ATOM 2543 N N . THR A 1 318 ? 28.803 2.995 -25.276 1.00 44.69 318 THR A N 1
ATOM 2544 C CA . THR A 1 318 ? 30.113 2.339 -25.382 1.00 44.69 318 THR A CA 1
ATOM 2545 C C . THR A 1 318 ? 31.067 2.923 -24.340 1.00 44.69 318 THR A C 1
ATOM 2547 O O . THR A 1 318 ? 31.100 4.139 -24.120 1.00 44.69 318 THR A O 1
ATOM 2550 N N . LYS A 1 319 ? 31.875 2.062 -23.698 1.00 44.75 319 LYS A N 1
ATOM 2551 C CA . LYS A 1 319 ? 33.041 2.501 -22.919 1.00 44.75 319 LYS A CA 1
ATOM 2552 C C . LYS A 1 319 ? 33.896 3.347 -23.859 1.00 44.75 319 LYS A C 1
ATOM 2554 O O . LYS A 1 319 ? 34.571 2.811 -24.734 1.00 44.75 319 LYS A O 1
ATOM 2559 N N . ARG A 1 320 ? 33.856 4.674 -23.718 1.00 44.03 320 ARG A N 1
ATOM 2560 C CA . ARG A 1 320 ? 34.861 5.523 -24.354 1.00 44.03 320 ARG A CA 1
ATOM 2561 C C . ARG A 1 320 ? 36.182 5.113 -23.720 1.00 44.03 320 ARG A C 1
ATOM 2563 O O . ARG A 1 320 ? 36.409 5.404 -22.547 1.00 44.03 320 ARG A O 1
ATOM 2570 N N . GLY A 1 321 ? 36.999 4.383 -24.478 1.00 39.81 321 GLY A N 1
ATOM 2571 C CA . GLY A 1 321 ? 38.382 4.112 -24.111 1.00 39.81 321 GLY A CA 1
ATOM 2572 C C . GLY A 1 321 ? 39.085 5.420 -23.737 1.00 39.81 321 GLY A C 1
ATOM 2573 O O . GLY A 1 321 ? 38.619 6.502 -24.124 1.00 39.81 321 GLY A O 1
ATOM 2574 N N . PRO A 1 322 ? 40.168 5.353 -22.949 1.00 35.59 322 PRO A N 1
ATOM 2575 C CA . PRO A 1 322 ? 40.826 6.542 -22.434 1.00 35.59 322 PRO A CA 1
ATOM 2576 C C . PRO A 1 322 ? 41.130 7.490 -23.593 1.00 35.59 322 PRO A C 1
ATOM 2578 O O . PRO A 1 322 ? 41.815 7.124 -24.550 1.00 35.59 322 PRO A O 1
ATOM 2581 N N . LYS A 1 323 ? 40.579 8.710 -23.526 1.00 38.38 323 LYS A N 1
ATOM 2582 C CA . LYS A 1 323 ? 40.922 9.776 -24.466 1.00 38.38 323 LYS A CA 1
ATOM 2583 C C . LYS A 1 323 ? 42.430 9.975 -24.362 1.00 38.38 323 LYS A C 1
ATOM 2585 O O . LYS A 1 323 ? 42.902 10.537 -23.373 1.00 38.38 323 LYS A O 1
ATOM 2590 N N . ARG A 1 324 ? 43.186 9.517 -25.365 1.00 35.78 324 ARG A N 1
ATOM 2591 C CA . ARG A 1 324 ? 44.578 9.935 -25.535 1.00 35.78 324 ARG A CA 1
ATOM 2592 C C . ARG A 1 324 ? 44.560 11.462 -25.554 1.00 35.78 324 ARG A C 1
ATOM 2594 O O . ARG A 1 324 ? 43.906 12.058 -26.409 1.00 35.78 324 ARG A O 1
ATOM 2601 N N . LYS A 1 325 ? 45.205 12.092 -24.569 1.00 35.34 325 LYS A N 1
ATOM 2602 C CA . LYS A 1 325 ? 45.486 13.527 -24.602 1.00 35.34 325 LYS A CA 1
ATOM 2603 C C . LYS A 1 325 ? 46.408 13.752 -25.799 1.00 35.34 325 LYS A C 1
ATOM 2605 O O . LYS A 1 325 ? 47.605 13.514 -25.698 1.00 35.34 325 LYS A O 1
ATOM 2610 N N . GLY A 1 326 ? 45.840 14.139 -26.937 1.00 32.53 326 GLY A N 1
ATOM 2611 C CA . GLY A 1 326 ? 46.618 14.710 -28.026 1.00 32.53 326 GLY A CA 1
ATOM 2612 C C . GLY A 1 326 ? 47.175 16.039 -27.537 1.00 32.53 326 GLY A C 1
ATOM 2613 O O . GLY A 1 326 ? 46.410 16.953 -27.231 1.00 32.53 326 GLY A O 1
ATOM 2614 N N . SER A 1 327 ? 48.492 16.119 -27.381 1.00 29.22 327 SER A N 1
ATOM 2615 C CA . SER A 1 327 ? 49.196 17.384 -27.214 1.00 29.22 327 SER A CA 1
ATOM 2616 C C . SER A 1 327 ? 48.996 18.208 -28.482 1.00 29.22 327 SER A C 1
ATOM 2618 O O . SER A 1 327 ? 49.366 17.768 -29.568 1.00 29.22 327 SER A O 1
ATOM 2620 N N . VAL A 1 328 ? 48.391 19.384 -28.345 1.00 26.16 328 VAL A N 1
ATOM 2621 C CA . VAL A 1 328 ? 48.325 20.378 -29.416 1.00 26.16 328 VAL A CA 1
ATOM 2622 C C . VAL A 1 328 ? 49.663 21.109 -29.428 1.00 26.16 328 VAL A C 1
ATOM 2624 O O . VAL A 1 328 ? 49.942 21.900 -28.528 1.00 26.16 328 VAL A O 1
ATOM 2627 N N . THR A 1 329 ? 50.501 20.821 -30.417 1.00 28.52 329 THR A N 1
ATOM 2628 C CA . THR A 1 329 ? 51.588 21.710 -30.835 1.00 28.52 329 THR A CA 1
ATOM 2629 C C . THR A 1 329 ? 51.023 22.696 -31.851 1.00 28.52 329 THR 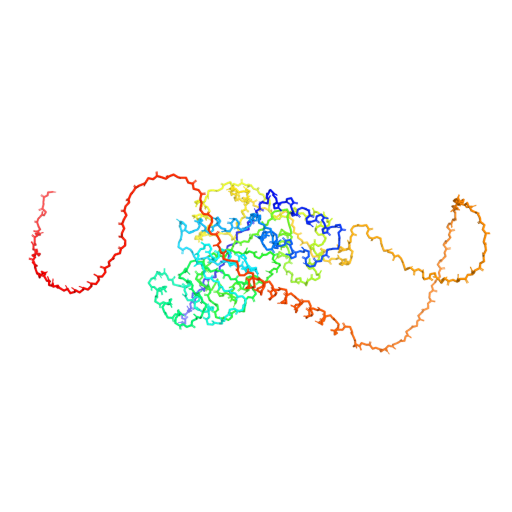A C 1
ATOM 2631 O O . THR A 1 329 ? 50.401 22.294 -32.832 1.00 28.52 329 THR A O 1
ATOM 2634 N N . TYR A 1 330 ? 51.196 23.989 -31.582 1.00 26.53 330 TYR A N 1
ATOM 2635 C CA . TYR A 1 330 ? 50.892 25.057 -32.526 1.00 26.53 330 TYR A CA 1
ATOM 2636 C C . TYR A 1 330 ? 52.116 25.276 -33.411 1.00 26.53 330 TYR A C 1
ATOM 2638 O O . TYR A 1 330 ? 53.161 25.677 -32.903 1.00 26.53 330 TYR A O 1
ATOM 2646 N N . GLU A 1 331 ? 51.967 25.067 -34.713 1.00 25.97 331 GLU A N 1
ATOM 2647 C CA . GLU A 1 331 ? 52.834 25.682 -35.713 1.00 25.97 331 GLU A CA 1
ATOM 2648 C C . GLU A 1 331 ? 51.964 26.603 -36.571 1.00 25.97 331 GLU A C 1
ATOM 2650 O O . GLU A 1 331 ? 50.961 26.190 -37.154 1.00 25.97 331 GLU A O 1
ATOM 2655 N N . ASN A 1 332 ? 52.316 27.888 -36.549 1.00 28.39 332 ASN A N 1
ATOM 2656 C CA . ASN A 1 332 ? 51.861 28.871 -37.520 1.00 28.39 332 ASN A CA 1
ATOM 2657 C C . ASN A 1 332 ? 52.620 28.612 -38.823 1.00 28.39 332 ASN A C 1
ATOM 2659 O O . ASN A 1 332 ? 53.841 28.548 -38.761 1.00 28.39 332 ASN A O 1
ATOM 2663 N N . GLU A 1 333 ? 51.927 28.547 -39.961 1.00 27.92 333 GLU A N 1
ATOM 2664 C CA . GLU A 1 333 ? 52.227 29.357 -41.154 1.00 27.92 333 GLU A CA 1
ATOM 2665 C C . GLU A 1 333 ? 51.231 29.083 -42.302 1.00 27.92 333 GLU A C 1
ATOM 2667 O O . GLU A 1 333 ? 50.874 27.950 -42.600 1.00 27.92 333 GLU A O 1
ATOM 2672 N N . GLU A 1 334 ? 50.755 30.203 -42.852 1.00 30.27 334 GLU A N 1
ATOM 2673 C CA . GLU A 1 334 ? 50.418 30.549 -44.241 1.00 30.27 334 GLU A CA 1
ATOM 2674 C C . GLU A 1 334 ? 49.604 29.633 -45.190 1.00 30.27 334 GLU A C 1
ATOM 2676 O O . GLU A 1 334 ? 49.909 28.484 -45.474 1.00 30.27 334 GLU A O 1
ATOM 2681 N N . GLU A 1 335 ? 48.574 30.283 -45.755 1.00 29.88 335 GLU A N 1
ATOM 2682 C CA . GLU A 1 335 ? 48.051 30.207 -47.130 1.00 29.88 335 GLU A CA 1
ATOM 2683 C C . GLU A 1 335 ? 47.992 28.856 -47.874 1.00 29.88 335 GLU A C 1
ATOM 2685 O O . GLU A 1 335 ? 48.985 28.343 -48.376 1.00 29.88 335 GLU A O 1
ATOM 2690 N N . GLY A 1 336 ? 46.769 28.401 -48.190 1.00 27.92 336 GLY A N 1
ATOM 2691 C CA . GLY A 1 336 ? 46.565 27.550 -49.370 1.00 27.92 336 GLY A CA 1
ATOM 2692 C C . GLY A 1 336 ? 45.344 26.629 -49.357 1.00 27.92 336 GLY A C 1
ATOM 2693 O O . GLY A 1 336 ? 45.251 25.691 -48.584 1.00 27.92 336 GLY A O 1
ATOM 2694 N N . LYS A 1 337 ? 44.423 26.915 -50.280 1.00 25.97 337 LYS A N 1
ATOM 2695 C CA . LYS A 1 337 ? 43.304 26.123 -50.838 1.00 25.97 337 LYS A CA 1
ATOM 2696 C C . LYS A 1 337 ? 43.220 24.604 -50.546 1.00 25.97 337 LYS A C 1
ATOM 2698 O O . LYS A 1 337 ? 44.155 23.862 -50.798 1.00 25.97 337 LYS A O 1
ATOM 2703 N N . ASN A 1 338 ? 41.977 24.193 -50.242 1.00 28.36 338 ASN A N 1
ATOM 2704 C CA . ASN A 1 338 ? 41.232 22.967 -50.603 1.00 28.36 338 ASN A CA 1
ATOM 2705 C C . ASN A 1 338 ? 42.000 21.656 -50.864 1.00 28.36 338 ASN A C 1
ATOM 2707 O O . ASN A 1 338 ? 42.756 21.569 -51.825 1.00 28.36 338 ASN A O 1
ATOM 2711 N N . THR A 1 339 ? 41.579 20.571 -50.196 1.00 26.61 339 THR A N 1
ATOM 2712 C CA . THR A 1 339 ? 40.818 19.415 -50.753 1.00 26.61 339 THR A CA 1
ATOM 2713 C C . THR A 1 339 ? 40.893 18.251 -49.750 1.00 26.61 339 THR A C 1
ATOM 2715 O O . THR A 1 339 ? 41.984 17.817 -49.402 1.00 26.61 339 THR A O 1
ATOM 2718 N N . ILE A 1 340 ? 39.753 17.726 -49.280 1.00 29.89 340 ILE A N 1
ATOM 2719 C CA . ILE A 1 340 ? 39.714 16.479 -48.494 1.00 29.89 340 ILE A CA 1
ATOM 2720 C C . ILE A 1 340 ? 39.673 15.316 -49.489 1.00 29.89 340 ILE A C 1
ATOM 2722 O O . ILE A 1 340 ? 38.639 15.071 -50.109 1.00 29.89 340 ILE A O 1
ATOM 2726 N N . GLN A 1 341 ? 40.798 14.619 -49.652 1.00 26.75 341 GLN A N 1
ATOM 2727 C CA . GLN A 1 341 ? 40.825 13.259 -50.185 1.00 26.75 341 GLN A CA 1
ATOM 2728 C C . GLN A 1 341 ? 40.619 12.284 -49.023 1.00 26.75 341 GLN A C 1
ATOM 2730 O O . GLN A 1 341 ? 41.273 12.376 -47.987 1.00 26.75 341 GLN A O 1
ATOM 2735 N N . THR A 1 342 ? 39.656 11.384 -49.188 1.00 28.47 342 THR A N 1
ATOM 2736 C CA . THR A 1 342 ? 39.439 10.229 -48.318 1.00 28.47 342 THR A CA 1
ATOM 2737 C C . THR A 1 342 ? 40.275 9.091 -48.889 1.00 28.47 342 THR A C 1
ATOM 2739 O O . THR A 1 342 ? 40.001 8.655 -50.004 1.00 28.47 342 THR A O 1
ATOM 2742 N N . GLU A 1 343 ? 41.281 8.619 -48.155 1.00 29.33 343 GLU A N 1
ATOM 2743 C CA . GLU A 1 343 ? 41.937 7.343 -48.449 1.00 29.33 343 GLU A CA 1
ATOM 2744 C C . GLU A 1 343 ? 41.590 6.323 -47.365 1.00 29.33 343 GLU A C 1
ATOM 2746 O O . GLU A 1 343 ? 41.831 6.516 -46.171 1.00 29.33 343 GLU A O 1
ATOM 2751 N N . GLU A 1 344 ? 40.969 5.238 -47.824 1.00 30.17 344 GLU A N 1
ATOM 2752 C CA . GLU A 1 344 ? 40.840 3.972 -47.123 1.00 30.17 344 GLU A CA 1
ATOM 2753 C C . GLU A 1 344 ? 42.219 3.315 -47.005 1.00 30.17 344 GLU A C 1
ATOM 2755 O O . GLU A 1 344 ? 42.917 3.155 -48.002 1.00 30.17 344 GLU A O 1
ATOM 2760 N N . HIS A 1 345 ? 42.568 2.820 -45.817 1.00 29.20 345 HIS A N 1
ATOM 2761 C CA . HIS A 1 345 ? 43.568 1.763 -45.691 1.00 29.20 345 HIS A CA 1
ATOM 2762 C C . HIS A 1 345 ? 43.057 0.645 -44.774 1.00 29.20 345 HIS A C 1
ATOM 2764 O O . HIS A 1 345 ? 42.762 0.844 -43.597 1.00 29.20 345 HIS A O 1
ATOM 2770 N N . LYS A 1 346 ? 42.934 -0.541 -45.381 1.00 27.31 346 LYS A N 1
ATOM 2771 C CA . LYS A 1 346 ? 42.819 -1.869 -44.764 1.00 27.31 346 LYS A CA 1
ATOM 2772 C C . LYS A 1 346 ? 44.216 -2.458 -44.493 1.00 27.31 346 LYS A C 1
ATOM 2774 O O . LYS A 1 346 ? 45.178 -2.017 -45.115 1.00 27.31 346 LYS A O 1
ATOM 2779 N N . MET A 1 347 ? 44.210 -3.555 -43.719 1.00 28.70 347 MET A N 1
ATOM 2780 C CA . MET A 1 347 ? 45.288 -4.511 -43.368 1.00 28.70 347 MET A CA 1
ATOM 2781 C C . MET A 1 347 ? 46.131 -4.105 -42.150 1.00 28.70 347 MET A C 1
ATOM 2783 O O . MET A 1 347 ? 46.439 -2.935 -41.986 1.00 28.70 347 MET A O 1
ATOM 2787 N N . GLU A 1 348 ? 46.562 -4.987 -41.245 1.00 28.86 348 GLU A N 1
ATOM 2788 C CA . GLU A 1 348 ? 46.399 -6.437 -41.028 1.00 28.86 348 GLU A CA 1
ATOM 2789 C C . GLU A 1 348 ? 46.853 -6.749 -39.581 1.00 28.86 348 GLU A C 1
ATOM 2791 O O . GLU A 1 348 ? 47.447 -5.900 -38.914 1.00 28.86 348 GLU A O 1
ATOM 2796 N N . GLU A 1 349 ? 46.552 -7.960 -39.111 1.00 32.16 349 GLU A N 1
ATOM 2797 C CA . GLU A 1 349 ? 46.890 -8.541 -37.803 1.00 32.16 349 GLU A CA 1
ATOM 2798 C C . GLU A 1 349 ? 48.392 -8.559 -37.463 1.00 32.16 349 GLU A C 1
ATOM 2800 O O . GLU A 1 349 ? 49.242 -8.698 -38.345 1.00 32.16 349 GLU A O 1
ATOM 2805 N N . LYS A 1 350 ? 48.703 -8.559 -36.155 1.00 28.95 350 LYS A N 1
ATOM 2806 C CA . LYS A 1 350 ? 49.792 -9.367 -35.578 1.00 28.95 350 LYS A CA 1
ATOM 2807 C C . LYS A 1 350 ? 49.662 -9.517 -34.058 1.00 28.95 350 LYS A C 1
ATOM 2809 O O . LYS A 1 350 ? 49.635 -8.524 -33.334 1.00 28.95 350 LYS A O 1
ATOM 2814 N N . ASP A 1 351 ? 49.639 -10.773 -33.622 1.00 29.31 351 ASP A N 1
ATOM 2815 C CA . ASP A 1 351 ? 49.859 -11.230 -32.250 1.00 29.31 351 ASP A CA 1
ATOM 2816 C C . ASP A 1 351 ? 51.294 -10.963 -31.771 1.00 29.31 351 ASP A C 1
ATOM 2818 O O . ASP A 1 351 ? 52.246 -11.088 -32.548 1.00 29.31 351 ASP A O 1
ATOM 2822 N N . SER A 1 352 ? 51.442 -10.719 -30.465 1.00 30.83 352 SER A N 1
ATOM 2823 C CA . SER A 1 352 ? 52.518 -11.304 -29.649 1.00 30.83 352 SER A CA 1
ATOM 2824 C C . SER A 1 352 ? 52.263 -11.078 -28.154 1.00 30.83 352 SER A C 1
ATOM 2826 O O . SER A 1 352 ? 52.191 -9.930 -27.706 1.00 30.83 352 SER A O 1
ATOM 2828 N N . ASP A 1 353 ? 52.196 -12.177 -27.404 1.00 29.38 353 ASP A N 1
ATOM 2829 C CA . ASP A 1 353 ? 52.374 -12.251 -25.950 1.00 29.38 353 ASP A CA 1
ATOM 2830 C C . ASP A 1 353 ? 53.769 -11.763 -25.513 1.00 29.38 353 ASP A C 1
ATOM 2832 O O . ASP A 1 353 ? 54.717 -11.872 -26.290 1.00 29.38 353 ASP A O 1
ATOM 2836 N N . ILE A 1 354 ? 53.894 -11.290 -24.263 1.00 29.86 354 ILE A N 1
ATOM 2837 C CA . ILE A 1 354 ? 55.018 -11.538 -23.328 1.00 29.86 354 ILE A CA 1
ATOM 2838 C C . ILE A 1 354 ? 54.633 -11.039 -21.917 1.00 29.86 354 ILE A C 1
ATOM 2840 O O . ILE A 1 354 ? 54.079 -9.954 -21.740 1.00 29.86 354 ILE A O 1
ATOM 2844 N N . GLU A 1 355 ? 54.952 -11.874 -20.927 1.00 28.31 355 GLU A N 1
ATOM 2845 C CA . GLU A 1 355 ? 54.711 -11.746 -19.488 1.00 28.31 355 GLU A CA 1
ATOM 2846 C C . GLU A 1 355 ? 55.679 -10.813 -18.716 1.00 28.31 355 GLU A C 1
ATOM 2848 O O . GLU A 1 355 ? 56.783 -10.500 -19.158 1.00 28.31 355 GLU A O 1
ATOM 2853 N N . HIS A 1 356 ? 55.249 -10.536 -17.473 1.00 28.03 356 HIS A N 1
ATOM 2854 C CA . HIS A 1 356 ? 55.987 -10.263 -16.225 1.00 28.03 356 HIS A CA 1
ATOM 2855 C C . HIS A 1 356 ? 56.667 -8.904 -15.967 1.00 28.03 356 HIS A C 1
ATOM 2857 O O . HIS A 1 356 ? 57.691 -8.558 -16.544 1.00 28.03 356 HIS A O 1
ATOM 2863 N N . SER A 1 357 ? 56.191 -8.234 -14.905 1.00 26.86 357 SER A N 1
ATOM 2864 C CA . SER A 1 357 ? 57.028 -7.771 -13.782 1.00 26.86 357 SER A CA 1
ATOM 2865 C C . SER A 1 357 ? 56.146 -7.322 -12.612 1.00 26.86 357 SER A C 1
ATOM 2867 O O . SER A 1 357 ? 55.381 -6.367 -12.730 1.00 26.86 357 SER A O 1
ATOM 2869 N N . GLU A 1 358 ? 56.305 -7.983 -11.467 1.00 29.88 358 GLU A N 1
ATOM 2870 C CA . GLU A 1 358 ? 55.889 -7.495 -10.151 1.00 29.88 358 GLU A CA 1
ATOM 2871 C C . GLU A 1 358 ? 56.705 -6.251 -9.755 1.00 29.88 358 GLU A C 1
ATOM 2873 O O . GLU A 1 358 ? 57.883 -6.135 -10.105 1.00 29.88 358 GLU A O 1
ATOM 2878 N N . ASN A 1 359 ? 56.089 -5.334 -9.004 1.00 28.22 359 ASN A N 1
ATOM 2879 C CA . ASN A 1 359 ? 56.735 -4.675 -7.868 1.00 28.22 359 ASN A CA 1
ATOM 2880 C C . ASN A 1 359 ? 55.686 -3.965 -7.002 1.00 28.22 359 ASN A C 1
ATOM 2882 O O . ASN A 1 359 ? 55.068 -2.980 -7.409 1.00 28.22 359 ASN A O 1
ATOM 2886 N N . GLU A 1 360 ? 55.528 -4.478 -5.786 1.00 32.00 360 GLU A N 1
ATOM 2887 C CA . GLU A 1 360 ? 54.912 -3.802 -4.650 1.00 32.00 360 GLU A CA 1
ATOM 2888 C C . GLU A 1 360 ? 55.724 -2.559 -4.249 1.00 32.00 360 GLU A C 1
ATOM 2890 O O . GLU A 1 360 ? 56.958 -2.592 -4.225 1.00 32.00 360 GLU A O 1
ATOM 2895 N N . LYS A 1 361 ? 55.029 -1.486 -3.843 1.00 28.80 361 LYS A N 1
ATOM 2896 C CA . LYS A 1 361 ? 55.393 -0.703 -2.650 1.00 28.80 361 LYS A CA 1
ATOM 2897 C C . LYS A 1 361 ? 54.244 0.189 -2.162 1.00 28.80 361 LYS A C 1
ATOM 2899 O O . LYS A 1 361 ? 53.807 1.118 -2.832 1.00 28.80 361 LYS A O 1
ATOM 2904 N N . ASP A 1 362 ? 53.838 -0.158 -0.950 1.00 27.64 362 ASP A N 1
ATOM 2905 C CA . ASP A 1 362 ? 52.941 0.430 0.041 1.00 27.64 362 ASP A CA 1
ATOM 2906 C C . ASP A 1 362 ? 52.814 1.962 0.220 1.00 27.64 362 ASP A C 1
ATOM 2908 O O . ASP A 1 362 ? 53.786 2.714 0.212 1.00 27.64 362 ASP A O 1
ATOM 2912 N N . ASN A 1 363 ? 51.577 2.312 0.620 1.00 31.17 363 ASN A N 1
ATOM 2913 C CA . ASN A 1 363 ? 51.123 3.251 1.667 1.00 31.17 363 ASN A CA 1
ATOM 2914 C C . ASN A 1 363 ? 51.433 4.760 1.595 1.00 31.17 363 ASN A C 1
ATOM 2916 O O . ASN A 1 363 ? 52.519 5.199 1.967 1.00 31.17 363 ASN A O 1
ATOM 2920 N N . LYS A 1 364 ? 50.375 5.569 1.383 1.00 25.75 364 LYS A N 1
ATOM 2921 C CA . LYS A 1 364 ? 49.710 6.419 2.412 1.00 25.75 364 LYS A CA 1
ATOM 2922 C C . LYS A 1 364 ? 48.800 7.484 1.771 1.00 25.75 364 LYS A C 1
ATOM 2924 O O . LYS A 1 364 ? 49.314 8.372 1.103 1.00 25.75 364 LYS A O 1
ATOM 2929 N N . LEU A 1 365 ? 47.500 7.432 2.091 1.00 27.27 365 LEU A N 1
ATOM 2930 C CA . LEU A 1 365 ? 46.626 8.524 2.584 1.00 27.27 365 LEU A CA 1
ATOM 2931 C C . LEU A 1 365 ? 45.178 8.352 2.106 1.00 27.27 365 LEU A C 1
ATOM 2933 O O . LEU A 1 365 ? 44.757 8.893 1.089 1.00 27.27 365 LEU A O 1
ATOM 2937 N N . ASP A 1 366 ? 44.436 7.606 2.923 1.00 36.94 366 ASP A N 1
ATOM 2938 C CA . ASP A 1 366 ? 43.023 7.849 3.193 1.00 36.94 366 ASP A CA 1
ATOM 2939 C C . ASP A 1 366 ? 42.835 9.167 3.964 1.00 36.94 366 ASP A C 1
ATOM 2941 O O . ASP A 1 366 ? 43.769 9.676 4.587 1.00 36.94 366 ASP A O 1
ATOM 2945 N N . VAL A 1 367 ? 41.579 9.624 3.988 1.00 31.88 367 VAL A N 1
ATOM 2946 C CA . VAL A 1 367 ? 41.018 10.837 4.618 1.00 31.88 367 VAL A CA 1
ATOM 2947 C C . VAL A 1 367 ? 40.912 12.036 3.673 1.00 31.88 367 VAL A C 1
ATOM 2949 O O . VAL A 1 367 ? 41.525 13.066 3.897 1.00 31.88 367 VAL A O 1
ATOM 2952 N N . GLU A 1 368 ? 40.064 11.922 2.644 1.00 29.56 368 GLU A N 1
ATOM 2953 C CA . GLU A 1 368 ? 39.385 13.098 2.052 1.00 29.56 368 GLU A CA 1
ATOM 2954 C C . GLU A 1 368 ? 38.090 12.757 1.273 1.00 29.56 368 GLU A C 1
ATOM 2956 O O . GLU A 1 368 ? 37.276 13.642 1.019 1.00 29.56 368 GLU A O 1
ATOM 2961 N N . GLN A 1 369 ? 37.802 11.481 0.968 1.00 36.75 369 GLN A N 1
ATOM 2962 C CA . GLN A 1 369 ? 36.603 11.106 0.192 1.00 36.75 369 GLN A CA 1
ATOM 2963 C C . GLN A 1 369 ? 35.321 10.823 1.000 1.00 36.75 369 GLN A C 1
ATOM 2965 O O . GLN A 1 369 ? 34.238 10.889 0.423 1.00 36.75 369 GLN A O 1
ATOM 2970 N N . SER A 1 370 ? 35.384 10.597 2.319 1.00 31.47 370 SER A N 1
ATOM 2971 C CA . SER A 1 370 ? 34.174 10.354 3.135 1.00 31.47 370 SER A CA 1
ATOM 2972 C C . SER A 1 370 ? 33.467 11.630 3.608 1.00 31.47 370 SER A C 1
ATOM 2974 O O . SER A 1 370 ? 32.305 11.579 4.005 1.00 31.47 370 SER A O 1
ATOM 2976 N N . VAL A 1 371 ? 34.128 12.791 3.530 1.00 32.28 371 VAL A N 1
ATOM 2977 C CA . VAL A 1 371 ? 33.544 14.072 3.960 1.00 32.28 371 VAL A CA 1
ATOM 2978 C C . VAL A 1 371 ? 32.727 14.712 2.831 1.00 32.28 371 VAL A C 1
ATOM 2980 O O . VAL A 1 371 ? 31.682 15.290 3.097 1.00 32.28 371 VAL A O 1
ATOM 2983 N N . GLY A 1 372 ? 33.108 14.527 1.560 1.00 31.81 372 GLY A N 1
ATOM 2984 C CA . GLY A 1 372 ? 32.440 15.172 0.418 1.00 31.81 372 GLY A CA 1
ATOM 2985 C C . GLY A 1 372 ? 31.030 14.659 0.082 1.00 31.81 372 GLY A C 1
ATOM 2986 O O . GLY A 1 372 ? 30.222 15.418 -0.451 1.00 31.81 372 GLY A O 1
ATOM 2987 N N . GLN A 1 373 ? 30.701 13.402 0.403 1.00 38.56 373 GLN A N 1
ATOM 2988 C CA . GLN A 1 373 ? 29.383 12.817 0.097 1.00 38.56 373 GLN A CA 1
ATOM 2989 C C . GLN A 1 373 ? 28.312 13.167 1.141 1.00 38.56 373 GLN A C 1
ATOM 2991 O O . GLN A 1 373 ? 27.172 13.438 0.767 1.00 38.56 373 GLN A O 1
ATOM 2996 N N . ALA A 1 374 ? 28.679 13.266 2.423 1.00 36.19 374 ALA A N 1
ATOM 2997 C CA . ALA A 1 374 ? 27.763 13.725 3.469 1.00 36.19 374 ALA A CA 1
ATOM 2998 C C . ALA A 1 374 ? 27.389 15.208 3.283 1.00 36.19 374 ALA A C 1
ATOM 3000 O O . ALA A 1 374 ? 26.223 15.574 3.417 1.00 36.19 374 ALA A O 1
ATOM 3001 N N . THR A 1 375 ? 28.347 16.054 2.874 1.00 35.66 375 THR A N 1
ATOM 3002 C CA . THR A 1 375 ? 28.074 17.482 2.641 1.00 35.66 375 THR A CA 1
ATOM 3003 C C . THR A 1 375 ? 27.225 17.716 1.389 1.00 35.66 375 THR A C 1
ATOM 3005 O O . THR A 1 375 ? 26.399 18.623 1.383 1.00 35.66 375 THR A O 1
ATOM 3008 N N . ALA A 1 376 ? 27.367 16.902 0.336 1.00 39.12 376 ALA A N 1
ATOM 3009 C CA . ALA A 1 376 ? 26.522 17.010 -0.857 1.00 39.12 376 ALA A CA 1
ATOM 3010 C C . ALA A 1 376 ? 25.051 16.668 -0.556 1.00 39.12 376 ALA A C 1
ATOM 3012 O O . ALA A 1 376 ? 24.155 17.386 -1.000 1.00 39.12 376 ALA A O 1
ATOM 3013 N N . MET A 1 377 ? 24.816 15.637 0.265 1.00 40.53 377 MET A N 1
ATOM 3014 C CA . MET A 1 377 ? 23.474 15.212 0.674 1.00 40.53 377 MET A CA 1
ATOM 3015 C C . MET A 1 377 ? 22.816 16.217 1.636 1.00 40.53 377 MET A C 1
ATOM 3017 O O . MET A 1 377 ? 21.642 16.542 1.476 1.00 40.53 377 MET A O 1
ATOM 3021 N N . GLU A 1 378 ? 23.570 16.799 2.578 1.00 36.72 378 GLU A N 1
ATOM 3022 C CA . GLU A 1 378 ? 23.066 17.886 3.434 1.00 36.72 378 GLU A CA 1
ATOM 3023 C C . GLU A 1 378 ? 22.760 19.166 2.637 1.00 36.72 378 GLU A C 1
ATOM 3025 O O . GLU A 1 378 ? 21.758 19.835 2.902 1.00 36.72 378 GLU A O 1
ATOM 3030 N N . ILE A 1 379 ? 23.565 19.506 1.621 1.00 41.78 379 ILE A N 1
ATOM 3031 C CA . ILE A 1 379 ? 23.326 20.678 0.762 1.00 41.78 379 ILE A CA 1
ATOM 3032 C C . ILE A 1 379 ? 22.062 20.501 -0.097 1.00 41.78 379 ILE A C 1
ATOM 3034 O O . ILE A 1 379 ? 21.342 21.480 -0.305 1.00 41.78 379 ILE A O 1
ATOM 3038 N N . GLU A 1 380 ? 21.762 19.290 -0.578 1.00 46.19 380 GLU A N 1
ATOM 3039 C CA . GLU A 1 380 ? 20.529 19.005 -1.331 1.00 46.19 380 GLU A CA 1
ATOM 3040 C C . GLU A 1 380 ? 19.280 19.012 -0.442 1.00 46.19 380 GLU A C 1
ATOM 3042 O O . GLU A 1 380 ? 18.308 19.679 -0.796 1.00 46.19 380 GLU A O 1
ATOM 3047 N N . ILE A 1 381 ? 19.335 18.428 0.760 1.00 45.56 381 ILE A N 1
ATOM 3048 C CA . ILE A 1 381 ? 18.224 18.485 1.732 1.00 45.56 381 ILE A CA 1
ATOM 3049 C C . ILE A 1 381 ? 17.927 19.940 2.138 1.00 45.56 381 ILE A C 1
ATOM 3051 O O . ILE A 1 381 ? 16.771 20.352 2.239 1.00 45.56 381 ILE A O 1
ATOM 3055 N N . THR A 1 382 ? 18.967 20.764 2.305 1.00 42.28 382 THR A N 1
ATOM 3056 C CA . THR A 1 382 ? 18.799 22.188 2.638 1.00 42.28 382 THR A CA 1
ATOM 3057 C C . THR A 1 382 ? 18.240 23.002 1.459 1.00 42.28 382 THR A C 1
ATOM 3059 O O . THR A 1 382 ? 17.610 24.040 1.672 1.00 42.28 382 THR A O 1
ATOM 3062 N N . LYS A 1 383 ? 18.459 22.570 0.207 1.00 44.00 383 LYS A N 1
ATOM 3063 C CA . LYS A 1 383 ? 17.853 23.194 -0.983 1.00 44.00 383 LYS A CA 1
ATOM 3064 C C . LYS A 1 383 ? 16.372 22.845 -1.105 1.00 44.00 383 LYS A C 1
ATOM 3066 O O . LYS A 1 383 ? 15.581 23.757 -1.320 1.00 44.00 383 LYS A O 1
ATOM 3071 N N . GLU A 1 384 ? 16.008 21.587 -0.873 1.00 48.16 384 GLU A N 1
ATOM 3072 C CA . GLU A 1 384 ? 14.620 21.106 -0.918 1.00 48.16 384 GLU A CA 1
ATOM 3073 C C . GLU A 1 384 ? 13.758 21.798 0.160 1.00 48.16 384 GLU A C 1
ATOM 3075 O O . GLU A 1 384 ? 12.705 22.358 -0.137 1.00 48.16 384 GLU A O 1
ATOM 3080 N N . GLN A 1 385 ? 14.284 21.941 1.384 1.00 46.00 385 GLN A N 1
ATOM 3081 C CA . GLN A 1 385 ? 13.628 22.702 2.462 1.00 46.00 385 GLN A CA 1
ATOM 3082 C C . GLN A 1 385 ? 13.486 24.207 2.163 1.00 46.00 385 GLN A C 1
ATOM 3084 O O . GLN A 1 385 ? 12.571 24.867 2.662 1.00 46.00 385 GLN A O 1
ATOM 3089 N N . ARG A 1 386 ? 14.401 24.785 1.370 1.00 47.59 386 ARG A N 1
ATOM 3090 C CA . ARG A 1 386 ? 14.348 26.202 0.967 1.00 47.59 386 ARG A CA 1
ATOM 3091 C C . ARG A 1 386 ? 13.377 26.452 -0.179 1.00 47.59 386 ARG A C 1
ATOM 3093 O O . ARG A 1 386 ? 12.829 27.551 -0.228 1.00 47.59 386 ARG A O 1
ATOM 3100 N N . GLU A 1 387 ? 13.177 25.486 -1.071 1.00 51.41 387 GLU A N 1
ATOM 3101 C CA . GLU A 1 387 ? 12.147 25.548 -2.114 1.00 51.41 387 GLU A CA 1
ATOM 3102 C C . GLU A 1 387 ? 10.749 25.416 -1.500 1.00 51.41 387 GLU A C 1
ATOM 3104 O O . GLU A 1 387 ? 9.917 26.288 -1.738 1.00 51.41 387 GLU A O 1
ATOM 3109 N N . GLU A 1 388 ? 10.537 24.475 -0.572 1.00 48.06 388 GLU A N 1
ATOM 3110 C CA . GLU A 1 388 ? 9.262 24.357 0.154 1.00 48.06 388 GLU A CA 1
ATOM 3111 C C . GLU A 1 388 ? 8.915 25.639 0.938 1.00 48.06 388 GLU A C 1
ATOM 3113 O O . GLU A 1 388 ? 7.796 26.145 0.857 1.00 48.06 388 GLU A O 1
ATOM 3118 N N . GLN A 1 389 ? 9.876 26.249 1.646 1.00 46.66 389 GLN A N 1
ATOM 3119 C CA . GLN A 1 389 ? 9.639 27.527 2.340 1.00 46.66 389 GLN A CA 1
ATOM 3120 C C . GLN A 1 389 ? 9.426 28.722 1.393 1.00 46.66 389 GLN A C 1
ATOM 3122 O O . GLN A 1 389 ? 8.826 29.724 1.801 1.00 46.66 389 GLN A O 1
ATOM 3127 N N . ARG A 1 390 ? 9.926 28.658 0.152 1.00 46.03 390 ARG A N 1
ATOM 3128 C CA . ARG A 1 390 ? 9.687 29.690 -0.869 1.00 46.03 390 ARG A CA 1
ATOM 3129 C C . ARG A 1 390 ? 8.255 29.622 -1.378 1.00 46.03 390 ARG A C 1
ATOM 3131 O O . ARG A 1 390 ? 7.606 30.664 -1.419 1.00 46.03 390 ARG A O 1
ATOM 3138 N N . ASP A 1 391 ? 7.763 28.418 -1.647 1.00 48.97 391 ASP A N 1
ATOM 3139 C CA . ASP A 1 391 ? 6.398 28.180 -2.118 1.00 48.97 391 ASP A CA 1
ATOM 3140 C C . ASP A 1 391 ? 5.358 28.623 -1.074 1.00 48.97 391 ASP A C 1
ATOM 3142 O O . ASP A 1 391 ? 4.381 29.294 -1.415 1.00 48.97 391 ASP A O 1
ATOM 3146 N N . TYR A 1 392 ? 5.617 28.383 0.219 1.00 45.16 392 TYR A N 1
ATOM 3147 C CA . TYR A 1 392 ? 4.767 28.897 1.304 1.00 45.16 392 TYR A CA 1
ATOM 3148 C C . TYR A 1 392 ? 4.758 30.436 1.384 1.00 45.16 392 TYR A C 1
ATOM 3150 O O . TYR A 1 392 ? 3.705 31.045 1.572 1.00 45.16 392 TYR A O 1
ATOM 3158 N N . ARG A 1 393 ? 5.909 31.100 1.194 1.00 45.62 393 ARG A N 1
ATOM 3159 C CA . ARG A 1 393 ? 5.990 32.575 1.220 1.00 45.62 393 ARG A CA 1
ATOM 3160 C C . ARG A 1 393 ? 5.430 33.243 -0.035 1.00 45.62 393 ARG A C 1
ATOM 3162 O O . ARG A 1 393 ? 5.019 34.400 0.044 1.00 45.62 393 ARG A O 1
ATOM 3169 N N . GLU A 1 394 ? 5.430 32.574 -1.185 1.00 47.56 394 GLU A N 1
ATOM 3170 C CA . GLU A 1 394 ? 4.802 33.091 -2.409 1.00 47.56 394 GLU A CA 1
ATOM 3171 C C . GLU A 1 394 ? 3.270 32.966 -2.369 1.00 47.56 394 GLU A C 1
ATOM 3173 O O . GLU A 1 394 ? 2.574 33.857 -2.868 1.00 47.56 394 GLU A O 1
ATOM 3178 N N . GLN A 1 395 ? 2.730 31.967 -1.661 1.00 48.72 395 GLN A N 1
ATOM 3179 C CA . GLN A 1 395 ? 1.294 31.879 -1.362 1.00 48.72 395 GLN A CA 1
ATOM 3180 C C . GLN A 1 395 ? 0.821 32.960 -0.373 1.00 48.72 395 GLN A C 1
ATOM 3182 O O . GLN A 1 395 ? -0.257 33.521 -0.554 1.00 48.72 395 GLN A O 1
ATOM 3187 N N . GLU A 1 396 ? 1.636 33.344 0.616 1.00 47.12 396 GLU A N 1
ATOM 3188 C CA . GLU A 1 396 ? 1.301 34.449 1.536 1.00 47.12 396 GLU A CA 1
ATOM 3189 C C . GLU A 1 396 ? 1.456 35.846 0.904 1.00 47.12 396 GLU A C 1
ATOM 3191 O O . GLU A 1 396 ? 0.771 36.790 1.300 1.00 47.12 396 GLU A O 1
ATOM 3196 N N . LYS A 1 397 ? 2.337 36.007 -0.094 1.00 42.84 397 LYS A N 1
ATOM 3197 C CA . LYS A 1 397 ? 2.599 37.304 -0.749 1.00 42.84 397 LYS A CA 1
ATOM 3198 C C . LYS A 1 397 ? 1.654 37.645 -1.895 1.00 42.84 397 LYS A C 1
ATOM 3200 O O . LYS A 1 397 ? 1.559 38.818 -2.249 1.00 42.84 397 LYS A O 1
ATOM 3205 N N . THR A 1 398 ? 0.985 36.660 -2.490 1.00 40.97 398 THR A N 1
ATOM 3206 C CA . THR A 1 398 ? 0.111 36.900 -3.648 1.00 40.97 398 THR A CA 1
ATOM 3207 C C . THR A 1 398 ? -1.277 37.404 -3.279 1.00 40.97 398 THR A C 1
ATOM 3209 O O . THR A 1 398 ? -1.951 37.899 -4.175 1.00 40.97 398 THR A O 1
ATOM 3212 N N . GLY A 1 399 ? -1.674 37.371 -1.996 1.00 41.56 399 GLY A N 1
ATOM 3213 C CA . GLY A 1 399 ? -2.814 38.130 -1.462 1.00 41.56 399 GLY A CA 1
ATOM 3214 C C . GLY A 1 399 ? -4.052 38.134 -2.362 1.00 41.56 399 GLY A C 1
ATOM 3215 O O . GLY A 1 399 ? -4.687 39.176 -2.513 1.00 41.56 399 GLY A O 1
ATOM 3216 N N . ALA A 1 400 ? -4.349 37.012 -3.020 1.00 31.89 400 ALA A N 1
ATOM 3217 C CA . ALA A 1 400 ? -5.426 36.924 -3.989 1.00 31.89 400 ALA A CA 1
ATOM 3218 C C . ALA A 1 400 ? -6.681 36.431 -3.257 1.00 31.89 400 ALA A C 1
ATOM 3220 O O . ALA A 1 400 ? -6.746 35.256 -2.889 1.00 31.89 400 ALA A O 1
ATOM 3221 N N . PRO A 1 401 ? -7.671 37.303 -2.998 1.00 34.50 401 PRO A N 1
ATOM 3222 C CA . PRO A 1 401 ? -8.955 36.856 -2.492 1.00 34.50 401 PRO A CA 1
ATOM 3223 C C . PRO A 1 401 ? -9.624 35.971 -3.547 1.00 34.50 401 PRO A C 1
ATOM 3225 O O . PRO A 1 401 ? -9.562 36.263 -4.744 1.00 34.50 401 PRO A O 1
ATOM 3228 N N . LEU A 1 402 ? -10.290 34.910 -3.090 1.00 32.47 402 LEU A N 1
ATOM 3229 C CA . LEU A 1 402 ? -11.269 34.166 -3.876 1.00 32.47 402 LEU A CA 1
ATOM 3230 C C . LEU A 1 402 ? -12.290 35.166 -4.444 1.00 32.47 402 LEU A C 1
ATOM 3232 O O . LEU A 1 402 ? -13.164 35.648 -3.725 1.00 32.47 402 LEU A O 1
ATOM 3236 N N . LYS A 1 403 ? -12.156 35.510 -5.728 1.00 31.25 403 LYS A N 1
ATOM 3237 C CA . LYS A 1 403 ? -13.226 36.150 -6.489 1.00 31.25 403 LYS A CA 1
ATOM 3238 C C . LYS A 1 403 ? -14.288 35.085 -6.734 1.00 31.25 403 LYS A C 1
ATOM 3240 O O . LYS A 1 403 ? -14.069 34.168 -7.520 1.00 31.25 403 LYS A O 1
ATOM 3245 N N . MET A 1 404 ? -15.409 35.200 -6.032 1.00 35.75 404 MET A N 1
ATOM 3246 C CA . MET A 1 404 ? -16.661 34.621 -6.503 1.00 35.75 404 MET A CA 1
ATOM 3247 C C . MET A 1 404 ? -17.072 35.404 -7.750 1.00 35.75 404 MET A C 1
ATOM 3249 O O . MET A 1 404 ? -17.318 36.606 -7.661 1.00 35.75 404 MET A O 1
ATOM 3253 N N . GLU A 1 405 ? -17.099 34.738 -8.898 1.00 31.19 405 GLU A N 1
ATOM 3254 C CA . GLU A 1 405 ? -17.877 35.184 -10.050 1.00 31.19 405 GLU A CA 1
ATOM 3255 C C . GLU A 1 405 ? -19.204 34.420 -10.011 1.00 31.19 405 GLU A C 1
ATOM 3257 O O . GLU A 1 405 ? -19.271 33.242 -10.356 1.00 31.19 405 GLU A O 1
ATOM 3262 N N . GLU A 1 406 ? -20.245 35.097 -9.531 1.00 31.88 406 GLU A N 1
ATOM 3263 C CA . GLU A 1 406 ? -21.617 34.862 -9.968 1.00 31.88 406 GLU A CA 1
ATOM 3264 C C . GLU A 1 406 ? -22.027 36.064 -10.823 1.00 31.88 406 GLU A C 1
ATOM 3266 O O . GLU A 1 406 ? -21.870 37.197 -10.384 1.00 31.88 406 GLU A O 1
ATOM 3271 N N . ASP A 1 407 ? -22.519 35.777 -12.026 1.00 29.06 407 ASP A N 1
ATOM 3272 C CA . ASP A 1 407 ? -23.469 36.540 -12.850 1.00 29.06 407 ASP A CA 1
ATOM 3273 C C . ASP A 1 407 ? -23.894 35.551 -13.959 1.00 29.06 407 ASP A C 1
ATOM 3275 O O . ASP A 1 407 ? -23.058 34.822 -14.490 1.00 29.06 407 ASP A O 1
ATOM 3279 N N . GLU A 1 408 ? -25.127 35.398 -14.428 1.00 29.22 408 GLU A N 1
ATOM 3280 C CA . GLU A 1 408 ? -26.460 35.878 -14.078 1.00 29.22 408 GLU A CA 1
ATOM 3281 C C . GLU A 1 408 ? -27.406 34.989 -14.921 1.00 29.22 408 GLU A C 1
ATOM 3283 O O . GLU A 1 408 ? -27.128 34.749 -16.098 1.00 29.22 408 GLU A O 1
ATOM 3288 N N . MET A 1 409 ? -28.550 34.544 -14.389 1.00 26.55 409 MET A N 1
ATOM 3289 C CA . MET A 1 409 ? -29.793 34.546 -15.175 1.00 26.55 409 MET A CA 1
ATOM 3290 C C . MET A 1 409 ? -31.042 34.531 -14.278 1.00 26.55 409 MET A C 1
ATOM 3292 O O . MET A 1 409 ? -31.427 33.522 -13.693 1.00 26.55 409 MET A O 1
ATOM 3296 N N . THR A 1 410 ? -31.710 35.687 -14.309 1.00 27.92 410 THR A N 1
ATOM 3297 C CA . THR A 1 410 ? -33.166 35.923 -14.287 1.00 27.92 410 THR A CA 1
ATOM 3298 C C . THR A 1 410 ? -33.972 35.781 -12.985 1.00 27.92 410 THR A C 1
ATOM 3300 O O .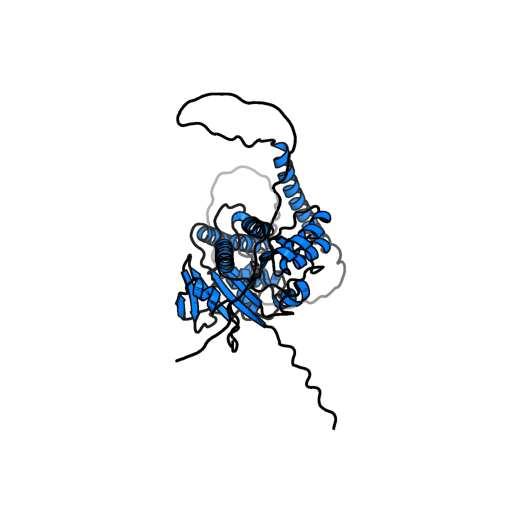 THR A 1 410 ? -34.447 34.715 -12.620 1.00 27.92 410 THR A O 1
ATOM 3303 N N . LEU A 1 411 ? -34.243 36.963 -12.405 1.00 25.38 411 LEU A N 1
ATOM 3304 C CA . LEU A 1 411 ? -35.572 37.577 -12.199 1.00 25.38 411 LEU A CA 1
ATOM 3305 C C . LEU A 1 411 ? -36.696 36.709 -11.600 1.00 25.38 411 LEU A C 1
ATOM 3307 O O . LEU A 1 411 ? -37.357 35.979 -12.324 1.00 25.38 411 LEU A O 1
ATOM 3311 N N . THR A 1 412 ? -37.062 37.002 -10.344 1.00 27.44 412 THR A N 1
ATOM 3312 C CA . THR A 1 412 ? -38.322 37.713 -10.018 1.00 27.44 412 THR A CA 1
ATOM 3313 C C . THR A 1 412 ? -38.294 38.292 -8.594 1.00 27.44 412 THR A C 1
ATOM 3315 O O . THR A 1 412 ? -38.061 37.562 -7.639 1.00 27.44 412 THR A O 1
ATOM 3318 N N . ASN A 1 413 ? -38.543 39.608 -8.500 1.00 26.69 413 ASN A N 1
ATOM 3319 C CA . ASN A 1 413 ? -39.347 40.378 -7.524 1.00 26.69 413 ASN A CA 1
ATOM 3320 C C . ASN A 1 413 ? -39.799 39.639 -6.237 1.00 26.69 413 ASN A C 1
ATOM 3322 O O . ASN A 1 413 ? -40.359 38.558 -6.315 1.00 26.69 413 ASN A O 1
ATOM 3326 N N . ASN A 1 414 ? -39.793 40.200 -5.026 1.00 26.23 414 ASN A N 1
ATOM 3327 C CA . ASN A 1 414 ? -39.967 41.592 -4.639 1.00 26.23 414 ASN A CA 1
ATOM 3328 C C . ASN A 1 414 ? -39.706 41.734 -3.121 1.00 26.23 414 ASN A C 1
ATOM 3330 O O . ASN A 1 414 ? -40.099 40.877 -2.334 1.00 26.23 414 ASN A O 1
ATOM 3334 N N . THR A 1 415 ? -39.177 42.903 -2.758 1.00 28.23 415 THR A N 1
ATOM 3335 C CA . THR A 1 415 ? -39.413 43.690 -1.527 1.00 28.23 415 THR A CA 1
ATOM 3336 C C . THR A 1 415 ? -38.960 43.200 -0.135 1.00 28.23 415 THR A C 1
ATOM 3338 O O . THR A 1 415 ? -39.652 42.455 0.543 1.00 28.23 415 THR A O 1
ATOM 3341 N N . ASN A 1 416 ? -37.910 43.893 0.331 1.00 28.30 416 ASN A N 1
ATOM 3342 C CA . ASN A 1 416 ? -37.858 44.770 1.518 1.00 28.30 416 ASN A CA 1
ATOM 3343 C C . ASN A 1 416 ? -37.544 44.236 2.935 1.00 28.30 416 ASN A C 1
ATOM 3345 O O . ASN A 1 416 ? -38.336 43.553 3.571 1.00 28.30 416 ASN A O 1
ATOM 3349 N N . ALA A 1 417 ? -36.473 44.859 3.452 1.00 27.67 417 ALA A N 1
ATOM 3350 C CA . ALA A 1 417 ? -36.262 45.400 4.801 1.00 27.67 417 ALA A CA 1
ATOM 3351 C C . ALA A 1 417 ? -35.688 44.482 5.899 1.00 27.67 417 ALA A C 1
ATOM 3353 O O . ALA A 1 417 ? -36.369 43.682 6.530 1.00 27.67 417 ALA A O 1
ATOM 3354 N N . THR A 1 418 ? -34.407 44.727 6.184 1.00 25.66 418 THR A N 1
ATOM 3355 C CA . THR A 1 418 ? -33.689 44.427 7.434 1.00 25.66 418 THR A CA 1
ATOM 3356 C C . THR A 1 418 ? -34.150 45.358 8.589 1.00 25.66 418 THR A C 1
ATOM 3358 O O . THR A 1 418 ? -34.928 46.281 8.347 1.00 25.66 418 THR A O 1
ATOM 3361 N N . PRO A 1 419 ? -33.711 45.140 9.849 1.00 42.94 419 PRO A N 1
ATOM 3362 C CA . PRO A 1 419 ? -34.538 44.807 11.019 1.00 42.94 419 PRO A CA 1
ATOM 3363 C C . PRO A 1 419 ? -34.561 46.022 12.005 1.00 42.94 419 PRO A C 1
ATOM 3365 O O . PRO A 1 419 ? -34.207 47.103 11.523 1.00 42.94 419 PRO A O 1
ATOM 3368 N N . PRO A 1 420 ? -34.904 45.974 13.330 1.00 42.50 420 PRO A N 1
ATOM 3369 C CA . PRO A 1 420 ? -34.147 45.204 14.345 1.00 42.50 420 PRO A CA 1
ATOM 3370 C C . PRO A 1 420 ? -34.836 44.973 15.742 1.00 42.50 420 PRO A C 1
ATOM 3372 O O . PRO A 1 420 ? -36.006 45.271 15.938 1.00 42.50 420 PRO A O 1
ATOM 3375 N N . PHE A 1 421 ? -34.036 44.515 16.723 1.00 26.50 421 PHE A N 1
ATOM 3376 C CA . PHE A 1 421 ? -34.136 44.728 18.192 1.00 26.50 421 PHE A CA 1
ATOM 3377 C C . PHE A 1 421 ? -35.000 43.818 19.122 1.00 26.50 421 PHE A C 1
ATOM 3379 O O . PHE A 1 421 ? -36.220 43.872 19.144 1.00 26.50 421 PHE A O 1
ATOM 3386 N N . GLN A 1 422 ? -34.254 43.088 19.976 1.00 26.47 422 GLN A N 1
ATOM 3387 C CA . GLN A 1 422 ? -34.273 42.996 21.458 1.00 26.47 422 GLN A CA 1
ATOM 3388 C C . GLN A 1 422 ? -35.404 42.342 22.300 1.00 26.47 422 GLN A C 1
ATOM 3390 O O . GLN A 1 422 ? -36.553 42.751 22.299 1.00 26.47 422 GLN A O 1
ATOM 3395 N N . GLU A 1 423 ? -34.909 41.443 23.172 1.00 29.00 423 GLU A N 1
ATOM 3396 C CA . GLU A 1 423 ? -35.166 41.256 24.618 1.00 29.00 423 GLU A CA 1
ATOM 3397 C C . GLU A 1 423 ? -36.444 40.591 25.189 1.00 29.00 423 GLU A C 1
ATOM 3399 O O . GLU A 1 423 ? -37.535 41.141 25.196 1.00 29.00 423 GLU A O 1
ATOM 3404 N N . ASN A 1 424 ? -36.151 39.494 25.909 1.00 28.53 424 ASN A N 1
ATOM 3405 C CA . ASN A 1 424 ? -36.522 39.174 27.299 1.00 28.53 424 ASN A CA 1
ATOM 3406 C C . ASN A 1 424 ? -37.851 38.478 27.675 1.00 28.53 424 ASN A C 1
ATOM 3408 O O . ASN A 1 424 ? -38.946 38.961 27.430 1.00 28.53 424 ASN A O 1
ATOM 3412 N N . GLN A 1 425 ? -37.636 37.434 28.500 1.00 28.27 425 GLN A N 1
ATOM 3413 C CA . GLN A 1 425 ? -38.419 36.961 29.660 1.00 28.27 425 GLN A CA 1
ATOM 3414 C C . GLN A 1 425 ? -39.679 36.117 29.388 1.00 28.27 425 GLN A C 1
ATOM 3416 O O . GLN A 1 425 ? -40.606 36.520 28.706 1.00 28.27 425 GLN A O 1
ATOM 3421 N N . MET A 1 426 ? -39.612 34.826 29.752 1.00 29.05 426 MET A N 1
ATOM 3422 C CA . MET A 1 426 ? -40.177 34.213 30.977 1.00 29.05 426 MET A CA 1
ATOM 3423 C C . MET A 1 426 ? -41.711 34.232 31.024 1.00 29.05 426 MET A C 1
ATOM 3425 O O . MET A 1 426 ? -42.300 35.303 31.051 1.00 29.05 426 MET A O 1
ATOM 3429 N N . ILE A 1 427 ? -42.324 33.044 31.150 1.00 32.22 427 ILE A N 1
ATOM 3430 C CA . ILE A 1 427 ? -43.235 32.654 32.249 1.00 32.22 427 ILE A CA 1
ATOM 3431 C C . ILE A 1 427 ? -43.812 31.242 31.990 1.00 32.22 427 ILE A C 1
ATOM 3433 O O . ILE A 1 427 ? -44.420 30.968 30.961 1.00 32.22 427 ILE A O 1
ATOM 3437 N N . ASP A 1 428 ? -43.534 30.378 32.968 1.00 31.78 428 ASP A N 1
ATOM 3438 C CA . ASP A 1 428 ? -44.353 29.349 33.627 1.00 31.78 428 ASP A CA 1
ATOM 3439 C C . ASP A 1 428 ? -45.072 28.185 32.910 1.00 31.78 428 ASP A C 1
ATOM 3441 O O . ASP A 1 428 ? -45.995 28.331 32.117 1.00 31.78 428 ASP A O 1
ATOM 3445 N N . LYS A 1 429 ? -44.685 26.996 33.407 1.00 30.61 429 LYS A N 1
ATOM 3446 C CA . LYS A 1 429 ? -45.505 25.962 34.073 1.00 30.61 429 LYS A CA 1
ATOM 3447 C C . LYS A 1 429 ? -46.854 25.587 33.454 1.00 30.61 429 LYS A C 1
ATOM 3449 O O . LYS A 1 429 ? -47.833 26.306 33.605 1.00 30.61 429 LYS A O 1
ATOM 3454 N N . ILE A 1 430 ? -46.947 24.316 33.053 1.00 32.78 430 ILE A N 1
ATOM 3455 C CA . ILE A 1 430 ? -48.057 23.454 33.480 1.00 32.78 430 ILE A CA 1
ATOM 3456 C C . ILE A 1 430 ? -47.475 22.147 34.033 1.00 32.78 430 ILE A C 1
ATOM 3458 O O . ILE A 1 430 ? -46.707 21.442 33.379 1.00 32.78 430 ILE A O 1
ATOM 3462 N N . GLU A 1 431 ? -47.827 21.927 35.291 1.00 32.59 431 GLU A N 1
ATOM 3463 C CA . GLU A 1 431 ? -47.615 20.786 36.171 1.00 32.59 431 GLU A CA 1
ATOM 3464 C C . GLU A 1 431 ? -48.512 19.585 35.808 1.00 32.59 431 GLU A C 1
ATOM 3466 O O . GLU A 1 431 ? -49.618 19.784 35.317 1.00 32.59 431 GLU A O 1
ATOM 3471 N N . GLU A 1 432 ? -48.019 18.384 36.163 1.00 32.53 432 GLU A N 1
ATOM 3472 C CA . GLU A 1 432 ? -48.758 17.278 36.819 1.00 32.53 432 GLU A CA 1
ATOM 3473 C C . GLU A 1 432 ? -49.937 16.595 36.069 1.00 32.53 432 GLU A C 1
ATOM 3475 O O . GLU A 1 432 ? -50.676 17.191 35.307 1.00 32.53 432 GLU A O 1
ATOM 3480 N N . GLU A 1 433 ? -50.282 15.313 36.220 1.00 30.48 433 GLU A N 1
ATOM 3481 C CA . GLU A 1 433 ? -49.801 14.158 36.976 1.00 30.48 433 GLU A CA 1
ATOM 3482 C C . GLU A 1 433 ? -50.627 12.925 36.523 1.00 30.48 433 GLU A C 1
ATOM 3484 O O . GLU A 1 433 ? -51.770 13.049 36.096 1.00 30.48 433 GLU A O 1
ATOM 3489 N N . LYS A 1 434 ? -50.061 11.727 36.733 1.00 30.23 434 LYS A N 1
ATOM 3490 C CA . LYS A 1 434 ? -50.725 10.465 37.150 1.00 30.23 434 LYS A CA 1
ATOM 3491 C C . LYS A 1 434 ? -51.958 9.935 36.381 1.00 30.23 434 LYS A C 1
ATOM 3493 O O . LYS A 1 434 ? -53.076 10.387 36.588 1.00 30.23 434 LYS A O 1
ATOM 3498 N N . CYS A 1 435 ? -51.820 8.729 35.800 1.00 29.08 435 CYS A N 1
ATOM 3499 C CA . CYS A 1 435 ? -52.787 7.647 36.080 1.00 29.08 435 CYS A CA 1
ATOM 3500 C C . CYS A 1 435 ? -52.275 6.210 35.791 1.00 29.08 435 CYS A C 1
ATOM 3502 O O . CYS A 1 435 ? -52.197 5.765 34.654 1.00 29.08 435 CYS A O 1
ATOM 3504 N N . ILE A 1 436 ? -51.963 5.498 36.882 1.00 33.25 436 ILE A N 1
ATOM 3505 C CA . ILE A 1 436 ? -52.406 4.134 37.252 1.00 33.25 436 ILE A CA 1
ATOM 3506 C C . ILE A 1 436 ? -52.064 2.922 36.346 1.00 33.25 436 ILE A C 1
ATOM 3508 O O . ILE A 1 436 ? -52.715 2.612 35.355 1.00 33.25 436 ILE A O 1
ATOM 3512 N N . LYS A 1 437 ? -51.156 2.085 36.879 1.00 35.00 437 LYS A N 1
ATOM 3513 C CA . LYS A 1 437 ? -51.152 0.614 36.745 1.00 35.00 437 LYS A CA 1
ATOM 3514 C C . LYS A 1 437 ? -52.329 0.007 37.528 1.00 35.00 437 LYS A C 1
ATOM 3516 O O . LYS A 1 437 ? -52.427 0.295 38.718 1.00 35.00 437 LYS A O 1
ATOM 3521 N N . LYS A 1 438 ? -53.081 -0.947 36.953 1.00 33.62 438 LYS A N 1
ATOM 3522 C CA . LYS A 1 438 ? -53.505 -2.204 37.626 1.00 33.62 438 LYS A CA 1
ATOM 3523 C C . LYS A 1 438 ? -54.239 -3.182 36.684 1.00 33.62 438 LYS A C 1
ATOM 3525 O O . LYS A 1 438 ? -55.264 -2.847 36.119 1.00 33.62 438 LYS A O 1
ATOM 3530 N N . GLN A 1 439 ? -53.722 -4.418 36.695 1.00 32.94 439 GLN A N 1
ATOM 3531 C CA . GLN A 1 439 ? -54.406 -5.726 36.645 1.00 32.94 439 GLN A CA 1
ATOM 3532 C C . GLN A 1 439 ? -55.195 -6.145 35.391 1.00 32.94 439 GLN A C 1
ATOM 35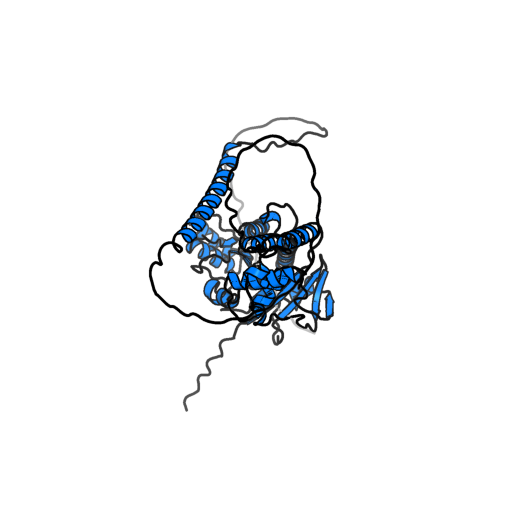34 O O . GLN A 1 439 ? -56.221 -5.571 35.084 1.00 32.94 439 GLN A O 1
ATOM 3539 N N . PHE A 1 440 ? -54.817 -7.294 34.811 1.00 32.34 440 PHE A N 1
ATOM 3540 C CA . PHE A 1 440 ? -55.597 -8.536 34.944 1.00 32.34 440 PHE A CA 1
ATOM 3541 C C . PHE A 1 440 ? -54.700 -9.776 34.756 1.00 32.34 440 PHE A C 1
ATOM 3543 O O . PHE A 1 440 ? -53.891 -9.859 33.837 1.00 32.34 440 PHE A O 1
ATOM 3550 N N . LYS A 1 441 ? -54.841 -10.734 35.679 1.00 35.44 441 LYS A N 1
ATOM 3551 C CA . LYS A 1 441 ? -54.281 -12.096 35.660 1.00 35.44 441 LYS A CA 1
ATOM 3552 C C . LYS A 1 441 ? -55.457 -13.071 35.479 1.00 35.44 441 LYS A C 1
ATOM 3554 O O . LYS A 1 441 ? -56.530 -12.802 36.012 1.00 35.44 441 LYS A O 1
ATOM 3559 N N . THR A 1 442 ? -55.186 -14.243 34.885 1.00 34.62 442 THR A N 1
ATOM 3560 C CA . THR A 1 442 ? -56.004 -15.490 34.804 1.00 34.62 442 THR A CA 1
ATOM 3561 C C . THR A 1 442 ? -57.200 -15.467 33.827 1.00 34.62 442 THR A C 1
ATOM 3563 O O . THR A 1 442 ? -57.906 -14.477 33.763 1.00 34.62 442 THR A O 1
ATOM 3566 N N . LYS A 1 443 ? -57.482 -16.489 32.995 1.00 34.41 443 LYS A N 1
ATOM 3567 C CA . LYS A 1 443 ? -57.459 -17.956 33.192 1.00 34.41 443 LYS A CA 1
ATOM 3568 C C . LYS A 1 443 ? -57.214 -18.751 31.886 1.00 34.41 443 LYS A C 1
ATOM 3570 O O . LYS A 1 443 ? -57.667 -18.364 30.817 1.00 34.41 443 LYS A O 1
ATOM 3575 N N . ARG A 1 444 ? -56.604 -19.936 32.050 1.00 35.47 444 ARG A N 1
ATOM 3576 C CA . ARG A 1 444 ? -56.706 -21.133 31.183 1.00 35.47 444 ARG A CA 1
ATOM 3577 C C . ARG A 1 444 ? -58.163 -21.605 31.040 1.00 35.47 444 ARG A C 1
ATOM 3579 O O . ARG A 1 444 ? -58.832 -21.684 32.067 1.00 35.47 444 ARG A O 1
ATOM 3586 N N . THR A 1 445 ? -58.584 -22.044 29.849 1.00 34.34 445 THR A N 1
ATOM 3587 C CA . THR A 1 445 ? -59.100 -23.406 29.517 1.00 34.34 445 THR A CA 1
ATOM 3588 C C . THR A 1 445 ? -59.735 -23.425 28.119 1.00 34.34 445 THR A C 1
ATOM 3590 O O . THR A 1 445 ? -60.805 -22.859 27.922 1.00 34.34 445 THR A O 1
ATOM 3593 N N . LYS A 1 446 ? -59.116 -24.120 27.164 1.00 45.12 446 LYS A N 1
ATOM 3594 C CA . LYS A 1 446 ? -59.553 -25.429 26.655 1.00 45.12 446 LYS A CA 1
ATOM 3595 C C . LYS A 1 446 ? -58.413 -26.065 25.875 1.00 45.12 446 LYS A C 1
ATOM 3597 O O . LYS A 1 446 ? -57.660 -25.291 25.246 1.00 45.12 446 LYS A O 1
#

Nearest PDB structures (foldseek):
  6k1p-assembly1_K  TM=6.508E-01  e=3.176E-07  Saccharomyces cerevisiae S288C
  6ryu-assembly1_V  TM=6.113E-01  e=1.768E-07  Homo sapiens
  8qyc-assembly1_A  TM=6.239E-01  e=2.467E-06  Escherichia coli
  7oop-assembly1_b  TM=6.747E-01  e=6.679E-06  Homo sapiens
  9fd2-assembly1_e  TM=6.533E-01  e=5.284E-06  Homo sapiens

pLDDT: mean 71.44, std 26.06, range [25.38, 98.0]

Organism: NCBI:txid370355